Protein 3B48 (pdb70)

Organism: Enterococcus faecalis (strain ATCC 700802 / V583) (NCBI:txid226185)

Sequence (754 aa):
KADILLVSHSKITDGIKEIEQNEEITIHSLGGTSDGSLGSDPKIIDTINEADSDREFLIFADLGSAVLSSELAFDLEEDQQKHYHLVDAPLVEGAFASAITAGSDDLTQILAEAQNAGKKGWNKADILLVSHSKITDGIKEIEQNASEEITIHSLGGTSDGSLGSDPKIIDTINEADSDREFLIFADLGSAVLSSSELAFDLEEDQQKHYHLVDAPLVEGAFASAITAGVSDDLTQILAEAQNAGKKGWNNAKADILLVSHSKITDGIKEIEQNASEEITIHSLGGTSDGSLGSDPKIIDTINEADSDREFLIFADLGSAVLSSELAFDLEEDQQKHYHLVDAPLVEGAFASAITAGVSDDLTQILAEAQNAGKKGWNNAKADILLVSHSKITDGIKEIEQNEEITIHSLGGTSDGSLGSDPKIIDTINEADDREFLIFADLGSAVLSSELAFDLEEDQQKHYHLVDAPLVEGAFASAITAGVSDDLTQILAEAQNAGKKGWAKADILLVSHSKITDGIKEIEQNSEITIHSLGGTSDGSLGSDPKIIDTINEADSDREFLIFADLGSAVLSSELAFDLEEDQQKHYHLVDAPLVEGAFASAITAGVSDDLTQILAEAQNAGKKGWSNAKADILLVSHSKITDGIKEIEQNASEEITIHSLGGTSDGSLGSDPKIIDTINEADSDREFLIFADLGSAVLSSELAFDLEEDQQKHYHLVDAPLVEGAFASSAITAGVSDDLTQILAEAQNAGKKGWN

Secondary structure (DSSP, 8-state):
-EEEEEE-S---HHHHH--------EEEE--S-SSSSSS----HHHHHHHS-SS-EEEEEE-SHHHHHHHHHHH---HHHHTTEEE--S-HHHHHHHHHHHH----HHHHHHHHHT----S--/-EEEEEE-S---HHHHH-------TTSEEEE--B-TTS-SSB---HHHHHHHS-TT-EEEEEE-STHHHHHHHHHH---HHHHTTEEE--S-HHHHHHHHHHHHTT-S-HHHHHHHHHT-S--S--/---EEEEEE-S---HHHHH-------TTEEEEE--B-TTS-SSB---HHHHHHHS-TT-EEEEEE-STHHHHHHHHHH---HHHHTSEEE--S-HHHHHHHHHHHHTT---HHHHHHHHHTTT-----/---EEEEEE-S---HHHHH-------SEEEE--S-TTS-SS----HHHHHHH----EEEEEE-STHHHHHHHHHH---HHHHTTEEE--S-HHHHHHHHHHHHTT---HHHHHHHHHHTT----/--EEEEEE-S---HHHHH--------EEEE--S-TTS-S-----HHHHHHHS-TT-EEEEEE-STHHHHHHHHTT---HHHHTTEEE--S-HHHHHHHHHHHHTT---HHHHHHHHHHTT----/----EEEEEE-S---HHHHH-------TTEEEEE--S-TTSSSS----HHHHHHHS-TT-EEEEEE-SHHHHHHHHHHH---HHHHTTEEE--S-HHHHHHHHHHHHTT---HHHHHHHHHTTT--S--

Nearest PDB structures (foldseek):
  3b48-assembly1_A  TM=1.005E+00  e=1.902E-23  Enterococcus faecalis V583
  3b48-assembly1_B  TM=9.901E-01  e=9.697E-21  Enterococcus faecalis V583
  3b48-assembly3_E  TM=9.865E-01  e=2.120E-19  Enterococcus faecalis V583
  3b48-assembly2_D  TM=9.735E-01  e=1.988E-19  Enterococcus faecalis V583
  3cr3-assembly1_C  TM=7.936E-01  e=6.769E-07  unclassified

CATH classification: 3.40.50.510

InterPro domains:
  IPR004701 Phosphotransferase system, mannose-type IIA component [PF03610] (5-119)
  IPR004701 Phosphotransferase system, mannose-type IIA component [PS51096] (2-131)
  IPR012844 Dihydroxyacetone kinase phosphotransferase subunit, N-terminal domain [TIGR02364] (4-126)
  IPR036662 Phosphotransferase system, mannose-type IIA component superfamily [G3DSA:3.40.50.510] (1-132)
  IPR036662 Phosphotransferase system, mannose-type IIA component superfamily [SSF53062] (1-129)
  IPR039643 Dihydroxyacetone kinase phosphotransferase subunit DhaM [PTHR38594] (4-127)

Structure (mmCIF, N/CA/C/O backbone):
data_3B48
#
_entry.id   3B48
#
_cell.length_a   60.080
_cell.length_b   102.112
_cell.length_c   60.454
_cell.angle_alpha   90.00
_cell.angle_beta   96.57
_cell.angle_gamma   90.00
#
_symmetry.space_group_name_H-M   'P 1 21 1'
#
loop_
_entity.id
_entity.type
_entity.pdbx_description
1 polymer 'Uncharacterized protein'
2 water water
#
loop_
_atom_site.group_PDB
_atom_site.id
_atom_site.type_symbol
_atom_site.label_atom_id
_atom_site.label_alt_id
_atom_site.label_comp_id
_atom_site.label_asym_id
_atom_site.label_entity_id
_atom_site.label_seq_id
_atom_site.pdbx_PDB_ins_code
_atom_site.Cartn_x
_atom_site.Cartn_y
_atom_site.Cartn_z
_atom_site.occupancy
_atom_site.B_iso_or_equiv
_atom_site.auth_seq_id
_atom_site.auth_comp_id
_atom_site.auth_asym_id
_atom_site.auth_atom_id
_atom_site.pdbx_PDB_model_num
ATOM 9 N N . LYS A 1 5 ? 39.522 21.669 16.915 1.00 42.62 2 LYS A N 1
ATOM 10 C CA . LYS A 1 5 ? 39.118 21.261 15.559 1.00 40.28 2 LYS A CA 1
ATOM 11 C C . LYS A 1 5 ? 38.072 20.160 15.516 1.00 38.56 2 LYS A C 1
ATOM 12 O O . LYS A 1 5 ? 38.392 18.974 15.560 1.00 38.19 2 LYS A O 1
ATOM 18 N N . ALA A 1 6 ? 36.816 20.568 15.413 1.00 36.63 3 ALA A N 1
ATOM 19 C CA . ALA A 1 6 ? 35.702 19.629 15.399 1.00 35.16 3 ALA A CA 1
ATOM 20 C C . ALA A 1 6 ? 35.084 19.458 14.003 1.00 34.00 3 ALA A C 1
ATOM 21 O O . ALA A 1 6 ? 34.856 20.433 13.290 1.00 33.70 3 ALA A O 1
ATOM 23 N N . ASP A 1 7 ? 34.848 18.207 13.615 1.00 32.59 4 ASP A N 1
ATOM 24 C CA . ASP A 1 7 ? 34.023 17.885 12.438 1.00 31.87 4 ASP A CA 1
ATOM 25 C C . ASP A 1 7 ? 32.618 17.474 12.883 1.00 30.79 4 ASP A C 1
ATOM 26 O O . ASP A 1 7 ? 32.444 16.857 13.938 1.00 30.19 4 ASP A O 1
ATOM 31 N N . ILE A 1 8 ? 31.616 17.873 12.115 1.00 29.62 5 ILE A N 1
ATOM 32 C CA . ILE A 1 8 ? 30.258 17.479 12.418 1.00 28.75 5 ILE A CA 1
ATOM 33 C C . ILE A 1 8 ? 29.903 16.429 11.368 1.00 27.67 5 ILE A C 1
ATOM 34 O O . ILE A 1 8 ? 29.963 16.721 10.194 1.00 27.31 5 ILE A O 1
ATOM 39 N N . LEU A 1 9 ? 29.541 15.222 11.786 1.00 27.04 6 LEU A N 1
ATOM 40 C CA . LEU A 1 9 ? 29.177 14.149 10.828 1.00 26.72 6 LEU A CA 1
ATOM 41 C C . LEU A 1 9 ? 27.691 13.840 10.990 1.00 26.40 6 LEU A C 1
ATOM 42 O O . LEU A 1 9 ? 27.224 13.670 12.105 1.00 26.64 6 LEU A O 1
ATOM 47 N N . LEU A 1 10 ? 26.965 13.791 9.875 1.00 25.84 7 LEU A N 1
ATOM 48 C CA . LEU A 1 10 ? 25.489 13.757 9.883 1.00 25.16 7 LEU A CA 1
ATOM 49 C C . LEU A 1 10 ? 24.992 12.477 9.241 1.00 25.35 7 LEU A C 1
ATOM 50 O O . LEU A 1 10 ? 25.215 12.233 8.051 1.00 25.05 7 LEU A O 1
ATOM 55 N N . VAL A 1 11 ? 24.293 11.679 10.043 1.00 25.83 8 VAL A N 1
ATOM 56 C CA . VAL A 1 11 ? 23.913 10.329 9.652 1.00 26.05 8 VAL A CA 1
ATOM 57 C C . VAL A 1 11 ? 22.391 10.197 9.694 1.00 26.12 8 VAL A C 1
ATOM 58 O O . VAL A 1 11 ? 21.761 10.498 10.725 1.00 25.67 8 VAL A O 1
ATOM 62 N N . SER A 1 12 ? 21.815 9.799 8.556 1.00 25.66 9 SER A N 1
ATOM 63 C CA . SER A 1 12 ? 20.394 9.459 8.436 1.00 26.05 9 SER A CA 1
ATOM 64 C C . SER A 1 12 ? 20.157 8.473 7.265 1.00 26.69 9 SER A C 1
ATOM 65 O O . SER A 1 12 ? 21.053 8.260 6.440 1.00 26.76 9 SER A O 1
ATOM 68 N N . HIS A 1 13 ? 18.972 7.858 7.201 1.00 27.06 10 HIS A N 1
ATOM 69 C CA . HIS A 1 13 ? 18.526 7.186 5.977 1.00 27.56 10 HIS A CA 1
ATOM 70 C C . HIS A 1 13 ? 18.488 8.206 4.860 1.00 27.35 10 HIS A C 1
ATOM 71 O O . HIS A 1 13 ? 18.611 7.872 3.687 1.00 28.10 10 HIS A O 1
ATOM 78 N N . SER A 1 14 ? 18.332 9.464 5.241 1.00 27.04 11 SER A N 1
ATOM 79 C CA . SER A 1 14 ? 17.918 10.495 4.309 1.00 26.50 11 SER A CA 1
ATOM 80 C C . SER A 1 14 ? 19.025 11.456 3.961 1.00 26.85 11 SER A C 1
ATOM 81 O O . SER A 1 14 ? 19.406 12.251 4.797 1.00 26.02 11 SER A O 1
ATOM 84 N N . LYS A 1 15 ? 19.507 11.412 2.712 1.00 27.58 12 LYS A N 1
ATOM 85 C CA . LYS A 1 15 ? 20.530 12.383 2.252 1.00 28.36 12 LYS A CA 1
ATOM 86 C C . LYS A 1 15 ? 19.985 13.814 2.202 1.00 28.13 12 LYS A C 1
ATOM 87 O O . LYS A 1 15 ? 20.741 14.758 2.384 1.00 27.54 12 LYS A O 1
ATOM 101 N N . ILE A 1 17 ? 17.786 15.279 4.311 1.00 26.80 14 ILE A N 1
ATOM 102 C CA . ILE A 1 17 ? 17.922 15.767 5.687 1.00 24.72 14 ILE A CA 1
ATOM 103 C C . ILE A 1 17 ? 19.355 16.211 6.007 1.00 24.76 14 ILE A C 1
ATOM 104 O O . ILE A 1 17 ? 19.555 17.363 6.416 1.00 24.46 14 ILE A O 1
ATOM 109 N N . THR A 1 18 ? 20.348 15.341 5.774 1.00 23.98 15 THR A N 1
ATOM 110 C CA . THR A 1 18 ? 21.738 15.701 6.089 1.00 22.96 15 THR A CA 1
ATOM 111 C C . THR A 1 18 ? 22.318 16.818 5.161 1.00 23.15 15 THR A C 1
ATOM 112 O O . THR A 1 18 ? 23.082 17.660 5.631 1.00 23.07 15 THR A O 1
ATOM 116 N N . ASP A 1 19 ? 21.973 16.795 3.870 1.00 22.00 16 ASP A N 1
ATOM 117 C CA . ASP A 1 19 ? 22.257 17.914 2.946 1.00 23.25 16 ASP A CA 1
ATOM 118 C C . ASP A 1 19 ? 21.588 19.206 3.416 1.00 22.88 16 ASP A C 1
ATOM 119 O O . ASP A 1 19 ? 22.256 20.232 3.494 1.00 22.56 16 ASP A O 1
ATOM 124 N N . GLY A 1 20 ? 20.284 19.119 3.733 1.00 23.33 17 GLY A N 1
ATOM 125 C CA . GLY A 1 20 ? 19.504 20.206 4.289 1.00 23.94 17 GLY A CA 1
ATOM 126 C C . GLY A 1 20 ? 20.056 20.837 5.564 1.00 24.97 17 GLY A C 1
ATOM 127 O O . GLY A 1 20 ? 20.101 22.073 5.681 1.00 24.38 17 GLY A O 1
ATOM 128 N N . ILE A 1 21 ? 20.465 19.996 6.519 1.00 25.65 18 ILE A N 1
ATOM 129 C CA . ILE A 1 21 ? 21.090 20.454 7.776 1.00 26.50 18 ILE A CA 1
ATOM 130 C C . ILE A 1 21 ? 22.452 21.133 7.525 1.00 27.64 18 ILE A C 1
ATOM 131 O O . ILE A 1 21 ? 22.719 22.205 8.062 1.00 27.13 18 ILE A O 1
ATOM 136 N N . LYS A 1 22 ? 23.291 20.497 6.701 1.00 28.58 19 LYS A N 1
ATOM 137 C CA . LYS A 1 22 ? 24.573 21.054 6.295 1.00 29.40 19 LYS A CA 1
ATOM 138 C C . LYS A 1 22 ? 24.431 22.431 5.645 1.00 30.74 19 LYS A C 1
ATOM 139 O O . LYS A 1 22 ? 25.119 23.389 6.016 1.00 31.01 19 LYS A O 1
ATOM 145 N N . GLU A 1 23 ? 23.524 22.534 4.690 1.00 32.19 20 GLU A N 1
ATOM 146 C CA . GLU A 1 23 ? 23.305 23.778 3.988 1.00 34.13 20 GLU A CA 1
ATOM 147 C C . GLU A 1 23 ? 22.748 24.855 4.939 1.00 35.18 20 GLU A C 1
ATOM 148 O O . GLU A 1 23 ? 23.088 26.033 4.833 1.00 35.61 20 GLU A O 1
ATOM 162 N N . ILE A 1 25 ? 23.225 25.071 8.337 1.00 38.75 22 ILE A N 1
ATOM 163 C CA . ILE A 1 25 ? 24.316 25.501 9.222 1.00 40.04 22 ILE A CA 1
ATOM 164 C C . ILE A 1 25 ? 25.255 26.508 8.542 1.00 42.03 22 ILE A C 1
ATOM 165 O O . ILE A 1 25 ? 25.581 27.560 9.098 1.00 42.32 22 ILE A O 1
ATOM 170 N N . GLU A 1 26 ? 25.673 26.174 7.329 1.00 44.17 23 GLU A N 1
ATOM 171 C CA . GLU A 1 26 ? 26.649 26.967 6.593 1.00 46.33 23 GLU A CA 1
ATOM 172 C C . GLU A 1 26 ? 26.143 28.362 6.226 1.00 47.50 23 GLU A C 1
ATOM 173 O O . GLU A 1 26 ? 26.897 29.338 6.276 1.00 47.09 23 GLU A O 1
ATOM 179 N N . GLN A 1 27 ? 24.865 28.438 5.876 1.00 49.80 24 GLN A N 1
ATOM 180 C CA . GLN A 1 27 ? 24.258 29.679 5.380 1.00 52.29 24 GLN A CA 1
ATOM 181 C C . GLN A 1 27 ? 24.019 30.714 6.477 1.00 53.67 24 GLN A C 1
ATOM 182 O O . GLN A 1 27 ? 23.624 31.841 6.195 1.00 53.85 24 GLN A O 1
ATOM 196 N N . ASN A 1 29 ? 26.253 30.688 9.581 1.00 57.88 26 ASN A N 1
ATOM 197 C CA . ASN A 1 29 ? 27.355 30.692 10.534 1.00 57.70 26 ASN A CA 1
ATOM 198 C C . ASN A 1 29 ? 28.701 30.982 9.888 1.00 57.38 26 ASN A C 1
ATOM 199 O O . ASN A 1 29 ? 29.290 30.116 9.246 1.00 57.32 26 ASN A O 1
ATOM 204 N N . GLU A 1 32 ? 32.053 28.616 9.406 1.00 41.94 29 GLU A N 1
ATOM 205 C CA . GLU A 1 32 ? 33.375 29.134 9.073 1.00 41.70 29 GLU A CA 1
ATOM 206 C C . GLU A 1 32 ? 34.389 27.990 9.035 1.00 41.70 29 GLU A C 1
ATOM 207 O O . GLU A 1 32 ? 34.617 27.369 7.987 1.00 41.94 29 GLU A O 1
ATOM 209 N N . GLU A 1 33 ? 34.952 27.685 10.201 1.00 41.19 30 GLU A N 1
ATOM 210 C CA . GLU A 1 33 ? 36.110 26.801 10.309 1.00 40.37 30 GLU A CA 1
ATOM 211 C C . GLU A 1 33 ? 35.727 25.385 10.813 1.00 39.41 30 GLU A C 1
ATOM 212 O O . GLU A 1 33 ? 36.564 24.656 11.369 1.00 39.60 30 GLU A O 1
ATOM 218 N N . ILE A 1 34 ? 34.460 25.003 10.601 1.00 37.88 31 ILE A N 1
ATOM 219 C CA . ILE A 1 34 ? 33.962 23.646 10.920 1.00 36.51 31 ILE A CA 1
ATOM 220 C C . ILE A 1 34 ? 33.675 22.884 9.639 1.00 34.79 31 ILE A C 1
ATOM 221 O O . ILE A 1 34 ? 32.995 23.395 8.750 1.00 35.10 31 ILE A O 1
ATOM 226 N N . THR A 1 35 ? 34.172 21.658 9.554 1.00 32.58 32 THR A N 1
ATOM 227 C CA . THR A 1 35 ? 33.886 20.794 8.418 1.00 30.02 32 THR A CA 1
ATOM 228 C C . THR A 1 35 ? 32.688 19.966 8.789 1.00 29.28 32 THR A C 1
ATOM 229 O O . THR A 1 35 ? 32.740 19.261 9.818 1.00 28.16 32 THR A O 1
ATOM 233 N N . ILE A 1 36 ? 31.641 20.033 7.940 1.00 27.70 33 ILE A N 1
ATOM 234 C CA . ILE A 1 36 ? 30.391 19.278 8.111 1.00 27.19 33 ILE A CA 1
ATOM 235 C C . ILE A 1 36 ? 30.252 18.189 7.063 1.00 27.15 33 ILE A C 1
ATOM 236 O O . ILE A 1 36 ? 30.357 18.477 5.865 1.00 27.37 33 ILE A O 1
ATOM 241 N N . HIS A 1 37 ? 29.970 16.957 7.504 1.00 26.00 34 HIS A N 1
ATOM 242 C CA . HIS A 1 37 ? 29.780 15.834 6.575 1.00 26.10 34 HIS A CA 1
ATOM 243 C C . HIS A 1 37 ? 28.333 15.343 6.545 1.00 26.10 34 HIS A C 1
ATOM 244 O O . HIS A 1 37 ? 27.806 14.834 7.541 1.00 26.60 34 HIS A O 1
ATOM 251 N N . SER A 1 38 ? 27.719 15.505 5.378 1.00 25.67 35 SER A N 1
ATOM 252 C CA . SER A 1 38 ? 26.429 14.971 5.064 1.00 25.42 35 SER A CA 1
ATOM 253 C C . SER A 1 38 ? 26.600 13.536 4.626 1.00 25.61 35 SER A C 1
ATOM 254 O O . SER A 1 38 ? 26.896 13.298 3.470 1.00 26.24 35 SER A O 1
ATOM 257 N N . LEU A 1 39 ? 26.370 12.590 5.540 1.00 26.08 36 LEU A N 1
ATOM 258 C CA . LEU A 1 39 ? 26.521 11.154 5.268 1.00 26.26 36 LEU A CA 1
ATOM 259 C C . LEU A 1 39 ? 25.193 10.389 5.316 1.00 26.07 36 LEU A C 1
ATOM 260 O O . LEU A 1 39 ? 25.168 9.213 5.656 1.00 25.99 36 LEU A O 1
ATOM 265 N N . GLY A 1 40 ? 24.093 11.064 4.995 1.00 25.49 37 GLY A N 1
ATOM 266 C CA . GLY A 1 40 ? 22.772 10.427 4.998 1.00 25.70 37 GLY A CA 1
ATOM 267 C C . GLY A 1 40 ? 22.675 9.585 3.755 1.00 25.89 37 GLY A C 1
ATOM 268 O O . GLY A 1 40 ? 23.364 9.860 2.790 1.00 25.94 37 GLY A O 1
ATOM 269 N N . GLY A 1 41 ? 21.879 8.520 3.790 1.00 26.53 38 GLY A N 1
ATOM 270 C CA . GLY A 1 41 ? 21.600 7.747 2.559 1.00 27.06 38 GLY A CA 1
ATOM 271 C C . GLY A 1 41 ? 22.545 6.600 2.276 1.00 27.80 38 GLY A C 1
ATOM 272 O O . GLY A 1 41 ? 23.589 6.436 2.931 1.00 27.48 38 GLY A O 1
ATOM 273 N N . THR A 1 42 ? 22.174 5.793 1.292 1.00 28.20 39 THR A N 1
ATOM 274 C CA . THR A 1 42 ? 23.052 4.730 0.840 1.00 29.14 39 THR A CA 1
ATOM 275 C C . THR A 1 42 ? 24.139 5.349 -0.028 1.00 29.48 39 THR A C 1
ATOM 276 O O . THR A 1 42 ? 24.156 6.564 -0.198 1.00 28.68 39 THR A O 1
ATOM 280 N N . SER A 1 43 ? 25.035 4.511 -0.554 1.00 29.97 40 SER A N 1
ATOM 281 C CA . SER A 1 43 ? 26.083 4.954 -1.471 1.00 31.39 40 SER A CA 1
ATOM 282 C C . SER A 1 43 ? 25.578 5.592 -2.794 1.00 32.04 40 SER A C 1
ATOM 283 O O . SER A 1 43 ? 26.188 6.550 -3.296 1.00 32.26 40 SER A O 1
ATOM 286 N N . ASP A 1 44 ? 24.491 5.061 -3.363 1.00 32.04 41 ASP A N 1
ATOM 287 C CA . ASP A 1 44 ? 23.913 5.664 -4.565 1.00 32.69 41 ASP A CA 1
ATOM 288 C C . ASP A 1 44 ? 22.901 6.765 -4.249 1.00 32.91 41 ASP A C 1
ATOM 289 O O . ASP A 1 44 ? 22.393 7.417 -5.161 1.00 33.26 41 ASP A O 1
ATOM 294 N N . GLY A 1 45 ? 22.617 6.955 -2.958 1.00 33.61 42 GLY A N 1
ATOM 295 C CA . GLY A 1 45 ? 21.781 8.054 -2.469 1.00 33.61 42 GLY A CA 1
ATOM 296 C C . GLY A 1 45 ? 20.372 7.697 -2.004 1.00 34.12 42 GLY A C 1
ATOM 297 O O . GLY A 1 45 ? 19.663 8.548 -1.436 1.00 34.34 42 GLY A O 1
ATOM 298 N N . SER A 1 46 ? 19.950 6.453 -2.253 1.00 33.78 43 SER A N 1
ATOM 299 C CA . SER A 1 46 ? 18.669 5.946 -1.741 1.00 33.36 43 SER A CA 1
ATOM 300 C C . SER A 1 46 ? 18.529 5.981 -0.200 1.00 32.72 43 SER A C 1
ATOM 301 O O . SER A 1 46 ? 19.483 6.197 0.526 1.00 32.33 43 SER A O 1
ATOM 304 N N . LEU A 1 47 ? 17.306 5.763 0.267 1.00 32.86 44 LEU A N 1
ATOM 305 C CA . LEU A 1 47 ? 16.982 5.745 1.684 1.00 32.74 44 LEU A CA 1
ATOM 306 C C . LEU A 1 47 ? 17.521 4.530 2.408 1.00 32.41 44 LEU A C 1
ATOM 307 O O . LEU A 1 47 ? 16.988 3.421 2.280 1.00 32.65 44 LEU A O 1
ATOM 312 N N . GLY A 1 48 ? 18.581 4.751 3.170 1.00 31.97 45 GLY A N 1
ATOM 313 C CA . GLY A 1 48 ? 19.217 3.686 3.921 1.00 32.11 45 GLY A CA 1
ATOM 314 C C . GLY A 1 48 ? 20.483 4.121 4.615 1.00 32.08 45 GLY A C 1
ATOM 315 O O . GLY A 1 48 ? 20.852 5.292 4.589 1.00 32.05 45 GLY A O 1
ATOM 316 N N . SER A 1 49 ? 21.148 3.163 5.241 1.00 32.41 46 SER A N 1
ATOM 317 C CA . SER A 1 49 ? 22.348 3.444 6.008 1.00 33.11 46 SER A CA 1
ATOM 318 C C . SER A 1 49 ? 23.601 3.048 5.231 1.00 32.90 46 SER A C 1
ATOM 319 O O . SER A 1 49 ? 23.542 2.203 4.336 1.00 33.36 46 SER A O 1
ATOM 322 N N . ASP A 1 50 ? 24.727 3.689 5.549 1.00 32.67 47 ASP A N 1
ATOM 323 C CA . ASP A 1 50 ? 26.016 3.373 4.909 1.00 32.22 47 ASP A CA 1
ATOM 324 C C . ASP A 1 50 ? 27.204 3.593 5.864 1.00 31.41 47 ASP A C 1
ATOM 325 O O . ASP A 1 50 ? 27.889 4.600 5.766 1.00 30.87 47 ASP A O 1
ATOM 330 N N . PRO A 1 51 ? 27.472 2.612 6.747 1.00 31.12 48 PRO A N 1
ATOM 331 C CA . PRO A 1 51 ? 28.544 2.697 7.743 1.00 31.06 48 PRO A CA 1
ATOM 332 C C . PRO A 1 51 ? 29.942 2.904 7.130 1.00 30.88 48 PRO A C 1
ATOM 333 O O . PRO A 1 51 ? 30.734 3.634 7.695 1.00 30.95 48 PRO A O 1
ATOM 345 N N . LYS A 1 53 ? 30.770 4.813 4.640 1.00 30.08 50 LYS A N 1
ATOM 346 C CA . LYS A 1 53 ? 30.961 6.245 4.462 1.00 29.79 50 LYS A CA 1
ATOM 347 C C . LYS A 1 53 ? 31.515 6.929 5.720 1.00 29.26 50 LYS A C 1
ATOM 348 O O . LYS A 1 53 ? 32.356 7.834 5.618 1.00 28.62 50 LYS A O 1
ATOM 354 N N . ILE A 1 54 ? 31.050 6.491 6.893 1.00 28.52 51 ILE A N 1
ATOM 355 C CA . ILE A 1 54 ? 31.552 7.021 8.152 1.00 27.69 51 ILE A CA 1
ATOM 356 C C . ILE A 1 54 ? 33.033 6.696 8.341 1.00 27.54 51 ILE A C 1
ATOM 357 O O . ILE A 1 54 ? 33.848 7.610 8.581 1.00 27.44 51 ILE A O 1
ATOM 362 N N . ILE A 1 55 ? 33.369 5.404 8.220 1.00 26.38 52 ILE A N 1
ATOM 363 C CA . ILE A 1 55 ? 34.743 4.891 8.322 1.00 25.82 52 ILE A CA 1
ATOM 364 C C . ILE A 1 55 ? 35.702 5.597 7.331 1.00 26.10 52 ILE A C 1
ATOM 365 O O . ILE A 1 55 ? 36.765 6.111 7.729 1.00 25.45 52 ILE A O 1
ATOM 370 N N . ASP A 1 56 ? 35.304 5.654 6.058 1.00 25.57 53 ASP A N 1
ATOM 371 C CA . ASP A 1 56 ? 36.005 6.454 5.055 1.00 25.42 53 ASP A CA 1
ATOM 372 C C . ASP A 1 56 ? 36.278 7.872 5.541 1.00 25.40 53 ASP A C 1
ATOM 373 O O . ASP A 1 56 ? 37.417 8.364 5.463 1.00 25.57 53 ASP A O 1
ATOM 378 N N . THR A 1 57 ? 35.227 8.533 6.015 1.00 24.68 54 THR A N 1
ATOM 379 C CA . THR A 1 57 ? 35.306 9.923 6.444 1.00 25.16 54 THR A CA 1
ATOM 380 C C . THR A 1 57 ? 36.416 10.096 7.497 1.00 24.70 54 THR A C 1
ATOM 381 O O . THR A 1 57 ? 37.279 10.952 7.341 1.00 24.79 54 THR A O 1
ATOM 385 N N . ILE A 1 58 ? 36.405 9.264 8.545 1.00 25.16 55 ILE A N 1
ATOM 386 C CA . ILE A 1 58 ? 37.435 9.300 9.604 1.00 25.09 55 ILE A CA 1
ATOM 387 C C . ILE A 1 58 ? 38.821 9.022 9.055 1.00 25.65 55 ILE A C 1
ATOM 388 O O . ILE A 1 58 ? 39.799 9.711 9.418 1.00 25.54 55 ILE A O 1
ATOM 393 N N . ASN A 1 59 ? 38.917 8.005 8.203 1.00 26.18 56 ASN A N 1
ATOM 394 C CA . ASN A 1 59 ? 40.211 7.658 7.582 1.00 27.51 56 ASN A CA 1
ATOM 395 C C . ASN A 1 59 ? 40.793 8.750 6.675 1.00 27.13 56 ASN A C 1
ATOM 396 O O . ASN A 1 59 ? 41.987 8.971 6.703 1.00 26.94 56 ASN A O 1
ATOM 401 N N . GLU A 1 60 ? 39.938 9.441 5.921 1.00 27.11 57 GLU A N 1
ATOM 402 C CA . GLU A 1 60 ? 40.325 10.555 5.056 1.00 27.52 57 GLU A CA 1
ATOM 403 C C . GLU A 1 60 ? 40.678 11.831 5.832 1.00 27.88 57 GLU A C 1
ATOM 404 O O . GLU A 1 60 ? 41.277 12.741 5.284 1.00 27.15 57 GLU A O 1
ATOM 410 N N . ALA A 1 61 ? 40.244 11.921 7.089 1.00 28.68 58 ALA A N 1
ATOM 411 C CA . ALA A 1 61 ? 40.398 13.154 7.853 1.00 29.13 58 ALA A CA 1
ATOM 412 C C . ALA A 1 61 ? 41.784 13.265 8.500 1.00 29.31 58 ALA A C 1
ATOM 413 O O . ALA A 1 61 ? 42.487 12.271 8.599 1.00 30.51 58 ALA A O 1
ATOM 415 N N . ASP A 1 62 ? 42.180 14.466 8.916 1.00 28.57 59 ASP A N 1
ATOM 416 C CA . ASP A 1 62 ? 43.331 14.639 9.810 1.00 28.31 59 ASP A CA 1
ATOM 417 C C . ASP A 1 62 ? 43.163 13.908 11.149 1.00 28.70 59 ASP A C 1
ATOM 418 O O . ASP A 1 62 ? 42.041 13.572 11.575 1.00 27.71 59 ASP A O 1
ATOM 423 N N . SER A 1 63 ? 44.306 13.697 11.810 1.00 28.92 60 SER A N 1
ATOM 424 C CA . SER A 1 63 ? 44.387 13.044 13.115 1.00 29.17 60 SER A CA 1
ATOM 425 C C . SER A 1 63 ? 44.258 13.997 14.310 1.00 29.03 60 SER A C 1
ATOM 426 O O . SER A 1 63 ? 44.452 13.583 15.459 1.00 28.55 60 SER A O 1
ATOM 429 N N . ASP A 1 64 ? 43.970 15.267 14.045 1.00 28.80 61 ASP A N 1
ATOM 430 C CA . ASP A 1 64 ? 43.969 16.280 15.107 1.00 28.70 61 ASP A CA 1
ATOM 431 C C . ASP A 1 64 ? 42.567 16.873 15.331 1.00 28.55 61 ASP A C 1
ATOM 432 O O . ASP A 1 64 ? 42.405 17.967 15.883 1.00 28.81 61 ASP A O 1
ATOM 437 N N . ARG A 1 65 ? 41.571 16.113 14.904 1.00 27.89 62 ARG A N 1
ATOM 438 C CA . ARG A 1 65 ? 40.187 16.575 14.836 1.00 27.79 62 ARG A CA 1
ATOM 439 C C . ARG A 1 65 ? 39.315 15.718 15.749 1.00 26.66 62 ARG A C 1
ATOM 440 O O . ARG A 1 65 ? 39.546 14.534 15.885 1.00 26.60 62 ARG A O 1
ATOM 448 N N . GLU A 1 66 ? 38.357 16.348 16.416 1.00 26.34 63 GLU A N 1
ATOM 449 C CA . GLU A 1 66 ? 37.289 15.631 17.088 1.00 26.10 63 GLU A CA 1
ATOM 450 C C . GLU A 1 66 ? 36.092 15.424 16.134 1.00 25.71 63 GLU A C 1
ATOM 451 O O . GLU A 1 66 ? 35.649 16.354 15.459 1.00 26.01 63 GLU A O 1
ATOM 457 N N . PHE A 1 67 ? 35.600 14.191 16.076 1.00 25.36 64 PHE A N 1
ATOM 458 C CA . PHE A 1 67 ? 34.483 13.810 15.221 1.00 25.35 64 PHE A CA 1
ATOM 459 C C . PHE A 1 67 ? 33.259 13.683 16.065 1.00 25.72 64 PHE A C 1
ATOM 460 O O . PHE A 1 67 ? 33.191 12.871 16.989 1.00 25.16 64 PHE A O 1
ATOM 468 N N . LEU A 1 68 ? 32.278 14.523 15.761 1.00 26.19 65 LEU A N 1
ATOM 469 C CA . LEU A 1 68 ? 31.056 14.534 16.523 1.00 26.14 65 LEU A CA 1
ATOM 470 C C . LEU A 1 68 ? 30.053 13.877 15.623 1.00 25.12 65 LEU A C 1
ATOM 471 O O . LEU A 1 68 ? 29.745 14.409 14.583 1.00 25.43 65 LEU A O 1
ATOM 476 N N . ILE A 1 69 ? 29.570 12.709 16.016 1.00 25.44 66 ILE A N 1
ATOM 477 C CA . ILE A 1 69 ? 28.567 11.989 15.210 1.00 26.14 66 ILE A CA 1
ATOM 478 C C . ILE A 1 69 ? 27.140 12.299 15.655 1.00 25.87 66 ILE A C 1
ATOM 479 O O . ILE A 1 69 ? 26.808 12.124 16.836 1.00 26.02 66 ILE A O 1
ATOM 484 N N . PHE A 1 70 ? 26.318 12.764 14.711 1.00 24.69 67 PHE A N 1
ATOM 485 C CA . PHE A 1 70 ? 24.884 12.971 14.958 1.00 25.02 67 PHE A CA 1
ATOM 486 C C . PHE A 1 70 ? 24.077 12.062 14.056 1.00 24.79 67 PHE A C 1
ATOM 487 O O . PHE A 1 70 ? 24.366 11.979 12.879 1.00 25.66 67 PHE A O 1
ATOM 495 N N . ALA A 1 71 ? 23.112 11.354 14.633 1.00 24.89 68 ALA A N 1
ATOM 496 C CA . ALA A 1 71 ? 22.213 10.439 13.920 1.00 25.19 68 ALA A CA 1
ATOM 497 C C . ALA A 1 71 ? 20.774 10.724 14.307 1.00 25.62 68 ALA A C 1
ATOM 498 O O . ALA A 1 71 ? 20.528 11.392 15.308 1.00 27.42 68 ALA A O 1
ATOM 500 N N . ASP A 1 72 ? 19.815 10.214 13.554 1.00 25.60 69 ASP A N 1
ATOM 501 C CA . ASP A 1 72 ? 18.413 10.389 13.933 1.00 26.03 69 ASP A CA 1
ATOM 502 C C . ASP A 1 72 ? 17.756 9.137 14.499 1.00 26.12 69 ASP A C 1
ATOM 503 O O . ASP A 1 72 ? 17.523 9.066 15.696 1.00 26.87 69 ASP A O 1
ATOM 508 N N . LEU A 1 73 ? 17.473 8.166 13.644 1.00 26.43 70 LEU A N 1
ATOM 509 C CA . LEU A 1 73 ? 16.660 7.031 14.036 1.00 27.43 70 LEU A CA 1
ATOM 510 C C . LEU A 1 73 ? 17.502 5.775 14.250 1.00 27.69 70 LEU A C 1
ATOM 511 O O . LEU A 1 73 ? 18.738 5.847 14.185 1.00 28.44 70 LEU A O 1
ATOM 516 N N . GLY A 1 74 ? 16.848 4.646 14.539 1.00 27.56 71 GLY A N 1
ATOM 517 C CA . GLY A 1 74 ? 17.532 3.453 15.024 1.00 27.01 71 GLY A CA 1
ATOM 518 C C . GLY A 1 74 ? 18.578 2.868 14.097 1.00 27.26 71 GLY A C 1
ATOM 519 O O . GLY A 1 74 ? 19.628 2.413 14.540 1.00 27.58 71 GLY A O 1
ATOM 520 N N . SER A 1 75 ? 18.298 2.878 12.805 1.00 27.30 72 SER A N 1
ATOM 521 C CA . SER A 1 75 ? 19.210 2.310 11.818 1.00 27.33 72 SER A CA 1
ATOM 522 C C . SER A 1 75 ? 20.508 3.127 11.656 1.00 27.24 72 SER A C 1
ATOM 523 O O . SER A 1 75 ? 21.620 2.531 11.600 1.00 28.28 72 SER A O 1
ATOM 526 N N . ALA A 1 76 ? 20.377 4.456 11.569 1.00 25.41 73 ALA A N 1
ATOM 527 C CA . ALA A 1 76 ? 21.531 5.394 11.568 1.00 24.90 73 ALA A CA 1
ATOM 528 C C . ALA A 1 76 ? 22.370 5.301 12.860 1.00 24.87 73 ALA A C 1
ATOM 529 O O . ALA A 1 76 ? 23.598 5.277 12.805 1.00 25.44 73 ALA A O 1
ATOM 531 N N . VAL A 1 77 ? 21.695 5.217 14.009 1.00 25.07 74 VAL A N 1
ATOM 532 C CA . VAL A 1 77 ? 22.326 4.978 15.304 1.00 25.16 74 VAL A CA 1
ATOM 533 C C . VAL A 1 77 ? 23.143 3.662 15.346 1.00 25.97 74 VAL A C 1
ATOM 534 O O . VAL A 1 77 ? 24.302 3.640 15.781 1.00 27.12 74 VAL A O 1
ATOM 538 N N . LEU A 1 78 ? 22.527 2.560 14.931 1.00 26.09 75 LEU A N 1
ATOM 539 C CA . LEU A 1 78 ? 23.213 1.275 14.841 1.00 26.32 75 LEU A CA 1
ATOM 540 C C . LEU A 1 78 ? 24.454 1.379 13.923 1.00 26.78 75 LEU A C 1
ATOM 541 O O . LEU A 1 78 ? 25.509 0.806 14.186 1.00 27.07 75 LEU A O 1
ATOM 546 N N . SER A 1 79 ? 24.300 2.117 12.839 1.00 27.43 76 SER A N 1
ATOM 547 C CA . SER A 1 79 ? 25.320 2.240 11.802 1.00 28.76 76 SER A CA 1
ATOM 548 C C . SER A 1 79 ? 26.537 3.038 12.278 1.00 28.18 76 SER A C 1
ATOM 549 O O . SER A 1 79 ? 27.672 2.698 11.968 1.00 29.10 76 SER A O 1
ATOM 552 N N . SER A 1 80 ? 26.267 4.085 13.045 1.00 28.48 77 SER A N 1
ATOM 553 C CA . SER A 1 80 ? 27.264 4.951 13.681 1.00 28.58 77 SER A CA 1
ATOM 554 C C . SER A 1 80 ? 28.031 4.227 14.761 1.00 27.90 77 SER A C 1
ATOM 555 O O . SER A 1 80 ? 29.181 4.570 15.042 1.00 28.06 77 SER A O 1
ATOM 558 N N . GLU A 1 81 ? 27.344 3.295 15.418 1.00 27.44 78 GLU A N 1
ATOM 559 C CA . GLU A 1 81 ? 27.930 2.492 16.482 1.00 27.21 78 GLU A CA 1
ATOM 560 C C . GLU A 1 81 ? 28.862 1.429 15.856 1.00 26.06 78 GLU A C 1
ATOM 561 O O . GLU A 1 81 ? 30.005 1.280 16.274 1.00 25.89 78 GLU A O 1
ATOM 567 N N . LEU A 1 82 ? 28.388 0.741 14.824 1.00 25.25 79 LEU A N 1
ATOM 568 C CA . LEU A 1 82 ? 29.226 -0.183 14.052 1.00 24.62 79 LEU A CA 1
ATOM 569 C C . LEU A 1 82 ? 30.466 0.507 13.495 1.00 24.87 79 LEU A C 1
ATOM 570 O O . LEU A 1 82 ? 31.576 -0.011 13.608 1.00 25.18 79 LEU A O 1
ATOM 575 N N . ALA A 1 83 ? 30.278 1.672 12.901 1.00 25.99 80 ALA A N 1
ATOM 576 C CA . ALA A 1 83 ? 31.414 2.491 12.451 1.00 26.85 80 ALA A CA 1
ATOM 577 C C . ALA A 1 83 ? 32.526 2.627 13.512 1.00 26.84 80 ALA A C 1
ATOM 578 O O . ALA A 1 83 ? 33.688 2.297 13.232 1.00 27.09 80 ALA A O 1
ATOM 580 N N . PHE A 1 84 ? 32.156 3.120 14.700 1.00 26.69 81 PHE A N 1
ATOM 581 C CA . PHE A 1 84 ? 33.058 3.228 15.869 1.00 27.27 81 PHE A CA 1
ATOM 582 C C . PHE A 1 84 ? 33.782 1.893 16.193 1.00 27.08 81 PHE A C 1
ATOM 583 O O . PHE A 1 84 ? 35.008 1.843 16.366 1.00 26.42 81 PHE A O 1
ATOM 591 N N . ASP A 1 85 ? 32.997 0.827 16.272 1.00 27.59 82 ASP A N 1
ATOM 592 C CA . ASP A 1 85 ? 33.499 -0.514 16.480 1.00 28.44 82 ASP A CA 1
ATOM 593 C C . ASP A 1 85 ? 34.496 -1.007 15.440 1.00 28.61 82 ASP A C 1
ATOM 594 O O . ASP A 1 85 ? 35.302 -1.868 15.719 1.00 27.95 82 ASP A O 1
ATOM 607 N N . LEU A 1 87 ? 36.706 1.065 13.939 1.00 29.32 84 LEU A N 1
ATOM 608 C CA . LEU A 1 87 ? 37.864 1.985 13.865 1.00 28.84 84 LEU A CA 1
ATOM 609 C C . LEU A 1 87 ? 39.064 1.471 14.636 1.00 28.37 84 LEU A C 1
ATOM 610 O O . LEU A 1 87 ? 38.932 0.547 15.415 1.00 27.81 84 LEU A O 1
ATOM 615 N N . GLU A 1 88 ? 40.228 2.094 14.438 1.00 28.86 85 GLU A N 1
ATOM 616 C CA . GLU A 1 88 ? 41.403 1.807 15.285 1.00 29.65 85 GLU A CA 1
ATOM 617 C C . GLU A 1 88 ? 41.233 2.470 16.636 1.00 29.49 85 GLU A C 1
ATOM 618 O O . GLU A 1 88 ? 40.452 3.394 16.763 1.00 29.50 85 GLU A O 1
ATOM 624 N N . GLU A 1 89 ? 41.948 1.990 17.641 1.00 29.54 86 GLU A N 1
ATOM 625 C CA . GLU A 1 89 ? 41.827 2.536 18.990 1.00 30.77 86 GLU A CA 1
ATOM 626 C C . GLU A 1 89 ? 42.247 4.023 19.060 1.00 31.31 86 GLU A C 1
ATOM 627 O O . GLU A 1 89 ? 41.669 4.825 19.816 1.00 31.13 86 GLU A O 1
ATOM 633 N N . ASP A 1 90 ? 43.245 4.388 18.254 1.00 31.94 87 ASP A N 1
ATOM 634 C CA . ASP A 1 90 ? 43.690 5.778 18.139 1.00 31.50 87 ASP A CA 1
ATOM 635 C C . ASP A 1 90 ? 42.578 6.666 17.569 1.00 31.00 87 ASP A C 1
ATOM 636 O O . ASP A 1 90 ? 42.361 7.766 18.061 1.00 31.32 87 ASP A O 1
ATOM 641 N N . GLN A 1 91 ? 41.850 6.157 16.568 1.00 30.27 88 GLN A N 1
ATOM 642 C CA . GLN A 1 91 ? 40.723 6.852 15.925 1.00 28.95 88 GLN A CA 1
ATOM 643 C C . GLN A 1 91 ? 39.457 6.920 16.774 1.00 29.15 88 GLN A C 1
ATOM 644 O O . GLN A 1 91 ? 38.697 7.923 16.758 1.00 28.62 88 GLN A O 1
ATOM 650 N N . GLN A 1 92 ? 39.216 5.826 17.482 1.00 28.47 89 GLN A N 1
ATOM 651 C CA . GLN A 1 92 ? 38.136 5.732 18.425 1.00 28.32 89 GLN A CA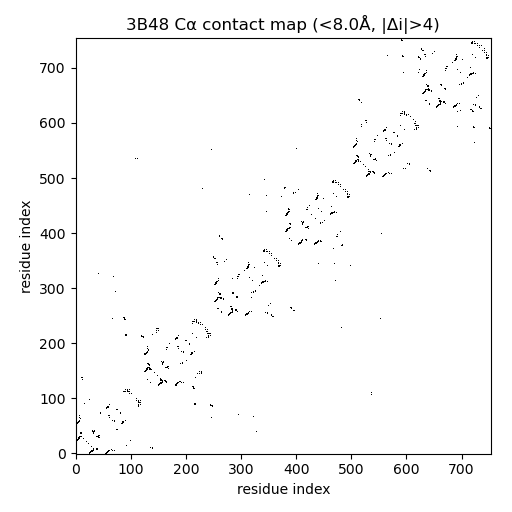 1
ATOM 652 C C . GLN A 1 92 ? 38.158 6.799 19.502 1.00 28.51 89 GLN A C 1
ATOM 653 O O . GLN A 1 92 ? 37.111 7.237 19.943 1.00 29.32 89 GLN A O 1
ATOM 659 N N . LYS A 1 93 ? 39.341 7.205 19.933 1.00 28.62 90 LYS A N 1
ATOM 660 C CA . LYS A 1 93 ? 39.474 8.235 20.961 1.00 29.64 90 LYS A CA 1
ATOM 661 C C . LYS A 1 93 ? 39.027 9.647 20.505 1.00 29.43 90 LYS A C 1
ATOM 662 O O . LYS A 1 93 ? 38.769 10.499 21.366 1.00 30.10 90 LYS A O 1
ATOM 668 N N . HIS A 1 94 ? 38.911 9.880 19.188 1.00 28.56 91 HIS A N 1
ATOM 669 C CA . HIS A 1 94 ? 38.478 11.179 18.609 1.00 28.69 91 HIS A CA 1
ATOM 670 C C . HIS A 1 94 ? 37.034 11.183 18.071 1.00 29.12 91 HIS A C 1
ATOM 671 O O . HIS A 1 94 ? 36.567 12.166 17.447 1.00 28.50 91 HIS A O 1
ATOM 678 N N . TYR A 1 95 ? 36.342 10.068 18.304 1.00 29.30 92 TYR A N 1
ATOM 679 C CA . TYR A 1 95 ? 35.069 9.779 17.712 1.00 29.16 92 TYR A CA 1
ATOM 680 C C . TYR A 1 95 ? 34.060 9.892 18.846 1.00 29.36 92 TYR A C 1
ATOM 681 O O . TYR A 1 95 ? 34.129 9.160 19.829 1.00 29.29 92 TYR A O 1
ATOM 690 N N . HIS A 1 96 ? 33.138 10.838 18.707 1.00 29.50 93 HIS A N 1
ATOM 691 C CA . HIS A 1 96 ? 32.150 11.091 19.727 1.00 29.51 93 HIS A CA 1
ATOM 692 C C . HIS A 1 96 ? 30.742 10.921 19.188 1.00 29.50 93 HIS A C 1
ATOM 693 O O . HIS A 1 96 ? 30.269 11.697 18.345 1.00 30.52 93 HIS A O 1
ATOM 700 N N . LEU A 1 97 ? 30.086 9.876 19.669 1.00 28.53 94 LEU A N 1
ATOM 701 C CA . LEU A 1 97 ? 28.656 9.671 19.454 1.00 27.26 94 LEU A CA 1
ATOM 702 C C . LEU A 1 97 ? 27.917 10.665 20.342 1.00 26.83 94 LEU A C 1
ATOM 703 O O . LEU A 1 97 ? 27.975 10.582 21.557 1.00 25.83 94 LEU A O 1
ATOM 708 N N . VAL A 1 98 ? 27.224 11.620 19.727 1.00 26.59 95 VAL A N 1
ATOM 709 C CA . VAL A 1 98 ? 26.649 12.680 20.513 1.00 25.57 95 VAL A CA 1
ATOM 710 C C . VAL A 1 98 ? 25.208 12.359 20.789 1.00 25.66 95 VAL A C 1
ATOM 711 O O . VAL A 1 98 ? 24.414 12.093 19.857 1.00 24.26 95 VAL A O 1
ATOM 715 N N . ASP A 1 99 ? 24.876 12.375 22.083 1.00 24.41 96 ASP A N 1
ATOM 716 C CA . ASP A 1 99 ? 23.523 12.014 22.515 1.00 24.75 96 ASP A CA 1
ATOM 717 C C . ASP A 1 99 ? 22.652 13.244 22.367 1.00 24.15 96 ASP A C 1
ATOM 718 O O . ASP A 1 99 ? 22.381 13.912 23.334 1.00 24.35 96 ASP A O 1
ATOM 723 N N . ALA A 1 100 ? 22.274 13.557 21.131 1.00 23.84 97 ALA A N 1
ATOM 724 C CA . ALA A 1 100 ? 21.558 14.797 20.826 1.00 24.02 97 ALA A CA 1
ATOM 725 C C . ALA A 1 100 ? 20.566 14.566 19.698 1.00 24.59 97 ALA A C 1
ATOM 726 O O . ALA A 1 100 ? 20.679 13.559 19.012 1.00 25.18 97 ALA A O 1
ATOM 728 N N . PRO A 1 101 ? 19.575 15.488 19.519 1.00 25.30 98 PRO A N 1
ATOM 729 C CA . PRO A 1 101 ? 18.745 15.489 18.308 1.00 25.68 98 PRO A CA 1
ATOM 730 C C . PRO A 1 101 ? 19.560 15.825 17.061 1.00 26.40 98 PRO A C 1
ATOM 731 O O . PRO A 1 101 ? 20.401 16.743 17.088 1.00 27.57 98 PRO A O 1
ATOM 735 N N . LEU A 1 102 ? 19.281 15.128 15.973 1.00 25.85 99 LEU A N 1
ATOM 736 C CA . LEU A 1 102 ? 20.075 15.296 14.765 1.00 26.89 99 LEU A CA 1
ATOM 737 C C . LEU A 1 102 ? 20.183 16.748 14.295 1.00 26.48 99 LEU A C 1
ATOM 738 O O . LEU A 1 102 ? 21.280 17.217 14.051 1.00 28.14 99 LEU A O 1
ATOM 743 N N . VAL A 1 103 ? 19.069 17.467 14.202 1.00 25.87 100 VAL A N 1
ATOM 744 C CA . VAL A 1 103 ? 19.087 18.786 13.578 1.00 24.07 100 VAL A CA 1
ATOM 745 C C . VAL A 1 103 ? 19.548 19.858 14.563 1.00 24.50 100 VAL A C 1
ATOM 746 O O . VAL A 1 103 ? 20.553 20.507 14.337 1.00 23.90 100 VAL A O 1
ATOM 750 N N . GLU A 1 104 ? 18.801 20.014 15.654 1.00 24.96 101 GLU A N 1
ATOM 751 C CA . GLU A 1 104 ? 19.099 20.967 16.724 1.00 24.76 101 GLU A CA 1
ATOM 752 C C . GLU A 1 104 ? 20.424 20.662 17.427 1.00 25.40 101 GLU A C 1
ATOM 753 O O . GLU A 1 104 ? 21.160 21.569 17.842 1.00 25.06 101 GLU A O 1
ATOM 759 N N . GLY A 1 105 ? 20.746 19.373 17.539 1.00 26.71 102 GLY A N 1
ATOM 760 C CA . GLY A 1 105 ? 21.997 18.948 18.175 1.00 26.56 102 GLY A CA 1
ATOM 761 C C . GLY A 1 105 ? 23.143 19.445 17.331 1.00 26.42 102 GLY A C 1
ATOM 762 O O . GLY A 1 105 ? 24.069 20.064 17.852 1.00 26.58 102 GLY A O 1
ATOM 763 N N . ALA A 1 106 ? 23.072 19.207 16.015 1.00 26.90 103 ALA A N 1
ATOM 764 C CA . ALA A 1 106 ? 24.173 19.585 15.132 1.00 27.15 103 ALA A CA 1
ATOM 765 C C . ALA A 1 106 ? 24.405 21.088 15.072 1.00 27.29 103 ALA A C 1
ATOM 766 O O . ALA A 1 106 ? 25.551 21.543 14.966 1.00 27.56 103 ALA A O 1
ATOM 768 N N . PHE A 1 107 ? 23.309 21.844 15.076 1.00 28.16 104 PHE A N 1
ATOM 769 C CA . PHE A 1 107 ? 23.351 23.296 15.014 1.00 28.77 104 PHE A CA 1
ATOM 770 C C . PHE A 1 107 ? 23.975 23.840 16.288 1.00 29.04 104 PHE A C 1
ATOM 771 O O . PHE A 1 107 ? 24.854 24.689 16.228 1.00 28.87 104 PHE A O 1
ATOM 779 N N . ALA A 1 108 ? 23.520 23.333 17.434 1.00 29.87 105 ALA A N 1
ATOM 780 C CA . ALA A 1 108 ? 24.008 23.797 18.738 1.00 30.56 105 ALA A CA 1
ATOM 781 C C . ALA A 1 108 ? 25.524 23.612 18.806 1.00 30.85 105 ALA A C 1
ATOM 782 O O . ALA A 1 108 ? 26.223 24.500 19.258 1.00 30.31 105 ALA A O 1
ATOM 784 N N . SER A 1 109 ? 26.010 22.477 18.298 1.00 31.33 106 SER A N 1
ATOM 785 C CA . SER A 1 109 ? 27.419 22.137 18.389 1.00 32.34 106 SER A CA 1
ATOM 786 C C . SER A 1 109 ? 28.294 22.994 17.451 1.00 32.55 106 SER A C 1
ATOM 787 O O . SER A 1 109 ? 29.357 23.463 17.853 1.00 31.92 106 SER A O 1
ATOM 790 N N . ALA A 1 110 ? 27.837 23.194 16.214 1.00 32.64 107 ALA A N 1
ATOM 791 C CA . ALA A 1 110 ? 28.550 24.016 15.263 1.00 32.76 107 ALA A CA 1
ATOM 792 C C . ALA A 1 110 ? 28.630 25.444 15.784 1.00 33.39 107 ALA A C 1
ATOM 793 O O . ALA A 1 110 ? 29.678 26.101 15.666 1.00 33.05 107 ALA A O 1
ATOM 795 N N . ILE A 1 111 ? 27.530 25.908 16.382 1.00 33.54 108 ILE A N 1
ATOM 796 C CA . ILE A 1 111 ? 27.488 27.243 16.999 1.00 34.10 108 ILE A CA 1
ATOM 797 C C . ILE A 1 111 ? 28.483 27.305 18.171 1.00 33.69 108 ILE A C 1
ATOM 798 O O . ILE A 1 111 ? 29.384 28.143 18.174 1.00 33.52 108 ILE A O 1
ATOM 803 N N . THR A 1 112 ? 28.322 26.401 19.143 1.00 33.61 109 THR A N 1
ATOM 804 C CA . THR A 1 112 ? 29.190 26.385 20.326 1.00 33.72 109 THR A CA 1
ATOM 805 C C . THR A 1 112 ? 30.688 26.212 20.012 1.00 33.16 109 THR A C 1
ATOM 806 O O . THR A 1 112 ? 31.511 26.837 20.670 1.00 32.55 109 THR A O 1
ATOM 810 N N . ALA A 1 113 ? 31.026 25.426 18.984 1.00 32.87 110 ALA A N 1
ATOM 811 C CA . ALA A 1 113 ? 32.431 25.180 18.618 1.00 33.09 110 ALA A CA 1
ATOM 812 C C . ALA A 1 113 ? 33.165 26.434 18.163 1.00 33.50 110 ALA A C 1
ATOM 813 O O . ALA A 1 113 ? 34.402 26.502 18.260 1.00 34.34 110 ALA A O 1
ATOM 815 N N . GLY A 1 114 ? 32.411 27.416 17.670 1.00 33.87 111 GLY A N 1
ATOM 816 C CA . GLY A 1 114 ? 32.969 28.700 17.239 1.00 34.38 111 GLY A CA 1
ATOM 817 C C . GLY A 1 114 ? 33.509 29.554 18.373 1.00 34.46 111 GLY A C 1
ATOM 818 O O . GLY A 1 114 ? 33.253 30.769 18.432 1.00 35.05 111 GLY A O 1
ATOM 819 N N . SER A 1 116 ? 33.882 28.170 21.586 1.00 31.16 113 SER A N 1
ATOM 820 C CA . SER A 1 116 ? 34.455 27.377 22.662 1.00 30.82 113 SER A CA 1
ATOM 821 C C . SER A 1 116 ? 35.499 26.430 22.130 1.00 30.68 113 SER A C 1
ATOM 822 O O . SER A 1 116 ? 35.373 25.904 21.027 1.00 30.97 113 SER A O 1
ATOM 825 N N . ASP A 1 117 ? 36.527 26.219 22.945 1.00 30.59 114 ASP A N 1
ATOM 826 C CA . ASP A 1 117 ? 37.537 25.193 22.735 1.00 30.28 114 ASP A CA 1
ATOM 827 C C . ASP A 1 117 ? 37.316 24.063 23.751 1.00 30.39 114 ASP A C 1
ATOM 828 O O . ASP A 1 117 ? 38.110 23.111 23.825 1.00 30.68 114 ASP A O 1
ATOM 830 N N . ASP A 1 118 ? 36.245 24.174 24.539 1.00 29.79 115 ASP A N 1
ATOM 831 C CA . ASP A 1 118 ? 35.947 23.179 25.558 1.00 29.74 115 ASP A CA 1
ATOM 832 C C . ASP A 1 118 ? 35.061 22.128 24.937 1.00 29.08 115 ASP A C 1
ATOM 833 O O . ASP A 1 118 ? 33.918 22.406 24.579 1.00 29.68 115 ASP A O 1
ATOM 838 N N . LEU A 1 119 ? 35.601 20.923 24.807 1.00 28.49 116 LEU A N 1
ATOM 839 C CA . LEU A 1 119 ? 34.869 19.840 24.152 1.00 27.93 116 LEU A CA 1
ATOM 840 C C . LEU A 1 119 ? 33.696 19.405 24.996 1.00 27.77 116 LEU A C 1
ATOM 841 O O . LEU A 1 119 ? 32.627 19.108 24.454 1.00 28.26 116 LEU A O 1
ATOM 846 N N . THR A 1 120 ? 33.902 19.373 26.312 1.00 27.03 117 THR A N 1
ATOM 847 C CA . THR A 1 120 ? 32.858 19.013 27.267 1.00 27.24 117 THR A CA 1
ATOM 848 C C . THR A 1 120 ? 31.610 19.890 27.072 1.00 27.80 117 THR A C 1
ATOM 849 O O . THR A 1 120 ? 30.479 19.397 27.176 1.00 28.19 117 THR A O 1
ATOM 853 N N . GLN A 1 121 ? 31.823 21.170 26.765 1.00 28.01 118 GLN A N 1
ATOM 854 C CA . GLN A 1 121 ? 30.727 22.113 26.588 1.00 28.83 118 GLN A CA 1
ATOM 855 C C . GLN A 1 121 ? 30.056 22.084 25.204 1.00 28.69 118 GLN A C 1
ATOM 856 O O . GLN A 1 121 ? 28.861 22.327 25.077 1.00 28.36 118 GLN A O 1
ATOM 862 N N . ILE A 1 122 ? 30.828 21.744 24.180 1.00 28.89 119 ILE A N 1
ATOM 863 C CA . ILE A 1 122 ? 30.303 21.595 22.833 1.00 28.83 119 ILE A CA 1
ATOM 864 C C . ILE A 1 122 ? 29.263 20.453 22.758 1.00 29.51 119 ILE A C 1
ATOM 865 O O . ILE A 1 122 ? 28.240 20.573 22.074 1.00 28.75 119 ILE A O 1
ATOM 870 N N . LEU A 1 123 ? 29.543 19.369 23.484 1.00 29.84 120 LEU A N 1
ATOM 871 C CA . LEU A 1 123 ? 28.680 18.194 23.535 1.00 30.62 120 LEU A CA 1
ATOM 872 C C . LEU A 1 123 ? 27.529 18.429 24.487 1.00 31.03 120 LEU A C 1
ATOM 873 O O . LEU A 1 123 ? 26.416 17.965 24.246 1.00 30.61 120 LEU A O 1
ATOM 878 N N . ALA A 1 124 ? 27.816 19.150 25.576 1.00 31.77 121 ALA A N 1
ATOM 879 C CA . ALA A 1 124 ? 26.810 19.514 26.570 1.00 32.46 121 ALA A CA 1
ATOM 880 C C . ALA A 1 124 ? 25.708 20.370 25.973 1.00 32.65 121 ALA A C 1
ATOM 881 O O . ALA A 1 124 ? 24.535 20.160 26.267 1.00 32.95 121 ALA A O 1
ATOM 883 N N . GLU A 1 125 ? 26.083 21.341 25.148 1.00 33.13 122 GLU A N 1
ATOM 884 C CA . GLU A 1 125 ? 25.088 22.197 24.506 1.00 33.58 122 GLU A CA 1
ATOM 885 C C . GLU A 1 125 ? 24.306 21.401 23.503 1.00 32.94 122 GLU A C 1
ATOM 886 O O . GLU A 1 125 ? 23.100 21.574 23.394 1.00 32.67 122 GLU A O 1
ATOM 892 N N . ALA A 1 126 ? 25.002 20.517 22.792 1.00 32.98 123 ALA A N 1
ATOM 893 C CA . ALA A 1 126 ? 24.350 19.608 21.862 1.00 33.24 123 ALA A CA 1
ATOM 894 C C . ALA A 1 126 ? 23.366 18.691 22.603 1.00 33.32 123 ALA A C 1
ATOM 895 O O . ALA A 1 126 ? 22.211 18.587 22.211 1.00 33.92 123 ALA A O 1
ATOM 897 N N . GLN A 1 127 ? 23.812 18.057 23.682 1.00 33.37 124 GLN A N 1
ATOM 898 C CA . GLN A 1 127 ? 22.948 17.179 24.488 1.00 34.74 124 GLN A CA 1
ATOM 899 C C . GLN A 1 127 ? 21.675 17.834 25.051 1.00 34.21 124 GLN A C 1
ATOM 900 O O . GLN A 1 127 ? 20.643 17.158 25.195 1.00 34.47 124 GLN A O 1
ATOM 906 N N . ASN A 1 128 ? 21.738 19.125 25.368 1.00 33.57 125 ASN A N 1
ATOM 907 C CA . ASN A 1 128 ? 20.557 19.801 25.910 1.00 33.77 125 ASN A CA 1
ATOM 908 C C . ASN A 1 128 ? 19.772 20.623 24.865 1.00 33.51 125 ASN A C 1
ATOM 909 O O . ASN A 1 128 ? 18.874 21.414 25.210 1.00 33.12 125 ASN A O 1
ATOM 914 N N . ALA A 1 129 ? 20.127 20.420 23.592 1.00 32.94 126 ALA A N 1
ATOM 915 C CA . ALA A 1 129 ? 19.450 21.061 22.454 1.00 32.95 126 ALA A CA 1
ATOM 916 C C . ALA A 1 129 ? 18.078 20.417 22.197 1.00 32.68 126 ALA A C 1
ATOM 917 O O . ALA A 1 129 ? 17.812 19.321 22.703 1.00 32.53 126 ALA A O 1
ATOM 919 N N . GLY A 1 130 ? 17.218 21.089 21.422 1.00 33.07 127 GLY A N 1
ATOM 920 C CA . GLY A 1 130 ? 15.922 20.510 21.007 1.00 33.67 127 GLY A CA 1
ATOM 921 C C . GLY A 1 130 ? 14.700 20.762 21.890 1.00 34.27 127 GLY A C 1
ATOM 922 O O . GLY A 1 130 ? 13.624 20.192 21.660 1.00 34.20 127 GLY A O 1
ATOM 923 N N . LYS A 1 131 ? 14.872 21.607 22.905 1.00 34.66 128 LYS A N 1
ATOM 924 C CA . LYS A 1 131 ? 13.780 22.042 23.771 1.00 35.09 128 LYS A CA 1
ATOM 925 C C . LYS A 1 131 ? 13.356 23.433 23.338 1.00 35.13 128 LYS A C 1
ATOM 926 O O . LYS A 1 131 ? 14.202 24.313 23.149 1.00 35.28 128 LYS A O 1
ATOM 928 N N . LYS A 1 132 ? 12.053 23.640 23.190 1.00 34.84 129 LYS A N 1
ATOM 929 C CA . LYS A 1 132 ? 11.545 24.894 22.632 1.00 34.96 129 LYS A CA 1
ATOM 930 C C . LYS A 1 132 ? 11.036 25.901 23.680 1.00 34.62 129 LYS A C 1
ATOM 931 O O . LYS A 1 132 ? 10.770 27.065 23.358 1.00 34.19 129 LYS A O 1
ATOM 937 N N . GLY A 1 133 ? 10.929 25.453 24.932 1.00 34.44 130 GLY A N 1
ATOM 938 C CA . GLY A 1 133 ? 10.332 26.249 25.999 1.00 33.76 130 GLY A CA 1
ATOM 939 C C . GLY A 1 133 ? 8.831 26.285 25.828 1.00 33.34 130 GLY A C 1
ATOM 940 O O . GLY A 1 133 ? 8.168 27.231 26.232 1.00 33.00 130 GLY A O 1
ATOM 941 N N . TRP A 1 134 ? 8.301 25.233 25.219 1.00 33.33 131 TRP A N 1
ATOM 942 C CA . TRP A 1 134 ? 6.889 25.142 24.910 1.00 33.30 131 TRP A CA 1
ATOM 943 C C . TRP A 1 134 ? 6.150 24.361 25.982 1.00 33.37 131 TRP A C 1
ATOM 944 O O . TRP A 1 134 ? 5.010 24.667 26.317 1.00 33.69 131 TRP A O 1
ATOM 955 N N . ASN A 1 135 ? 6.841 23.354 26.508 1.00 33.86 132 ASN A N 1
ATOM 956 C CA . ASN A 1 135 ? 6.291 22.294 27.347 1.00 33.91 132 ASN A CA 1
ATOM 957 C C . ASN A 1 135 ? 5.064 21.611 26.728 1.00 34.04 132 ASN A C 1
ATOM 958 O O . ASN A 1 135 ? 4.986 21.333 25.511 1.00 33.58 132 ASN A O 1
ATOM 972 N N . LYS B 1 5 ? -7.981 11.653 14.104 1.00 40.99 2 LYS B N 1
ATOM 973 C CA . LYS B 1 5 ? -7.419 12.382 12.984 1.00 38.66 2 LYS B CA 1
ATOM 974 C C . LYS B 1 5 ? -6.279 13.294 13.398 1.00 36.88 2 LYS B C 1
ATOM 975 O O . LYS B 1 5 ? -6.458 14.220 14.182 1.00 36.16 2 LYS B O 1
ATOM 981 N N . ALA B 1 6 ? -5.096 12.989 12.869 1.00 35.33 3 ALA B N 1
ATOM 982 C CA . ALA B 1 6 ? -3.872 13.697 13.212 1.00 33.87 3 ALA B CA 1
ATOM 983 C C . ALA B 1 6 ? -3.063 14.130 11.984 1.00 32.81 3 ALA B C 1
ATOM 984 O O . ALA B 1 6 ? -3.025 13.443 10.952 1.00 32.24 3 ALA B O 1
ATOM 986 N N . ASP B 1 7 ? -2.470 15.312 12.109 1.00 31.33 4 ASP B N 1
ATOM 987 C CA . ASP B 1 7 ? -1.496 15.801 11.153 1.00 30.62 4 ASP B CA 1
ATOM 988 C C . ASP B 1 7 ? -0.247 16.233 11.895 1.00 29.84 4 ASP B C 1
ATOM 989 O O . ASP B 1 7 ? -0.326 16.788 13.013 1.00 28.99 4 ASP B O 1
ATOM 994 N N . ILE B 1 8 ? 0.895 15.961 11.263 1.00 29.26 5 ILE B N 1
ATOM 995 C CA . ILE B 1 8 ? 2.191 16.444 11.703 1.00 28.84 5 ILE B CA 1
ATOM 996 C C . ILE B 1 8 ? 2.654 17.560 10.792 1.00 29.20 5 ILE B C 1
ATOM 997 O O . ILE B 1 8 ? 2.807 17.389 9.567 1.00 29.54 5 ILE B O 1
ATOM 1002 N N . LEU B 1 9 ? 2.886 18.711 11.399 1.00 29.56 6 LEU B N 1
ATOM 1003 C CA . LEU B 1 9 ? 3.351 19.880 10.652 1.00 29.24 6 LEU B CA 1
ATOM 1004 C C . LEU B 1 9 ? 4.789 20.164 11.072 1.00 28.72 6 LEU B C 1
ATOM 1005 O O . LEU B 1 9 ? 5.092 20.350 12.281 1.00 27.73 6 LEU B O 1
ATOM 1010 N N . LEU B 1 10 ? 5.638 20.158 10.041 1.00 27.41 7 LEU B N 1
ATOM 1011 C CA . LEU B 1 10 ? 7.081 20.223 10.139 1.00 27.23 7 LEU B CA 1
ATOM 1012 C C . LEU B 1 10 ? 7.542 21.598 9.669 1.00 27.12 7 LEU B C 1
ATOM 1013 O O . LEU B 1 10 ? 7.490 21.897 8.466 1.00 26.81 7 LEU B O 1
ATOM 1018 N N . VAL B 1 11 ? 7.998 22.411 10.621 1.00 26.38 8 VAL B N 1
ATOM 1019 C CA . VAL B 1 11 ? 8.494 23.776 10.344 1.00 25.84 8 VAL B CA 1
ATOM 1020 C C . VAL B 1 11 ? 10.029 23.888 10.453 1.00 24.96 8 VAL B C 1
ATOM 1021 O O . VAL B 1 11 ? 10.629 23.371 11.364 1.00 22.88 8 VAL B O 1
ATOM 1025 N N . SER B 1 12 ? 10.650 24.525 9.464 1.00 24.89 9 SER B N 1
ATOM 1026 C CA . SER B 1 12 ? 12.093 24.668 9.474 1.00 25.06 9 SER B CA 1
ATOM 1027 C C . SER B 1 12 ? 12.423 25.848 8.610 1.00 24.83 9 SER B C 1
ATOM 1028 O O . SER B 1 12 ? 11.580 26.260 7.848 1.00 24.97 9 SER B O 1
ATOM 1031 N N . HIS B 1 13 ? 13.642 26.384 8.708 1.00 25.19 10 HIS B N 1
ATOM 1032 C CA . HIS B 1 13 ? 14.186 27.201 7.605 1.00 26.11 10 HIS B CA 1
ATOM 1033 C C . HIS B 1 13 ? 14.333 26.430 6.291 1.00 25.88 10 HIS B C 1
ATOM 1034 O O . HIS B 1 13 ? 14.172 26.982 5.244 1.00 25.76 10 HIS B O 1
ATOM 1041 N N . SER B 1 14 ? 14.645 25.144 6.376 1.00 26.93 11 SER B N 1
ATOM 1042 C CA . SER B 1 14 ? 15.031 24.340 5.213 1.00 27.20 11 SER B CA 1
ATOM 1043 C C . SER B 1 14 ? 13.849 23.515 4.758 1.00 28.04 11 SER B C 1
ATOM 1044 O O . SER B 1 14 ? 13.309 22.721 5.532 1.00 27.87 11 SER B O 1
ATOM 1047 N N . LYS B 1 15 ? 13.447 23.737 3.503 1.00 29.04 12 LYS B N 1
ATOM 1048 C CA . LYS B 1 15 ? 12.460 22.908 2.823 1.00 29.75 12 LYS B CA 1
ATOM 1049 C C . LYS B 1 15 ? 13.081 21.540 2.541 1.00 30.16 12 LYS B C 1
ATOM 1050 O O . LYS B 1 15 ? 12.387 20.522 2.555 1.00 29.81 12 LYS B O 1
ATOM 1064 N N . ILE B 1 17 ? 15.032 19.867 4.579 1.00 28.50 14 ILE B N 1
ATOM 1065 C CA . ILE B 1 17 ? 14.857 19.102 5.832 1.00 26.55 14 ILE B CA 1
ATOM 1066 C C . ILE B 1 17 ? 13.420 18.550 5.943 1.00 26.04 14 ILE B C 1
ATOM 1067 O O . ILE B 1 17 ? 13.235 17.333 6.062 1.00 26.64 14 ILE B O 1
ATOM 1072 N N . THR B 1 18 ? 12.411 19.415 5.866 1.00 25.11 15 THR B N 1
ATOM 1073 C CA . THR B 1 18 ? 11.036 18.969 6.047 1.00 24.87 15 THR B CA 1
ATOM 1074 C C . THR B 1 18 ? 10.529 18.012 4.962 1.00 25.28 15 THR B C 1
ATOM 1075 O O . THR B 1 18 ? 9.694 17.143 5.252 1.00 25.63 15 THR B O 1
ATOM 1079 N N . ASP B 1 19 ? 10.967 18.204 3.706 1.00 25.41 16 ASP B N 1
ATOM 1080 C CA . ASP B 1 19 ? 10.633 17.267 2.634 1.00 25.33 16 ASP B CA 1
ATOM 1081 C C . ASP B 1 19 ? 11.318 15.920 2.944 1.00 24.69 16 ASP B C 1
ATOM 1082 O O . ASP B 1 19 ? 10.735 14.866 2.794 1.00 23.33 16 ASP B O 1
ATOM 1087 N N . GLY B 1 20 ? 12.583 15.987 3.339 1.00 24.48 17 GLY B N 1
ATOM 1088 C CA . GLY B 1 20 ? 13.360 14.796 3.667 1.00 24.80 17 GLY B CA 1
ATOM 1089 C C . GLY B 1 20 ? 12.757 13.988 4.790 1.00 24.69 17 GLY B C 1
ATOM 1090 O O . GLY B 1 20 ? 12.700 12.751 4.716 1.00 25.00 17 GLY B O 1
ATOM 1091 N N . ILE B 1 21 ? 12.293 14.680 5.831 1.00 25.21 18 ILE B N 1
ATOM 1092 C CA . ILE B 1 21 ? 11.619 14.015 6.970 1.00 25.43 18 ILE B CA 1
ATOM 1093 C C . ILE B 1 21 ? 10.351 13.299 6.495 1.00 26.00 18 ILE B C 1
ATOM 1094 O O . ILE B 1 21 ? 10.128 12.133 6.822 1.00 26.11 18 ILE B O 1
ATOM 1099 N N . LYS B 1 22 ? 9.531 14.013 5.724 1.00 26.16 19 LYS B N 1
ATOM 1100 C CA . LYS B 1 22 ? 8.250 13.503 5.244 1.00 26.68 19 LYS B CA 1
ATOM 1101 C C . LYS B 1 22 ? 8.438 12.261 4.371 1.00 27.48 19 LYS B C 1
ATOM 1102 O O . LYS B 1 22 ? 7.818 11.202 4.591 1.00 27.60 19 LYS B O 1
ATOM 1108 N N . GLU B 1 23 ? 9.318 12.400 3.400 1.00 28.26 20 GLU B N 1
ATOM 1109 C CA . GLU B 1 23 ? 9.718 11.302 2.532 1.00 30.21 20 GLU B CA 1
ATOM 1110 C C . GLU B 1 23 ? 10.263 10.092 3.306 1.00 29.54 20 GLU B C 1
ATOM 1111 O O . GLU B 1 23 ? 9.880 8.963 3.017 1.00 28.51 20 GLU B O 1
ATOM 1125 N N . ILE B 1 25 ? 9.916 9.264 6.684 1.00 29.75 22 ILE B N 1
ATOM 1126 C CA . ILE B 1 25 ? 8.860 8.645 7.455 1.00 29.20 22 ILE B CA 1
ATOM 1127 C C . ILE B 1 25 ? 7.875 7.832 6.571 1.00 29.81 22 ILE B C 1
ATOM 1128 O O . ILE B 1 25 ? 7.584 6.674 6.863 1.00 29.80 22 ILE B O 1
ATOM 1133 N N . GLU B 1 26 ? 7.376 8.441 5.499 1.00 30.42 23 GLU B N 1
ATOM 1134 C CA . GLU B 1 26 ? 6.424 7.773 4.586 1.00 31.15 23 GLU B CA 1
ATOM 1135 C C . GLU B 1 26 ? 6.983 6.510 3.956 1.00 31.03 23 GLU B C 1
ATOM 1136 O O . GLU B 1 26 ? 6.278 5.517 3.807 1.00 31.34 23 GLU B O 1
ATOM 1142 N N . GLN B 1 27 ? 8.264 6.543 3.619 1.00 31.73 24 GLN B N 1
ATOM 1143 C CA . GLN B 1 27 ? 8.888 5.422 2.964 1.00 32.32 24 GLN B CA 1
ATOM 1144 C C . GLN B 1 27 ? 9.171 4.318 3.976 1.00 32.81 24 GLN B C 1
ATOM 1145 O O . GLN B 1 27 ? 9.205 3.139 3.629 1.00 32.71 24 GLN B O 1
ATOM 1159 N N . ASN B 1 29 ? 7.055 3.619 6.058 1.00 32.34 26 ASN B N 1
ATOM 1160 C CA . ASN B 1 29 ? 5.687 3.145 6.323 1.00 31.89 26 ASN B CA 1
ATOM 1161 C C . ASN B 1 29 ? 5.193 3.503 7.739 1.00 31.54 26 ASN B C 1
ATOM 1162 O O . ASN B 1 29 ? 4.291 2.868 8.298 1.00 31.54 26 ASN B O 1
ATOM 1167 N N . ALA B 1 30 ? 5.797 4.538 8.299 1.00 31.32 27 ALA B N 1
ATOM 1168 C CA . ALA B 1 30 ? 5.491 5.033 9.634 1.00 31.53 27 ALA B CA 1
ATOM 1169 C C . ALA B 1 30 ? 4.355 6.072 9.691 1.00 31.92 27 ALA B C 1
ATOM 1170 O O . ALA B 1 30 ? 4.026 6.575 10.773 1.00 32.37 27 ALA B O 1
ATOM 1172 N N . SER B 1 31 ? 3.749 6.416 8.557 1.00 31.73 28 SER B N 1
ATOM 1173 C CA . SER B 1 31 ? 2.726 7.464 8.603 1.00 31.46 28 SER B CA 1
ATOM 1174 C C . SER B 1 31 ? 1.430 7.038 7.915 1.00 30.97 28 SER B C 1
ATOM 1175 O O . SER B 1 31 ? 0.764 7.845 7.239 1.00 30.86 28 SER B O 1
ATOM 1178 N N . GLU B 1 32 ? 1.072 5.770 8.125 1.00 30.43 29 GLU B N 1
ATOM 1179 C CA . GLU B 1 32 ? -0.121 5.166 7.533 1.00 30.40 29 GLU B CA 1
ATOM 1180 C C . GLU B 1 32 ? -1.366 5.663 8.244 1.00 29.56 29 GLU B C 1
ATOM 1181 O O . GLU B 1 32 ? -2.450 5.617 7.686 1.00 29.57 29 GLU B O 1
ATOM 1187 N N . GLU B 1 33 ? -1.200 6.149 9.471 1.00 28.55 30 GLU B N 1
ATOM 1188 C CA . GLU B 1 33 ? -2.321 6.692 10.234 1.00 28.23 30 GLU B CA 1
ATOM 1189 C C . GLU B 1 33 ? -2.139 8.176 10.593 1.00 27.87 30 GLU B C 1
ATOM 1190 O O . GLU B 1 33 ? -2.706 8.657 11.557 1.00 28.48 30 GLU B O 1
ATOM 1192 N N . ILE B 1 34 ? -1.360 8.914 9.803 1.00 27.29 31 ILE B N 1
ATOM 1193 C CA . ILE B 1 34 ? -1.154 10.338 10.078 1.00 26.25 31 ILE B CA 1
ATOM 1194 C C . ILE B 1 34 ? -0.763 11.091 8.806 1.00 25.49 31 ILE B C 1
ATOM 1195 O O . ILE B 1 34 ? -0.058 10.541 7.930 1.00 26.10 31 ILE B O 1
ATOM 1200 N N . THR B 1 35 ? -1.268 12.309 8.675 1.00 23.91 32 THR B N 1
ATOM 1201 C CA . THR B 1 35 ? -0.886 13.176 7.550 1.00 23.34 32 THR B CA 1
ATOM 1202 C C . THR B 1 35 ? 0.305 14.056 7.959 1.00 23.89 32 THR B C 1
ATOM 1203 O O . THR B 1 35 ? 0.312 14.622 9.042 1.00 24.32 32 THR B O 1
ATOM 1207 N N . ILE B 1 36 ? 1.334 14.103 7.110 1.00 24.59 33 ILE B N 1
ATOM 1208 C CA . ILE B 1 36 ? 2.549 14.913 7.328 1.00 24.55 33 ILE B CA 1
ATOM 1209 C C . ILE B 1 36 ? 2.553 16.055 6.322 1.00 24.57 33 ILE B C 1
ATOM 1210 O O . ILE B 1 36 ? 2.353 15.826 5.148 1.00 23.93 33 ILE B O 1
ATOM 1215 N N . HIS B 1 37 ? 2.809 17.273 6.792 1.00 25.26 34 HIS B N 1
ATOM 1216 C CA . HIS B 1 37 ? 2.916 18.440 5.916 1.00 25.64 34 HIS B CA 1
ATOM 1217 C C . HIS B 1 37 ? 4.376 18.936 5.955 1.00 26.14 34 HIS B C 1
ATOM 1218 O O . HIS B 1 37 ? 4.905 19.197 7.043 1.00 26.07 34 HIS B O 1
ATOM 1225 N N . SER B 1 38 ? 5.030 19.019 4.788 1.00 25.79 35 SER B N 1
ATOM 1226 C CA . SER B 1 38 ? 6.340 19.629 4.710 1.00 25.94 35 SER B CA 1
ATOM 1227 C C . SER B 1 38 ? 6.185 21.147 4.622 1.00 26.23 35 SER B C 1
ATOM 1228 O O . SER B 1 38 ? 5.783 21.689 3.569 1.00 26.76 35 SER B O 1
ATOM 1231 N N . LEU B 1 39 ? 6.485 21.837 5.716 1.00 25.86 36 LEU B N 1
ATOM 1232 C CA . LEU B 1 39 ? 6.288 23.290 5.758 1.00 26.37 36 LEU B CA 1
ATOM 1233 C C . LEU B 1 39 ? 7.547 24.124 5.945 1.00 26.33 36 LEU B C 1
ATOM 1234 O O . LEU B 1 39 ? 7.481 25.276 6.381 1.00 27.21 36 LEU B O 1
ATOM 1239 N N . GLY B 1 40 ? 8.690 23.559 5.582 1.00 26.82 37 GLY B N 1
ATOM 1240 C CA . GLY B 1 40 ? 9.946 24.307 5.594 1.00 26.72 37 GLY B CA 1
ATOM 1241 C C . GLY B 1 40 ? 10.096 25.348 4.485 1.00 27.35 37 GLY B C 1
ATOM 1242 O O . GLY B 1 40 ? 9.565 25.196 3.386 1.00 26.40 37 GLY B O 1
ATOM 1243 N N . GLY B 1 41 ? 10.873 26.392 4.765 1.00 27.32 38 GLY B N 1
ATOM 1244 C CA . GLY B 1 41 ? 11.181 27.375 3.762 1.00 28.14 38 GLY B CA 1
ATOM 1245 C C . GLY B 1 41 ? 10.213 28.535 3.752 1.00 28.73 38 GLY B C 1
ATOM 1246 O O . GLY B 1 41 ? 9.164 28.506 4.402 1.00 29.83 38 GLY B O 1
ATOM 1247 N N . THR B 1 42 ? 10.578 29.581 3.036 1.00 29.04 39 THR B N 1
ATOM 1248 C CA . THR B 1 42 ? 9.654 30.658 2.800 1.00 29.83 39 THR B CA 1
ATOM 1249 C C . THR B 1 42 ? 8.726 30.278 1.644 1.00 30.51 39 THR B C 1
ATOM 1250 O O . THR B 1 42 ? 8.881 29.218 1.036 1.00 30.63 39 THR B O 1
ATOM 1254 N N . SER B 1 43 ? 7.772 31.159 1.355 1.00 31.55 40 SER B N 1
ATOM 1255 C CA . SER B 1 43 ? 6.784 30.981 0.281 1.00 32.84 40 SER B CA 1
ATOM 1256 C C . SER B 1 43 ? 7.370 30.559 -1.084 1.00 33.04 40 SER B C 1
ATOM 1257 O O . SER B 1 43 ? 6.623 30.150 -1.971 1.00 33.92 40 SER B O 1
ATOM 1260 N N . ASP B 1 44 ? 8.690 30.667 -1.251 1.00 33.04 41 ASP B N 1
ATOM 1261 C CA . ASP B 1 44 ? 9.336 30.372 -2.538 1.00 32.57 41 ASP B CA 1
ATOM 1262 C C . ASP B 1 44 ? 10.499 29.379 -2.447 1.00 31.81 41 ASP B C 1
ATOM 1263 O O . ASP B 1 44 ? 11.312 29.273 -3.381 1.00 31.69 41 ASP B O 1
ATOM 1268 N N . GLY B 1 45 ? 10.584 28.676 -1.319 1.00 30.65 42 GLY B N 1
ATOM 1269 C CA . GLY B 1 45 ? 11.649 27.695 -1.093 1.00 29.62 42 GLY B CA 1
ATOM 1270 C C . GLY B 1 45 ? 12.901 28.189 -0.392 1.00 28.83 42 GLY B C 1
ATOM 1271 O O . GLY B 1 45 ? 13.727 27.384 0.018 1.00 28.68 42 GLY B O 1
ATOM 1272 N N . SER B 1 46 ? 13.053 29.508 -0.270 1.00 28.51 43 SER B N 1
ATOM 1273 C CA . SER B 1 46 ? 14.199 30.119 0.417 1.00 28.37 43 SER B CA 1
ATOM 1274 C C . SER B 1 46 ? 14.363 29.650 1.855 1.00 28.24 43 SER B C 1
ATOM 1275 O O . SER B 1 46 ? 13.387 29.223 2.470 1.00 27.75 43 SER B O 1
ATOM 1278 N N . LEU B 1 47 ? 15.592 29.739 2.381 1.00 28.33 44 LEU B N 1
ATOM 1279 C CA . LEU B 1 47 ? 15.847 29.423 3.793 1.00 29.89 44 LEU B CA 1
ATOM 1280 C C . LEU B 1 47 ? 15.156 30.476 4.668 1.00 29.88 44 LEU B C 1
ATOM 1281 O O . LEU B 1 47 ? 15.462 31.665 4.561 1.00 30.35 44 LEU B O 1
ATOM 1286 N N . GLY B 1 48 ? 14.215 30.035 5.501 1.00 29.70 45 GLY B N 1
ATOM 1287 C CA . GLY B 1 48 ? 13.447 30.933 6.353 1.00 30.01 45 GLY B CA 1
ATOM 1288 C C . GLY B 1 48 ? 12.101 30.325 6.690 1.00 30.37 45 GLY B C 1
ATOM 1289 O O . GLY B 1 48 ? 11.757 29.253 6.200 1.00 30.70 45 GLY B O 1
ATOM 1290 N N . SER B 1 49 ? 11.325 30.979 7.541 1.00 30.52 46 SER B N 1
ATOM 1291 C CA . SER B 1 49 ? 10.019 30.413 7.868 1.00 31.09 46 SER B CA 1
ATOM 1292 C C . SER B 1 49 ? 8.864 31.392 7.708 1.00 30.49 46 SER B C 1
ATOM 1293 O O . SER B 1 49 ? 9.025 32.572 7.948 1.00 31.10 46 SER B O 1
ATOM 1296 N N . ASP B 1 50 ? 7.701 30.876 7.306 1.00 29.89 47 ASP B N 1
ATOM 1297 C CA . ASP B 1 50 ? 6.493 31.669 7.123 1.00 28.38 47 ASP B CA 1
ATOM 1298 C C . ASP B 1 50 ? 5.380 31.049 7.960 1.00 28.20 47 ASP B C 1
ATOM 1299 O O . ASP B 1 50 ? 4.994 29.901 7.722 1.00 28.12 47 ASP B O 1
ATOM 1304 N N . PRO B 1 51 ? 4.848 31.811 8.951 1.00 27.87 48 PRO B N 1
ATOM 1305 C CA . PRO B 1 51 ? 3.726 31.299 9.768 1.00 26.82 48 PRO B CA 1
ATOM 1306 C C . PRO B 1 51 ? 2.442 31.075 8.957 1.00 26.54 48 PRO B C 1
ATOM 1307 O O . PRO B 1 51 ? 1.607 30.284 9.348 1.00 25.83 48 PRO B O 1
ATOM 1319 N N . LYS B 1 53 ? 2.121 29.550 6.240 1.00 26.35 50 LYS B N 1
ATOM 1320 C CA . LYS B 1 53 ? 2.089 28.144 5.727 1.00 26.11 50 LYS B CA 1
ATOM 1321 C C . LYS B 1 53 ? 1.319 27.202 6.656 1.00 24.52 50 LYS B C 1
ATOM 1322 O O . LYS B 1 53 ? 0.519 26.399 6.195 1.00 23.00 50 LYS B O 1
ATOM 1328 N N . ILE B 1 54 ? 1.560 27.377 7.960 1.00 23.61 51 ILE B N 1
ATOM 1329 C CA . ILE B 1 54 ? 0.844 26.716 9.036 1.00 23.22 51 ILE B CA 1
ATOM 1330 C C . ILE B 1 54 ? -0.634 27.121 9.043 1.00 24.43 51 ILE B C 1
ATOM 1331 O O . ILE B 1 54 ? -1.505 26.250 8.988 1.00 24.11 51 ILE B O 1
ATOM 1336 N N . ILE B 1 55 ? -0.911 28.441 9.075 1.00 25.66 52 ILE B N 1
ATOM 1337 C CA . ILE B 1 55 ? -2.275 28.956 9.067 1.00 25.92 52 ILE B CA 1
ATOM 1338 C C . ILE B 1 55 ? -3.072 28.407 7.877 1.00 26.26 52 ILE B C 1
ATOM 1339 O O . ILE B 1 55 ? -4.123 27.801 8.068 1.00 26.72 52 ILE B O 1
ATOM 1344 N N . ASP B 1 56 ? -2.600 28.649 6.653 1.00 26.76 53 ASP B N 1
ATOM 1345 C CA . ASP B 1 56 ? -3.249 28.100 5.464 1.00 26.74 53 ASP B CA 1
ATOM 1346 C C . ASP B 1 56 ? -3.448 26.569 5.546 1.00 26.75 53 ASP B C 1
ATOM 1347 O O . ASP B 1 56 ? -4.515 26.074 5.236 1.00 27.18 53 ASP B O 1
ATOM 1352 N N . THR B 1 57 ? -2.422 25.833 5.969 1.00 26.71 54 THR B N 1
ATOM 1353 C CA . THR B 1 57 ? -2.532 24.387 6.139 1.00 27.07 54 THR B CA 1
ATOM 1354 C C . THR B 1 57 ? -3.671 24.003 7.083 1.00 26.92 54 THR B C 1
ATOM 1355 O O . THR B 1 57 ? -4.526 23.199 6.713 1.00 27.26 54 THR B O 1
ATOM 1359 N N . ILE B 1 58 ? -3.709 24.600 8.274 1.00 27.03 55 ILE B N 1
ATOM 1360 C CA . ILE B 1 58 ? -4.840 24.399 9.193 1.00 27.71 55 ILE B CA 1
ATOM 1361 C C . ILE B 1 58 ? -6.194 24.842 8.599 1.00 28.11 55 ILE B C 1
ATOM 1362 O O . ILE B 1 58 ? -7.200 24.155 8.740 1.00 28.41 55 ILE B O 1
ATOM 1367 N N . ASN B 1 59 ? -6.214 25.985 7.933 1.00 28.64 56 ASN B N 1
ATOM 1368 C CA . ASN B 1 59 ? -7.439 26.461 7.314 1.00 29.27 56 ASN B CA 1
ATOM 1369 C C . ASN B 1 59 ? -7.911 25.586 6.128 1.00 29.62 56 ASN B C 1
ATOM 1370 O O . ASN B 1 59 ? -9.103 25.509 5.856 1.00 29.82 56 ASN B O 1
ATOM 1375 N N . GLU B 1 60 ? -6.980 24.921 5.450 1.00 29.46 57 GLU B N 1
ATOM 1376 C CA . GLU B 1 60 ? -7.303 24.120 4.273 1.00 30.22 57 GLU B CA 1
ATOM 1377 C C . GLU B 1 60 ? -7.667 22.673 4.635 1.00 30.05 57 GLU B C 1
ATOM 1378 O O . GLU B 1 60 ? -8.249 21.953 3.826 1.00 29.67 57 GLU B O 1
ATOM 1384 N N . ALA B 1 61 ? -7.337 22.278 5.863 1.00 30.18 58 ALA B N 1
ATOM 1385 C CA . ALA B 1 61 ? -7.629 20.941 6.385 1.00 29.93 58 ALA B CA 1
ATOM 1386 C C . ALA B 1 61 ? -9.063 20.842 6.930 1.00 30.25 58 ALA B C 1
ATOM 1387 O O . ALA B 1 61 ? -9.732 21.857 7.115 1.00 29.51 58 ALA B O 1
ATOM 1389 N N . ASP B 1 62 ? -9.532 19.608 7.152 1.00 30.29 59 ASP B N 1
ATOM 1390 C CA . ASP B 1 62 ? -10.795 19.372 7.835 1.00 30.58 59 ASP B CA 1
ATOM 1391 C C . ASP B 1 62 ? -10.727 19.839 9.304 1.00 30.62 59 ASP B C 1
ATOM 1392 O O . ASP B 1 62 ? -9.647 19.921 9.884 1.00 29.95 59 ASP B O 1
ATOM 1397 N N . SER B 1 63 ? -11.892 20.138 9.888 1.00 30.61 60 SER B N 1
ATOM 1398 C CA . SER B 1 63 ? -11.991 20.643 11.272 1.00 30.59 60 SER B CA 1
ATOM 1399 C C . SER B 1 63 ? -11.816 19.530 12.331 1.00 29.61 60 SER B C 1
ATOM 1400 O O . SER B 1 63 ? -11.766 19.793 13.539 1.00 28.84 60 SER B O 1
ATOM 1403 N N . ASP B 1 64 ? -11.737 18.289 11.869 1.00 28.47 61 ASP B N 1
ATOM 1404 C CA . ASP B 1 64 ? -11.725 17.170 12.780 1.00 27.71 61 ASP B CA 1
ATOM 1405 C C . ASP B 1 64 ? -10.355 16.552 12.963 1.00 27.93 61 ASP B C 1
ATOM 1406 O O . ASP B 1 64 ? -10.256 15.382 13.326 1.00 28.19 61 ASP B O 1
ATOM 1411 N N . ARG B 1 65 ? -9.315 17.349 12.701 1.00 28.18 62 ARG B N 1
ATOM 1412 C CA . ARG B 1 65 ? -7.932 16.977 12.963 1.00 28.45 62 ARG B CA 1
ATOM 1413 C C . ARG B 1 65 ? -7.350 17.583 14.261 1.00 28.62 62 ARG B C 1
ATOM 1414 O O . ARG B 1 65 ? -7.681 18.705 14.679 1.00 28.12 62 ARG B O 1
ATOM 1422 N N . GLU B 1 66 ? -6.456 16.815 14.871 1.00 28.51 63 GLU B N 1
ATOM 1423 C CA . GLU B 1 66 ? -5.482 17.335 15.830 1.00 28.96 63 GLU B CA 1
ATOM 1424 C C . GLU B 1 66 ? -4.218 17.683 15.092 1.00 27.73 63 GLU B C 1
ATOM 1425 O O . GLU B 1 66 ? -3.696 16.858 14.342 1.00 27.84 63 GLU B O 1
ATOM 1431 N N . PHE B 1 67 ? -3.731 18.902 15.288 1.00 27.55 64 PHE B N 1
ATOM 1432 C CA . PHE B 1 67 ? -2.545 19.373 14.551 1.00 26.96 64 PHE B CA 1
ATOM 1433 C C . PHE B 1 67 ? -1.348 19.496 15.468 1.00 27.31 64 PHE B C 1
ATOM 1434 O O . PHE B 1 67 ? -1.349 20.328 16.395 1.00 26.86 64 PHE B O 1
ATOM 1442 N N . LEU B 1 68 ? -0.339 18.670 15.180 1.00 27.30 65 LEU B N 1
ATOM 1443 C CA . LEU B 1 68 ? 0.937 18.608 15.930 1.00 28.40 65 LEU B CA 1
ATOM 1444 C C . LEU B 1 68 ? 2.058 19.348 15.222 1.00 28.01 65 LEU B C 1
ATOM 1445 O O . LEU B 1 68 ? 2.438 18.997 14.090 1.00 27.78 65 LEU B O 1
ATOM 1450 N N . ILE B 1 69 ? 2.561 20.392 15.874 1.00 28.78 66 ILE B N 1
ATOM 1451 C CA . ILE B 1 69 ? 3.564 21.292 15.266 1.00 28.06 66 ILE B CA 1
ATOM 1452 C C . ILE B 1 69 ? 4.983 21.059 15.803 1.00 27.40 66 ILE B C 1
ATOM 1453 O O . ILE B 1 69 ? 5.218 21.223 16.994 1.00 27.55 66 ILE B O 1
ATOM 1458 N N . PHE B 1 70 ? 5.889 20.632 14.918 1.00 26.14 67 PHE B N 1
ATOM 1459 C CA . PHE B 1 70 ? 7.306 20.493 15.216 1.00 26.47 67 PHE B CA 1
ATOM 1460 C C . PHE B 1 70 ? 8.150 21.556 14.464 1.00 26.68 67 PHE B C 1
ATOM 1461 O O . PHE B 1 70 ? 7.905 21.840 13.292 1.00 26.63 67 PHE B O 1
ATOM 1469 N N . ALA B 1 71 ? 9.117 22.144 15.162 1.00 26.54 68 ALA B N 1
ATOM 1470 C CA . ALA B 1 71 ? 10.077 23.077 14.555 1.00 27.64 68 ALA B CA 1
ATOM 1471 C C . ALA B 1 71 ? 11.482 22.692 14.996 1.00 27.62 68 ALA B C 1
ATOM 1472 O O . ALA B 1 71 ? 11.669 21.997 16.006 1.00 27.69 68 ALA B O 1
ATOM 1474 N N . ASP B 1 72 ? 12.482 23.096 14.231 1.00 27.75 69 ASP B N 1
ATOM 1475 C CA . ASP B 1 72 ? 13.841 22.894 14.712 1.00 27.97 69 ASP B CA 1
ATOM 1476 C C . ASP B 1 72 ? 14.334 24.108 15.499 1.00 28.58 69 ASP B C 1
ATOM 1477 O O . ASP B 1 72 ? 14.559 24.025 16.701 1.00 28.39 69 ASP B O 1
ATOM 1482 N N . LEU B 1 73 ? 14.480 25.238 14.824 1.00 29.07 70 LEU B N 1
ATOM 1483 C CA . LEU B 1 73 ? 15.283 26.312 15.346 1.00 30.04 70 LEU B CA 1
ATOM 1484 C C . LEU B 1 73 ? 14.820 27.667 14.859 1.00 30.70 70 LEU B C 1
ATOM 1485 O O . LEU B 1 73 ? 14.228 27.802 13.769 1.00 32.02 70 LEU B O 1
ATOM 1490 N N . GLY B 1 74 ? 15.169 28.683 15.637 1.00 30.56 71 GLY B N 1
ATOM 1491 C CA . GLY B 1 74 ? 15.104 30.049 15.188 1.00 30.19 71 GLY B CA 1
ATOM 1492 C C . GLY B 1 74 ? 13.729 30.574 14.915 1.00 29.81 71 GLY B C 1
ATOM 1493 O O . GLY B 1 74 ? 12.886 30.611 15.793 1.00 30.15 71 GLY B O 1
ATOM 1494 N N . SER B 1 75 ? 13.527 30.997 13.678 1.00 30.11 72 SER B N 1
ATOM 1495 C CA . SER B 1 75 ? 12.318 31.675 13.277 1.00 30.11 72 SER B CA 1
ATOM 1496 C C . SER B 1 75 ? 11.238 30.654 12.961 1.00 29.38 72 SER B C 1
ATOM 1497 O O . SER B 1 75 ? 10.060 30.988 12.923 1.00 29.49 72 SER B O 1
ATOM 1500 N N . ALA B 1 76 ? 11.649 29.409 12.752 1.00 28.77 73 ALA B N 1
ATOM 1501 C CA . ALA B 1 76 ? 10.729 28.296 12.688 1.00 27.90 73 ALA B CA 1
ATOM 1502 C C . ALA B 1 76 ? 9.927 28.211 13.987 1.00 27.56 73 ALA B C 1
ATOM 1503 O O . ALA B 1 76 ? 8.699 28.074 13.965 1.00 28.28 73 ALA B O 1
ATOM 1505 N N . VAL B 1 77 ? 10.623 28.326 15.109 1.00 27.30 74 VAL B N 1
ATOM 1506 C CA . VAL B 1 77 ? 10.018 28.264 16.434 1.00 27.08 74 VAL B CA 1
ATOM 1507 C C . VAL B 1 77 ? 9.071 29.438 16.615 1.00 27.14 74 VAL B C 1
ATOM 1508 O O . VAL B 1 77 ? 7.911 29.250 17.012 1.00 26.79 74 VAL B O 1
ATOM 1512 N N . LEU B 1 78 ? 9.575 30.640 16.326 1.00 27.45 75 LEU B N 1
ATOM 1513 C CA . LEU B 1 78 ? 8.772 31.855 16.376 1.00 27.88 75 LEU B CA 1
ATOM 1514 C C . LEU B 1 78 ? 7.531 31.760 15.471 1.00 27.90 75 LEU B C 1
ATOM 1515 O O . LEU B 1 78 ? 6.409 32.088 15.914 1.00 28.06 75 LEU B O 1
ATOM 1520 N N A SER B 1 79 ? 7.722 31.305 14.231 0.50 27.95 76 SER B N 1
ATOM 1521 N N B SER B 1 79 ? 7.726 31.321 14.223 0.50 27.71 76 SER B N 1
ATOM 1522 C CA A SER B 1 79 ? 6.618 31.157 13.259 0.50 27.72 76 SER B CA 1
ATOM 1523 C CA B SER B 1 79 ? 6.613 31.147 13.267 0.50 27.19 76 SER B CA 1
ATOM 1524 C C A SER B 1 79 ? 5.518 30.186 13.727 0.50 27.98 76 SER B C 1
ATOM 1525 C C B SER B 1 79 ? 5.514 30.254 13.840 0.50 27.72 76 SER B C 1
ATOM 1526 O O A SER B 1 79 ? 4.327 30.396 13.460 0.50 28.24 76 SER B O 1
ATOM 1527 O O B SER B 1 79 ? 4.321 30.585 13.762 0.50 27.98 76 SER B O 1
ATOM 1532 N N . SER B 1 80 ? 5.926 29.126 14.421 1.00 27.61 77 SER B N 1
ATOM 1533 C CA . SER B 1 80 ? 4.996 28.194 15.063 1.00 27.54 77 SER B CA 1
ATOM 1534 C C . SER B 1 80 ? 4.203 28.801 16.232 1.00 27.42 77 SER B C 1
ATOM 1535 O O . SER B 1 80 ? 3.056 28.417 16.460 1.00 27.05 77 SER B O 1
ATOM 1538 N N . GLU B 1 81 ? 4.830 29.728 16.962 1.00 26.81 78 GLU B N 1
ATOM 1539 C CA . GLU B 1 81 ? 4.185 30.411 18.087 1.00 27.27 78 GLU B CA 1
ATOM 1540 C C . GLU B 1 81 ? 3.252 31.518 17.619 1.00 27.18 78 GLU B C 1
ATOM 1541 O O . GLU B 1 81 ? 2.158 31.676 18.167 1.00 26.53 78 GLU B O 1
ATOM 1547 N N . LEU B 1 82 ? 3.703 32.292 16.627 1.00 27.62 79 LEU B N 1
ATOM 1548 C CA . LEU B 1 82 ? 2.892 33.388 16.060 1.00 27.65 79 LEU B CA 1
ATOM 1549 C C . LEU B 1 82 ? 1.646 32.908 15.304 1.00 27.80 79 LEU B C 1
ATOM 1550 O O . LEU B 1 82 ? 0.645 33.618 15.252 1.00 28.57 79 LEU B O 1
ATOM 1555 N N . ALA B 1 83 ? 1.715 31.710 14.736 1.00 28.09 80 ALA B N 1
ATOM 1556 C CA . ALA B 1 83 ? 0.602 31.115 14.011 1.00 28.16 80 ALA B CA 1
ATOM 1557 C C . ALA B 1 83 ? -0.541 30.806 14.941 1.00 28.00 80 ALA B C 1
ATOM 1558 O O . ALA B 1 83 ? -1.697 31.029 14.593 1.00 28.21 80 ALA B O 1
ATOM 1560 N N . PHE B 1 84 ? -0.205 30.295 16.119 1.00 27.51 81 PHE B N 1
ATOM 1561 C CA . PHE B 1 84 ? -1.182 29.962 17.145 1.00 27.54 81 PHE B CA 1
ATOM 1562 C C . PHE B 1 84 ? -2.085 31.154 17.473 1.00 27.38 81 PHE B C 1
ATOM 1563 O O . PHE B 1 84 ? -3.311 31.070 17.333 1.00 27.13 81 PHE B O 1
ATOM 1571 N N . ASP B 1 85 ? -1.471 32.254 17.897 1.00 27.93 82 ASP B N 1
ATOM 1572 C CA . ASP B 1 85 ? -2.187 33.493 18.180 1.00 28.70 82 ASP B CA 1
ATOM 1573 C C . ASP B 1 85 ? -3.044 34.058 17.028 1.00 28.34 82 ASP B C 1
ATOM 1574 O O . ASP B 1 85 ? -3.887 34.933 17.251 1.00 28.09 82 ASP B O 1
ATOM 1587 N N . LEU B 1 87 ? -4.978 32.043 14.975 1.00 29.18 84 LEU B N 1
ATOM 1588 C CA . LEU B 1 87 ? -6.074 31.133 14.737 1.00 30.01 84 LEU B CA 1
ATOM 1589 C C . LEU B 1 87 ? -7.337 31.507 15.536 1.00 30.39 84 LEU B C 1
ATOM 1590 O O . LEU B 1 87 ? -7.255 32.163 16.577 1.00 30.43 84 LEU B O 1
ATOM 1595 N N . GLU B 1 88 ? -8.498 31.081 15.034 1.00 30.93 85 GLU B N 1
ATOM 1596 C CA . GLU B 1 88 ? -9.755 31.109 15.798 1.00 31.17 85 GLU B CA 1
ATOM 1597 C C . GLU B 1 88 ? -9.620 30.271 17.065 1.00 31.33 85 GLU B C 1
ATOM 1598 O O . GLU B 1 88 ? -8.762 29.390 17.145 1.00 31.86 85 GLU B O 1
ATOM 1604 N N . GLU B 1 89 ? -10.491 30.534 18.033 1.00 31.73 86 GLU B N 1
ATOM 1605 C CA . GLU B 1 89 ? -10.522 29.830 19.319 1.00 31.95 86 GLU B CA 1
ATOM 1606 C C . GLU B 1 89 ? -10.765 28.313 19.192 1.00 31.92 86 GLU B C 1
ATOM 1607 O O . GLU B 1 89 ? -10.113 27.512 19.862 1.00 31.72 86 GLU B O 1
ATOM 1613 N N . ASP B 1 90 ? -11.730 27.924 18.354 1.00 31.86 87 ASP B N 1
ATOM 1614 C CA . ASP B 1 90 ? -11.985 26.509 18.075 1.00 31.57 87 ASP B CA 1
ATOM 1615 C C . ASP B 1 90 ? -10.711 25.803 17.576 1.00 30.84 87 ASP B C 1
ATOM 1616 O O . ASP B 1 90 ? -10.476 24.641 17.904 1.00 31.44 87 ASP B O 1
ATOM 1621 N N . GLN B 1 91 ? -9.892 26.526 16.814 1.00 29.38 88 GLN B N 1
ATOM 1622 C CA . GLN B 1 91 ? -8.690 25.968 16.157 1.00 28.42 88 GLN B CA 1
ATOM 1623 C C . GLN B 1 91 ? -7.508 25.810 17.115 1.00 28.13 88 GLN B C 1
ATOM 1624 O O . GLN B 1 91 ? -6.708 24.879 16.971 1.00 27.87 88 GLN B O 1
ATOM 1630 N N . GLN B 1 92 ? -7.403 26.728 18.075 1.00 27.69 89 GLN B N 1
ATOM 1631 C CA . GLN B 1 92 ? -6.370 26.687 19.087 1.00 27.42 89 GLN B CA 1
ATOM 1632 C C . GLN B 1 92 ? -6.466 25.434 19.931 1.00 27.68 89 GLN B C 1
ATOM 1633 O O . GLN B 1 92 ? -5.452 24.874 20.317 1.00 28.74 89 GLN B O 1
ATOM 1639 N N . LYS B 1 93 ? -7.683 24.977 20.190 1.00 28.15 90 LYS B N 1
ATOM 1640 C CA . LYS B 1 93 ? -7.940 23.787 21.013 1.00 28.72 90 LYS B CA 1
ATOM 1641 C C . LYS B 1 93 ? -7.431 22.504 20.320 1.00 28.88 90 LYS B C 1
ATOM 1642 O O . LYS B 1 93 ? -7.184 21.469 20.961 1.00 28.40 90 LYS B O 1
ATOM 1648 N N . HIS B 1 94 ? -7.254 22.606 19.004 1.00 28.71 91 HIS B N 1
ATOM 1649 C CA . HIS B 1 94 ? -6.717 21.519 18.213 1.00 28.63 91 HIS B CA 1
ATOM 1650 C C . HIS B 1 94 ? -5.270 21.729 17.744 1.00 27.90 91 HIS B C 1
ATOM 1651 O O . HIS B 1 94 ? -4.782 20.964 16.930 1.00 27.55 91 HIS B O 1
ATOM 1658 N N . TYR B 1 95 ? -4.593 22.757 18.266 1.00 27.37 92 TYR B N 1
ATOM 1659 C CA . TYR B 1 95 ? -3.222 23.095 17.844 1.00 26.96 92 TYR B CA 1
ATOM 1660 C C . TYR B 1 95 ? -2.223 22.814 18.962 1.00 27.11 92 TYR B C 1
ATOM 1661 O O . TYR B 1 95 ? -2.315 23.388 20.071 1.00 26.52 92 TYR B O 1
ATOM 1670 N N . HIS B 1 96 ? -1.270 21.929 18.673 1.00 27.53 93 HIS B N 1
ATOM 1671 C CA . HIS B 1 96 ? -0.337 21.442 19.704 1.00 27.96 93 HIS B CA 1
ATOM 1672 C C . HIS B 1 96 ? 1.116 21.663 19.307 1.00 28.13 93 HIS B C 1
ATOM 1673 O O . HIS B 1 96 ? 1.642 20.981 18.403 1.00 29.33 93 HIS B O 1
ATOM 1680 N N . LEU B 1 97 ? 1.762 22.596 20.000 1.00 27.34 94 LEU B N 1
ATOM 1681 C CA . LEU B 1 97 ? 3.185 22.847 19.873 1.00 26.60 94 LEU B CA 1
ATOM 1682 C C . LEU B 1 97 ? 3.920 21.751 20.619 1.00 27.02 94 LEU B C 1
ATOM 1683 O O . LEU B 1 97 ? 3.830 21.650 21.854 1.00 26.08 94 LEU B O 1
ATOM 1688 N N . VAL B 1 98 ? 4.662 20.928 19.889 1.00 27.07 95 VAL B N 1
ATOM 1689 C CA . VAL B 1 98 ? 5.231 19.760 20.530 1.00 27.13 95 VAL B CA 1
ATOM 1690 C C . VAL B 1 98 ? 6.648 20.077 20.917 1.00 27.47 95 VAL B C 1
ATOM 1691 O O . VAL B 1 98 ? 7.506 20.293 20.061 1.00 27.50 95 VAL B O 1
ATOM 1695 N N . ASP B 1 99 ? 6.889 20.135 22.224 1.00 27.86 96 ASP B N 1
ATOM 1696 C CA . ASP B 1 99 ? 8.228 20.415 22.722 1.00 26.65 96 ASP B CA 1
ATOM 1697 C C . ASP B 1 99 ? 9.097 19.179 22.551 1.00 26.01 96 ASP B C 1
ATOM 1698 O O . ASP B 1 99 ? 9.303 18.401 23.481 1.00 24.97 96 ASP B O 1
ATOM 1703 N N . ALA B 1 100 ? 9.619 19.022 21.336 1.00 26.25 97 ALA B N 1
ATOM 1704 C CA . ALA B 1 100 ? 10.328 17.808 20.926 1.00 26.41 97 ALA B CA 1
ATOM 1705 C C . ALA B 1 100 ? 11.236 18.124 19.746 1.00 26.43 97 ALA B C 1
ATOM 1706 O O . ALA B 1 100 ? 10.934 19.039 18.977 1.00 27.58 97 ALA B O 1
ATOM 1708 N N . PRO B 1 101 ? 12.335 17.354 19.577 1.00 26.33 98 PRO B N 1
ATOM 1709 C CA . PRO B 1 101 ? 13.168 17.650 18.425 1.00 26.06 98 PRO B CA 1
ATOM 1710 C C . PRO B 1 101 ? 12.430 17.317 17.148 1.00 26.15 98 PRO B C 1
ATOM 1711 O O . PRO B 1 101 ? 11.551 16.448 17.150 1.00 25.45 98 PRO B O 1
ATOM 1715 N N . LEU B 1 102 ? 12.789 18.038 16.082 1.00 25.89 99 LEU B N 1
ATOM 1716 C CA . LEU B 1 102 ? 12.100 18.000 14.826 1.00 26.28 99 LEU B CA 1
ATOM 1717 C C . LEU B 1 102 ? 11.996 16.589 14.174 1.00 26.42 99 LEU B C 1
ATOM 1718 O O . LEU B 1 102 ? 10.870 16.096 13.948 1.00 27.29 99 LEU B O 1
ATOM 1723 N N . VAL B 1 103 ? 13.138 15.976 13.832 1.00 24.90 100 VAL B N 1
ATOM 1724 C CA . VAL B 1 103 ? 13.130 14.665 13.162 1.00 23.39 100 VAL B CA 1
ATOM 1725 C C . VAL B 1 103 ? 12.572 13.566 14.090 1.00 22.95 100 VAL B C 1
ATOM 1726 O O . VAL B 1 103 ? 11.567 12.896 13.772 1.00 22.27 100 VAL B O 1
ATOM 1730 N N . GLU B 1 104 ? 13.229 13.415 15.236 1.00 22.64 101 GLU B N 1
ATOM 1731 C CA . GLU B 1 104 ? 12.914 12.369 16.177 1.00 23.38 101 GLU B CA 1
ATOM 1732 C C . GLU B 1 104 ? 11.550 12.506 16.833 1.00 23.55 101 GLU B C 1
ATOM 1733 O O . GLU B 1 104 ? 10.858 11.520 16.981 1.00 24.27 101 GLU B O 1
ATOM 1739 N N . GLY B 1 105 ? 11.153 13.712 17.225 1.00 24.12 102 GLY B N 1
ATOM 1740 C CA . GLY B 1 105 ? 9.781 13.940 17.717 1.00 24.69 102 GLY B CA 1
ATOM 1741 C C . GLY B 1 105 ? 8.713 13.528 16.712 1.00 25.07 102 GLY B C 1
ATOM 1742 O O . GLY B 1 105 ? 7.825 12.720 17.020 1.00 24.53 102 GLY B O 1
ATOM 1743 N N . ALA B 1 106 ? 8.826 14.044 15.488 1.00 25.25 103 ALA B N 1
ATOM 1744 C CA . ALA B 1 106 ? 7.840 13.741 14.428 1.00 24.69 103 ALA B CA 1
ATOM 1745 C C . ALA B 1 106 ? 7.717 12.225 14.153 1.00 25.26 103 ALA B C 1
ATOM 1746 O O . ALA B 1 106 ? 6.604 11.680 14.017 1.00 25.32 103 ALA B O 1
ATOM 1748 N N . PHE B 1 107 ? 8.864 11.547 14.078 1.00 24.95 104 PHE B N 1
ATOM 1749 C CA . PHE B 1 107 ? 8.881 10.131 13.763 1.00 25.42 104 PHE B CA 1
ATOM 1750 C C . PHE B 1 107 ? 8.200 9.387 14.895 1.00 25.99 104 PHE B C 1
ATOM 1751 O O . PHE B 1 107 ? 7.389 8.495 14.642 1.00 25.53 104 PHE B O 1
ATOM 1759 N N . ALA B 1 108 ? 8.553 9.744 16.137 1.00 26.75 105 ALA B N 1
ATOM 1760 C CA . ALA B 1 108 ? 7.908 9.184 17.333 1.00 26.90 105 ALA B CA 1
ATOM 1761 C C . ALA B 1 108 ? 6.391 9.468 17.340 1.00 28.17 105 ALA B C 1
ATOM 1762 O O . ALA B 1 108 ? 5.588 8.537 17.482 1.00 27.94 105 ALA B O 1
ATOM 1764 N N . SER B 1 109 ? 5.977 10.728 17.149 1.00 28.52 106 SER B N 1
ATOM 1765 C CA . SER B 1 109 ? 4.532 10.982 16.999 1.00 29.26 106 SER B CA 1
ATOM 1766 C C . SER B 1 109 ? 3.918 10.092 15.918 1.00 28.40 106 SER B C 1
ATOM 1767 O O . SER B 1 109 ? 2.917 9.474 16.152 1.00 28.59 106 SER B O 1
ATOM 1770 N N . ALA B 1 110 ? 4.544 10.006 14.751 1.00 29.06 107 ALA B N 1
ATOM 1771 C CA . ALA B 1 110 ? 3.971 9.248 13.618 1.00 29.32 107 ALA B CA 1
ATOM 1772 C C . ALA B 1 110 ? 3.858 7.748 13.856 1.00 29.77 107 ALA B C 1
ATOM 1773 O O . ALA B 1 110 ? 2.887 7.112 13.446 1.00 29.43 107 ALA B O 1
ATOM 1775 N N . ILE B 1 111 ? 4.866 7.163 14.492 1.00 30.69 108 ILE B N 1
ATOM 1776 C CA . ILE B 1 111 ? 4.875 5.732 14.633 1.00 31.32 108 ILE B CA 1
ATOM 1777 C C . ILE B 1 111 ? 3.879 5.292 15.713 1.00 31.76 108 ILE B C 1
ATOM 1778 O O . ILE B 1 111 ? 3.345 4.172 15.653 1.00 32.51 108 ILE B O 1
ATOM 1783 N N . THR B 1 112 ? 3.599 6.169 16.673 1.00 31.91 109 THR B N 1
ATOM 1784 C CA . THR B 1 112 ? 2.697 5.805 17.779 1.00 32.49 109 THR B CA 1
ATOM 1785 C C . THR B 1 112 ? 1.206 6.063 17.448 1.00 32.31 109 THR B C 1
ATOM 1786 O O . THR B 1 112 ? 0.305 5.489 18.074 1.00 32.05 109 THR B O 1
ATOM 1790 N N . ALA B 1 113 ? 0.956 6.916 16.459 1.00 32.23 110 ALA B N 1
ATOM 1791 C CA . ALA B 1 113 ? -0.379 7.084 15.904 1.00 32.30 110 ALA B CA 1
ATOM 1792 C C . ALA B 1 113 ? -0.828 5.846 15.102 1.00 32.84 110 ALA B C 1
ATOM 1793 O O . ALA B 1 113 ? -2.023 5.609 14.912 1.00 33.64 110 ALA B O 1
ATOM 1795 N N . GLY B 1 114 ? 0.125 5.038 14.652 1.00 33.35 111 GLY B N 1
ATOM 1796 C CA . GLY B 1 114 ? -0.191 3.754 14.021 1.00 33.75 111 GLY B CA 1
ATOM 1797 C C . GLY B 1 114 ? -0.403 2.660 15.060 1.00 34.31 111 GLY B C 1
ATOM 1798 O O . GLY B 1 114 ? -0.511 1.479 14.727 1.00 34.18 111 GLY B O 1
ATOM 1799 N N . VAL B 1 115 ? -0.468 3.082 16.322 1.00 34.70 112 VAL B N 1
ATOM 1800 C CA . VAL B 1 115 ? -0.539 2.201 17.472 1.00 35.02 112 VAL B CA 1
ATOM 1801 C C . VAL B 1 115 ? -1.579 2.741 18.451 1.00 35.48 112 VAL B C 1
ATOM 1802 O O . VAL B 1 115 ? -2.240 1.963 19.141 1.00 35.98 112 VAL B O 1
ATOM 1806 N N . SER B 1 116 ? -1.749 4.063 18.498 1.00 35.62 113 SER B N 1
ATOM 1807 C CA . SER B 1 116 ? -2.613 4.657 19.520 1.00 35.71 113 SER B CA 1
ATOM 1808 C C . SER B 1 116 ? -3.656 5.725 19.082 1.00 35.94 113 SER B C 1
ATOM 1809 O O . SER B 1 116 ? -3.405 6.619 18.227 1.00 35.77 113 SER B O 1
ATOM 1812 N N . ASP B 1 117 ? -4.818 5.609 19.725 1.00 35.46 114 ASP B N 1
ATOM 1813 C CA . ASP B 1 117 ? -5.976 6.483 19.536 1.00 35.64 114 ASP B CA 1
ATOM 1814 C C . ASP B 1 117 ? -5.896 7.688 20.485 1.00 35.32 114 ASP B C 1
ATOM 1815 O O . ASP B 1 117 ? -6.819 8.511 20.546 1.00 34.71 114 ASP B O 1
ATOM 1820 N N . ASP B 1 118 ? -4.781 7.767 21.215 1.00 35.38 115 ASP B N 1
ATOM 1821 C CA . ASP B 1 118 ? -4.637 8.611 22.402 1.00 35.66 115 ASP B CA 1
ATOM 1822 C C . ASP B 1 118 ? -3.572 9.692 22.188 1.00 35.86 115 ASP B C 1
ATOM 1823 O O . ASP B 1 118 ? -2.351 9.415 22.218 1.00 35.64 115 ASP B O 1
ATOM 1828 N N . LEU B 1 119 ? -4.061 10.922 22.003 1.00 35.66 116 LEU B N 1
ATOM 1829 C CA . LEU B 1 119 ? -3.230 12.097 21.774 1.00 35.76 116 LEU B CA 1
ATOM 1830 C C . LEU B 1 119 ? -2.253 12.426 22.906 1.00 35.92 116 LEU B C 1
ATOM 1831 O O . LEU B 1 119 ? -1.201 12.955 22.644 1.00 36.18 116 LEU B O 1
ATOM 1836 N N . THR B 1 120 ? -2.617 12.142 24.158 1.00 36.40 117 THR B N 1
ATOM 1837 C CA . THR B 1 120 ? -1.700 12.329 25.294 1.00 36.55 117 THR B CA 1
ATOM 1838 C C . THR B 1 120 ? -0.439 11.467 25.096 1.00 36.23 117 THR B C 1
ATOM 1839 O O . THR B 1 120 ? 0.690 11.937 25.293 1.00 36.96 117 THR B O 1
ATOM 1843 N N . GLN B 1 121 ? -0.635 10.220 24.674 1.00 35.20 118 GLN B N 1
ATOM 1844 C CA . GLN B 1 121 ? 0.476 9.305 24.464 1.00 34.65 118 GLN B CA 1
ATOM 1845 C C . GLN B 1 121 ? 1.279 9.619 23.195 1.00 33.91 118 GLN B C 1
ATOM 1846 O O . GLN B 1 121 ? 2.503 9.503 23.177 1.00 33.58 118 GLN B O 1
ATOM 1852 N N . ILE B 1 122 ? 0.582 10.003 22.136 1.00 33.90 119 ILE B N 1
ATOM 1853 C CA . ILE B 1 122 ? 1.230 10.477 20.911 1.00 33.45 119 ILE B CA 1
ATOM 1854 C C . ILE B 1 122 ? 2.111 11.685 21.224 1.00 33.26 119 ILE B C 1
ATOM 1855 O O . ILE B 1 122 ? 3.225 11.790 20.730 1.00 33.42 119 ILE B O 1
ATOM 1860 N N . LEU B 1 123 ? 1.637 12.565 22.093 1.00 33.45 120 LEU B N 1
ATOM 1861 C CA . LEU B 1 123 ? 2.412 13.741 22.467 1.00 33.58 120 LEU B CA 1
ATOM 1862 C C . LEU B 1 123 ? 3.561 13.407 23.405 1.00 34.07 120 LEU B C 1
ATOM 1863 O O . LEU B 1 123 ? 4.634 14.012 23.313 1.00 34.92 120 LEU B O 1
ATOM 1868 N N . ALA B 1 124 ? 3.352 12.438 24.298 1.00 33.70 121 ALA B N 1
ATOM 1869 C CA . ALA B 1 124 ? 4.380 12.084 25.261 1.00 32.96 121 ALA B CA 1
ATOM 1870 C C . ALA B 1 124 ? 5.570 11.413 24.583 1.00 32.48 121 ALA B C 1
ATOM 1871 O O . ALA B 1 124 ? 6.720 11.717 24.904 1.00 31.22 121 ALA B O 1
ATOM 1873 N N . GLU B 1 125 ? 5.294 10.527 23.628 1.00 32.85 122 GLU B N 1
ATOM 1874 C CA . GLU B 1 125 ? 6.374 9.815 22.923 1.00 33.38 122 GLU B CA 1
ATOM 1875 C C . GLU B 1 125 ? 7.346 10.772 22.227 1.00 33.83 122 GLU B C 1
ATOM 1876 O O . GLU B 1 125 ? 8.559 10.677 22.443 1.00 34.29 122 GLU B O 1
ATOM 1882 N N . ALA B 1 126 ? 6.809 11.698 21.424 1.00 33.72 123 ALA B N 1
ATOM 1883 C CA . ALA B 1 126 ? 7.612 12.740 20.761 1.00 33.56 123 ALA B CA 1
ATOM 1884 C C . ALA B 1 126 ? 8.480 13.538 21.747 1.00 33.80 123 ALA B C 1
ATOM 1885 O O . ALA B 1 126 ? 9.698 13.600 21.602 1.00 34.07 123 ALA B O 1
ATOM 1887 N N . GLN B 1 127 ? 7.840 14.117 22.761 1.00 34.16 124 GLN B N 1
ATOM 1888 C CA . GLN B 1 127 ? 8.504 14.848 23.846 1.00 34.82 124 GLN B CA 1
ATOM 1889 C C . GLN B 1 127 ? 9.653 14.071 24.516 1.00 34.37 124 GLN B C 1
ATOM 1890 O O . GLN B 1 127 ? 10.498 14.654 25.194 1.00 34.31 124 GLN B O 1
ATOM 1896 N N . ASN B 1 128 ? 9.679 12.760 24.295 1.00 34.12 125 ASN B N 1
ATOM 1897 C CA . ASN B 1 128 ? 10.699 11.873 24.860 1.00 33.69 125 ASN B CA 1
ATOM 1898 C C . ASN B 1 128 ? 11.830 11.453 23.906 1.00 32.96 125 ASN B C 1
ATOM 1899 O O . ASN B 1 128 ? 12.705 10.690 24.324 1.00 32.91 125 ASN B O 1
ATOM 1904 N N . ALA B 1 129 ? 11.822 11.985 22.673 1.00 31.99 126 ALA B N 1
ATOM 1905 C CA . ALA B 1 129 ? 12.516 11.407 21.464 1.00 31.21 126 ALA B CA 1
ATOM 1906 C C . ALA B 1 129 ? 14.043 11.582 21.159 1.00 30.66 126 ALA B C 1
ATOM 1907 O O . ALA B 1 129 ? 14.690 10.663 20.607 1.00 31.00 126 ALA B O 1
ATOM 1909 N N . GLY B 1 130 ? 14.610 12.742 21.451 1.00 30.08 127 GLY B N 1
ATOM 1910 C CA . GLY B 1 130 ? 15.973 13.054 20.961 1.00 29.82 127 GLY B CA 1
ATOM 1911 C C . GLY B 1 130 ? 17.205 12.176 21.263 1.00 29.60 127 GLY B C 1
ATOM 1912 O O . GLY B 1 130 ? 18.230 12.303 20.592 1.00 28.57 127 GLY B O 1
ATOM 1913 N N . LYS B 1 131 ? 17.138 11.297 22.263 1.00 29.61 128 LYS B N 1
ATOM 1914 C CA . LYS B 1 131 ? 18.360 10.601 22.695 1.00 29.91 128 LYS B CA 1
ATOM 1915 C C . LYS B 1 131 ? 18.516 9.206 22.094 1.00 29.64 128 LYS B C 1
ATOM 1916 O O . LYS B 1 131 ? 17.575 8.613 21.547 1.00 29.43 128 LYS B O 1
ATOM 1922 N N . LYS B 1 132 ? 19.728 8.690 22.218 1.00 29.47 129 LYS B N 1
ATOM 1923 C CA . LYS B 1 132 ? 20.187 7.569 21.404 1.00 28.72 129 LYS B CA 1
ATOM 1924 C C . LYS B 1 132 ? 20.829 6.486 22.270 1.00 28.69 129 LYS B C 1
ATOM 1925 O O . LYS B 1 132 ? 21.159 5.415 21.758 1.00 29.81 129 LYS B O 1
ATOM 1931 N N . GLY B 1 133 ? 20.994 6.760 23.569 1.00 27.72 130 GLY B N 1
ATOM 1932 C CA . GLY B 1 133 ? 21.779 5.905 24.465 1.00 26.53 130 GLY B CA 1
ATOM 1933 C C . GLY B 1 133 ? 23.269 6.149 24.281 1.00 25.85 130 GLY B C 1
ATOM 1934 O O . GLY B 1 133 ? 24.076 5.202 24.330 1.00 26.72 130 GLY B O 1
ATOM 1935 N N . TRP B 1 134 ? 23.637 7.415 24.057 1.00 24.96 131 TRP B N 1
ATOM 1936 C CA . TRP B 1 134 ? 25.016 7.803 23.694 1.00 23.64 131 TRP B CA 1
ATOM 1937 C C . TRP B 1 134 ? 25.756 8.653 24.743 1.00 24.24 131 TRP B C 1
ATOM 1938 O O . TRP B 1 134 ? 25.249 8.866 25.840 1.00 24.40 131 TRP B O 1
ATOM 1949 N N . ASN B 1 135 ? 26.956 9.112 24.375 1.00 25.45 132 ASN B N 1
ATOM 1950 C CA . ASN B 1 135 ? 27.888 9.868 25.222 1.00 27.04 132 ASN B CA 1
ATOM 1951 C C . ASN B 1 135 ? 28.988 10.493 24.353 1.00 27.62 132 ASN B C 1
ATOM 1952 O O . ASN B 1 135 ? 29.340 11.675 24.487 1.00 27.51 132 ASN B O 1
ATOM 1955 N N . ASN C 1 2 ? 26.764 -34.443 -0.741 1.00 33.02 -1 ASN C N 1
ATOM 1956 C CA . ASN C 1 2 ? 27.619 -33.890 0.346 1.00 34.13 -1 ASN C CA 1
ATOM 1957 C C . ASN C 1 2 ? 26.875 -32.870 1.213 1.00 33.97 -1 ASN C C 1
ATOM 1958 O O . ASN C 1 2 ? 26.060 -32.100 0.710 1.00 34.61 -1 ASN C O 1
ATOM 1960 N N . ALA C 1 3 ? 27.155 -32.868 2.513 1.00 33.56 0 ALA C N 1
ATOM 1961 C CA . ALA C 1 3 ? 26.727 -31.777 3.382 1.00 33.22 0 ALA C CA 1
ATOM 1962 C C . ALA C 1 3 ? 27.431 -30.490 2.958 1.00 33.36 0 ALA C C 1
ATOM 1963 O O . ALA C 1 3 ? 28.617 -30.511 2.674 1.00 33.62 0 ALA C O 1
ATOM 1973 N N . LYS C 1 5 ? 29.345 -27.041 3.802 1.00 32.92 2 LYS C N 1
ATOM 1974 C CA . LYS C 1 5 ? 30.101 -26.524 4.936 1.00 32.09 2 LYS C CA 1
ATOM 1975 C C . LYS C 1 5 ? 29.455 -25.192 5.297 1.00 31.38 2 LYS C C 1
ATOM 1976 O O . LYS C 1 5 ? 29.745 -24.170 4.659 1.00 32.03 2 LYS C O 1
ATOM 1982 N N . ALA C 1 6 ? 28.544 -25.233 6.275 1.00 29.60 3 ALA C N 1
ATOM 1983 C CA . ALA C 1 6 ? 27.682 -24.087 6.625 1.00 29.03 3 ALA C CA 1
ATOM 1984 C C . ALA C 1 6 ? 27.819 -23.657 8.079 1.00 27.90 3 ALA C C 1
ATOM 1985 O O . ALA C 1 6 ? 27.688 -24.472 8.991 1.00 27.44 3 ALA C O 1
ATOM 1987 N N . ASP C 1 7 ? 28.072 -22.377 8.275 1.00 26.84 4 ASP C N 1
ATOM 1988 C CA . ASP C 1 7 ? 27.774 -21.752 9.545 1.00 27.62 4 ASP C CA 1
ATOM 1989 C C . ASP C 1 7 ? 26.374 -21.124 9.490 1.00 27.30 4 ASP C C 1
ATOM 1990 O O . ASP C 1 7 ? 26.094 -20.240 8.679 1.00 26.48 4 ASP C O 1
ATOM 1995 N N . ILE C 1 8 ? 25.530 -21.552 10.414 1.00 27.23 5 ILE C N 1
ATOM 1996 C CA . ILE C 1 8 ? 24.194 -20.984 10.570 1.00 28.78 5 ILE C CA 1
ATOM 1997 C C . ILE C 1 8 ? 24.150 -19.898 11.675 1.00 29.25 5 ILE C C 1
ATOM 1998 O O . ILE C 1 8 ? 24.314 -20.185 12.854 1.00 30.85 5 ILE C O 1
ATOM 2003 N N . LEU C 1 9 ? 23.917 -18.654 11.277 1.00 29.64 6 LEU C N 1
ATOM 2004 C CA . LEU C 1 9 ? 23.941 -17.523 12.207 1.00 29.44 6 LEU C CA 1
ATOM 2005 C C . LEU C 1 9 ? 22.530 -17.083 12.523 1.00 28.65 6 LEU C C 1
ATOM 2006 O O . LEU C 1 9 ? 21.746 -16.779 11.626 1.00 29.56 6 LEU C O 1
ATOM 2011 N N . LEU C 1 10 ? 22.194 -17.098 13.804 1.00 28.39 7 LEU C N 1
ATOM 2012 C CA . LEU C 1 10 ? 20.830 -16.807 14.236 1.00 27.16 7 LEU C CA 1
ATOM 2013 C C . LEU C 1 10 ? 20.844 -15.471 14.925 1.00 26.48 7 LEU C C 1
ATOM 2014 O O . LEU C 1 10 ? 21.511 -15.332 15.944 1.00 26.59 7 LEU C O 1
ATOM 2019 N N . VAL C 1 11 ? 20.102 -14.512 14.364 1.00 25.42 8 VAL C N 1
ATOM 2020 C CA . VAL C 1 11 ? 20.103 -13.142 14.844 1.00 24.30 8 VAL C CA 1
ATOM 2021 C C . VAL C 1 11 ? 18.686 -12.791 15.319 1.00 25.01 8 VAL C C 1
ATOM 2022 O O . VAL C 1 11 ? 17.702 -13.131 14.648 1.00 25.25 8 VAL C O 1
ATOM 2026 N N . SER C 1 12 ? 18.613 -12.136 16.486 1.00 24.45 9 SER C N 1
ATOM 2027 C CA . SER C 1 12 ? 17.369 -11.721 17.136 1.00 24.38 9 SER C CA 1
ATOM 2028 C C . SER C 1 12 ? 17.721 -10.670 18.132 1.00 24.29 9 SER C C 1
ATOM 2029 O O . SER C 1 12 ? 18.879 -10.534 18.497 1.00 24.39 9 SER C O 1
ATOM 2032 N N . HIS C 1 13 ? 16.708 -9.921 18.560 1.00 24.51 10 HIS C N 1
ATOM 2033 C CA . HIS C 1 13 ? 16.779 -9.103 19.773 1.00 24.39 10 HIS C CA 1
ATOM 2034 C C . HIS C 1 13 ? 17.006 -10.005 20.987 1.00 24.16 10 HIS C C 1
ATOM 2035 O O . HIS C 1 13 ? 17.661 -9.618 21.961 1.00 24.15 10 HIS C O 1
ATOM 2042 N N . SER C 1 14 ? 16.468 -11.217 20.900 1.00 23.86 11 SER C N 1
ATOM 2043 C CA . SER C 1 14 ? 16.457 -12.152 22.025 1.00 23.78 11 SER C CA 1
ATOM 2044 C C . SER C 1 14 ? 17.509 -13.236 21.874 1.00 23.43 11 SER C C 1
ATOM 2045 O O . SER C 1 14 ? 17.483 -14.013 20.928 1.00 22.21 11 SER C O 1
ATOM 2048 N N . LYS C 1 15 ? 18.433 -13.280 22.829 1.00 24.42 12 LYS C N 1
ATOM 2049 C CA . LYS C 1 15 ? 19.403 -14.369 22.902 1.00 25.25 12 LYS C CA 1
ATOM 2050 C C . LYS C 1 15 ? 18.726 -15.691 23.318 1.00 25.50 12 LYS C C 1
ATOM 2051 O O . LYS C 1 15 ? 19.126 -16.747 22.817 1.00 25.46 12 LYS C O 1
ATOM 2065 N N . ILE C 1 17 ? 15.815 -16.662 22.283 1.00 23.77 14 ILE C N 1
ATOM 2066 C CA . ILE C 1 17 ? 15.259 -17.197 21.065 1.00 23.26 14 ILE C CA 1
ATOM 2067 C C . ILE C 1 17 ? 16.333 -17.929 20.282 1.00 23.41 14 ILE C C 1
ATOM 2068 O O . ILE C 1 17 ? 16.154 -19.100 19.895 1.00 23.08 14 ILE C O 1
ATOM 2073 N N . THR C 1 18 ? 17.459 -17.240 20.103 1.00 23.13 15 THR C N 1
ATOM 2074 C CA . THR C 1 18 ? 18.579 -17.794 19.362 1.00 23.09 15 THR C CA 1
ATOM 2075 C C . THR C 1 18 ? 19.281 -18.978 20.057 1.00 22.75 15 THR C C 1
ATOM 2076 O O . THR C 1 18 ? 19.799 -19.865 19.383 1.00 22.93 15 THR C O 1
ATOM 2080 N N . ASP C 1 19 ? 19.290 -18.976 21.385 1.00 22.32 16 ASP C N 1
ATOM 2081 C CA . ASP C 1 19 ? 19.838 -20.071 22.158 1.00 22.38 16 ASP C CA 1
ATOM 2082 C C . ASP C 1 19 ? 18.892 -21.261 22.045 1.00 22.02 16 ASP C C 1
ATOM 2083 O O . ASP C 1 19 ? 19.344 -22.403 21.928 1.00 20.74 16 ASP C O 1
ATOM 2088 N N . GLY C 1 20 ? 17.587 -20.974 22.096 1.00 21.04 17 GLY C N 1
ATOM 2089 C CA . GLY C 1 20 ? 16.576 -21.990 21.920 1.00 21.35 17 GLY C CA 1
ATOM 2090 C C . GLY C 1 20 ? 16.538 -22.698 20.571 1.00 20.82 17 GLY C C 1
ATOM 2091 O O . GLY C 1 20 ? 16.396 -23.903 20.529 1.00 21.14 17 GLY C O 1
ATOM 2092 N N . ILE C 1 21 ? 16.604 -21.944 19.479 1.00 20.61 18 ILE C N 1
ATOM 2093 C CA . ILE C 1 21 ? 16.742 -22.522 18.118 1.00 21.34 18 ILE C CA 1
ATOM 2094 C C . ILE C 1 21 ? 18.020 -23.398 17.966 1.00 21.61 18 ILE C C 1
ATOM 2095 O O . ILE C 1 21 ? 17.960 -24.479 17.389 1.00 21.03 18 ILE C O 1
ATOM 2100 N N . LYS C 1 22 ? 19.165 -22.894 18.453 1.00 22.48 19 LYS C N 1
ATOM 2101 C CA . LYS C 1 22 ? 20.424 -23.621 18.437 1.00 23.28 19 LYS C CA 1
ATOM 2102 C C . LYS C 1 22 ? 20.253 -24.991 19.050 1.00 24.06 19 LYS C C 1
ATOM 2103 O O . LYS C 1 22 ? 20.660 -25.993 18.454 1.00 24.27 19 LYS C O 1
ATOM 2109 N N . GLU C 1 23 ? 19.641 -25.018 20.226 1.00 24.18 20 GLU C N 1
ATOM 2110 C CA . GLU C 1 23 ? 19.356 -26.268 20.925 1.00 26.02 20 GLU C CA 1
ATOM 2111 C C . GLU C 1 23 ? 18.478 -27.261 20.137 1.00 25.78 20 GLU C C 1
ATOM 2112 O O . GLU C 1 23 ? 18.673 -28.467 20.227 1.00 25.88 20 GLU C O 1
ATOM 2126 N N . ILE C 1 25 ? 18.115 -27.477 16.854 1.00 25.92 22 ILE C N 1
ATOM 2127 C CA . ILE C 1 25 ? 18.935 -27.854 15.688 1.00 26.09 22 ILE C CA 1
ATOM 2128 C C . ILE C 1 25 ? 20.069 -28.808 16.023 1.00 25.83 22 ILE C C 1
ATOM 2129 O O . ILE C 1 25 ? 20.346 -29.720 15.268 1.00 25.76 22 ILE C O 1
ATOM 2134 N N . GLU C 1 26 ? 20.750 -28.562 17.134 1.00 26.01 23 GLU C N 1
ATOM 2135 C CA . GLU C 1 26 ? 21.806 -29.451 17.586 1.00 26.73 23 GLU C CA 1
ATOM 2136 C C . GLU C 1 26 ? 21.280 -30.815 18.056 1.00 26.72 23 GLU C C 1
ATOM 2137 O O . GLU C 1 26 ? 22.049 -31.752 18.122 1.00 27.86 23 GLU C O 1
ATOM 2143 N N . GLN C 1 27 ? 19.977 -30.942 18.333 1.00 26.76 24 GLN C N 1
ATOM 2144 C CA . GLN C 1 27 ? 19.357 -32.270 18.517 1.00 27.19 24 GLN C CA 1
ATOM 2145 C C . GLN C 1 27 ? 19.323 -33.100 17.241 1.00 27.24 24 GLN C C 1
ATOM 2146 O O . GLN C 1 27 ? 19.664 -34.283 17.245 1.00 26.34 24 GLN C O 1
ATOM 2160 N N . ASN C 1 29 ? 20.911 -32.345 14.119 1.00 28.44 26 ASN C N 1
ATOM 2161 C CA . ASN C 1 29 ? 22.114 -32.312 13.279 1.00 28.37 26 ASN C CA 1
ATOM 2162 C C . ASN C 1 29 ? 23.111 -33.480 13.430 1.00 28.14 26 ASN C C 1
ATOM 2163 O O . ASN C 1 29 ? 23.605 -33.750 14.524 1.00 28.10 26 ASN C O 1
ATOM 2168 N N . ALA C 1 30 ? 23.414 -34.153 12.322 1.00 27.48 27 ALA C N 1
ATOM 2169 C CA . ALA C 1 30 ? 24.351 -35.276 12.325 1.00 27.33 27 ALA C CA 1
ATOM 2170 C C . ALA C 1 30 ? 25.654 -34.954 11.590 1.00 27.31 27 ALA C C 1
ATOM 2171 O O . ALA C 1 30 ? 26.550 -35.791 11.486 1.00 27.57 27 ALA C O 1
ATOM 2173 N N . SER C 1 31 ? 25.765 -33.722 11.108 1.00 27.10 28 SER C N 1
ATOM 2174 C CA . SER C 1 31 ? 26.844 -33.328 10.240 1.00 26.53 28 SER C CA 1
ATOM 2175 C C . SER C 1 31 ? 27.818 -32.419 10.968 1.00 26.33 28 SER C C 1
ATOM 2176 O O . SER C 1 31 ? 27.446 -31.339 11.431 1.00 26.20 28 SER C O 1
ATOM 2179 N N . GLU C 1 32 ? 29.066 -32.884 11.084 1.00 26.13 29 GLU C N 1
ATOM 2180 C CA . GLU C 1 32 ? 30.162 -32.111 11.690 1.00 26.69 29 GLU C CA 1
ATOM 2181 C C . GLU C 1 32 ? 30.466 -30.862 10.853 1.00 26.03 29 GLU C C 1
ATOM 2182 O O . GLU C 1 32 ? 31.072 -29.905 11.332 1.00 26.24 29 GLU C O 1
ATOM 2188 N N . GLU C 1 33 ? 29.989 -30.865 9.616 1.00 25.27 30 GLU C N 1
ATOM 2189 C CA . GLU C 1 33 ? 30.248 -29.775 8.688 1.00 25.87 30 GLU C CA 1
ATOM 2190 C C . GLU C 1 33 ? 29.345 -28.547 8.944 1.00 25.04 30 GLU C C 1
ATOM 2191 O O . GLU C 1 33 ? 29.621 -27.451 8.456 1.00 24.66 30 GLU C O 1
ATOM 2197 N N . ILE C 1 34 ? 28.268 -28.745 9.701 1.00 24.93 31 ILE C N 1
ATOM 2198 C CA . ILE C 1 34 ? 27.362 -27.675 10.111 1.00 24.59 31 ILE C CA 1
ATOM 2199 C C . ILE C 1 34 ? 27.646 -27.159 11.540 1.00 24.89 31 ILE C C 1
ATOM 2200 O O . ILE C 1 34 ? 27.779 -27.937 12.482 1.00 24.10 31 ILE C O 1
ATOM 2205 N N . THR C 1 35 ? 27.711 -25.830 11.670 1.00 24.89 32 THR C N 1
ATOM 2206 C CA . THR C 1 35 ? 27.843 -25.148 12.955 1.00 24.94 32 THR C CA 1
ATOM 2207 C C . THR C 1 35 ? 26.724 -24.113 13.162 1.00 24.56 32 THR C C 1
ATOM 2208 O O . THR C 1 35 ? 26.384 -23.385 12.255 1.00 25.39 32 THR C O 1
ATOM 2212 N N . ILE C 1 36 ? 26.158 -24.063 14.364 1.00 24.36 33 ILE C N 1
ATOM 2213 C CA . ILE C 1 36 ? 25.063 -23.139 14.645 1.00 23.87 33 ILE C CA 1
ATOM 2214 C C . ILE C 1 36 ? 25.556 -22.132 15.646 1.00 24.59 33 ILE C C 1
ATOM 2215 O O . ILE C 1 36 ? 26.204 -22.484 16.643 1.00 23.78 33 ILE C O 1
ATOM 2220 N N . HIS C 1 37 ? 25.306 -20.864 15.327 1.00 25.01 34 HIS C N 1
ATOM 2221 C CA . HIS C 1 37 ? 25.762 -19.754 16.159 1.00 25.49 34 HIS C CA 1
ATOM 2222 C C . HIS C 1 37 ? 24.564 -18.964 16.589 1.00 25.31 34 HIS C C 1
ATOM 2223 O O . HIS C 1 37 ? 23.852 -18.449 15.741 1.00 27.01 34 HIS C O 1
ATOM 2230 N N . SER C 1 38 ? 24.373 -18.903 17.897 1.00 24.46 35 SER C N 1
ATOM 2231 C CA . SER C 1 38 ? 23.405 -18.073 18.579 1.00 24.57 35 SER C CA 1
ATOM 2232 C C . SER C 1 38 ? 23.871 -16.610 18.766 1.00 24.50 35 SER C C 1
ATOM 2233 O O . SER C 1 38 ? 24.565 -16.296 19.736 1.00 23.78 35 SER C O 1
ATOM 2236 N N . LEU C 1 39 ? 23.472 -15.712 17.853 1.00 24.14 36 LEU C N 1
ATOM 2237 C CA . LEU C 1 39 ? 23.967 -14.325 17.894 1.00 24.10 36 LEU C CA 1
ATOM 2238 C C . LEU C 1 39 ? 22.936 -13.234 18.288 1.00 23.79 36 LEU C C 1
ATOM 2239 O O . LEU C 1 39 ? 23.084 -12.060 17.930 1.00 23.44 36 LEU C O 1
ATOM 2244 N N . GLY C 1 40 ? 21.918 -13.642 19.029 1.00 23.86 37 GLY C N 1
ATOM 2245 C CA . GLY C 1 40 ? 20.924 -12.743 19.575 1.00 24.34 37 GLY C CA 1
ATOM 2246 C C . GLY C 1 40 ? 21.393 -12.036 20.826 1.00 24.99 37 GLY C C 1
ATOM 2247 O O . GLY C 1 40 ? 22.234 -12.558 21.594 1.00 24.93 37 GLY C O 1
ATOM 2248 N N . GLY C 1 41 ? 20.854 -10.834 21.019 1.00 24.88 38 GLY C N 1
ATOM 2249 C CA . GLY C 1 41 ? 21.225 -10.014 22.156 1.00 25.35 38 GLY C CA 1
ATOM 2250 C C . GLY C 1 41 ? 22.302 -9.030 21.758 1.00 25.60 38 GLY C C 1
ATOM 2251 O O . GLY C 1 41 ? 22.873 -9.139 20.676 1.00 25.86 38 GLY C O 1
ATOM 2252 N N . THR C 1 42 ? 22.540 -8.045 22.618 1.00 26.13 39 THR C N 1
ATOM 2253 C CA . THR C 1 42 ? 23.590 -7.055 22.436 1.00 26.42 39 THR C CA 1
ATOM 2254 C C . THR C 1 42 ? 24.849 -7.643 23.059 1.00 27.47 39 THR C C 1
ATOM 2255 O O . THR C 1 42 ? 24.831 -8.798 23.506 1.00 27.83 39 THR C O 1
ATOM 2259 N N . SER C 1 43 ? 25.924 -6.843 23.101 1.00 28.28 40 SER C N 1
ATOM 2260 C CA . SER C 1 43 ? 27.209 -7.233 23.681 1.00 29.15 40 SER C CA 1
ATOM 2261 C C . SER C 1 43 ? 27.068 -7.932 25.027 1.00 29.84 40 SER C C 1
ATOM 2262 O O . SER C 1 43 ? 27.717 -8.962 25.249 1.00 30.45 40 SER C O 1
ATOM 2265 N N . ASP C 1 44 ? 26.231 -7.372 25.914 1.00 29.74 41 ASP C N 1
ATOM 2266 C CA . ASP C 1 44 ? 25.957 -7.964 27.229 1.00 29.79 41 ASP C CA 1
ATOM 2267 C C . ASP C 1 44 ? 24.716 -8.881 27.276 1.00 29.66 41 ASP C C 1
ATOM 2268 O O . ASP C 1 44 ? 24.232 -9.243 28.362 1.00 29.69 41 ASP C O 1
ATOM 2273 N N . GLY C 1 45 ? 24.227 -9.270 26.103 1.00 29.20 42 GLY C N 1
ATOM 2274 C CA . GLY C 1 45 ? 23.067 -10.140 26.007 1.00 28.64 42 GLY C CA 1
ATOM 2275 C C . GLY C 1 45 ? 21.699 -9.469 26.109 1.00 28.44 42 GLY C C 1
ATOM 2276 O O . GLY C 1 45 ? 20.676 -10.162 25.984 1.00 28.77 42 GLY C O 1
ATOM 2277 N N . SER C 1 46 ? 21.675 -8.147 26.339 1.00 27.11 43 SER C N 1
ATOM 2278 C CA . SER C 1 46 ? 20.437 -7.353 26.370 1.00 26.31 43 SER C CA 1
ATOM 2279 C C . SER C 1 46 ? 19.637 -7.461 25.086 1.00 25.98 43 SER C C 1
ATOM 2280 O O . SER C 1 46 ? 20.139 -7.951 24.069 1.00 25.39 43 SER C O 1
ATOM 2283 N N . LEU C 1 47 ? 18.391 -6.992 25.147 1.00 25.33 44 LEU C N 1
ATOM 2284 C CA . LEU C 1 47 ? 17.513 -7.002 23.978 1.00 24.77 44 LEU C CA 1
ATOM 2285 C C . LEU C 1 47 ? 17.993 -6.033 22.919 1.00 24.66 44 LEU C C 1
ATOM 2286 O O . LEU C 1 47 ? 18.015 -4.811 23.135 1.00 25.07 44 LEU C O 1
ATOM 2291 N N . GLY C 1 48 ? 18.356 -6.579 21.773 1.00 24.30 45 GLY C N 1
ATOM 2292 C CA . GLY C 1 48 ? 18.904 -5.797 20.672 1.00 24.41 45 GLY C CA 1
ATOM 2293 C C . GLY C 1 48 ? 19.876 -6.667 19.901 1.00 24.75 45 GLY C C 1
ATOM 2294 O O . GLY C 1 48 ? 19.958 -7.856 20.133 1.00 23.22 45 GLY C O 1
ATOM 2295 N N . SER C 1 49 ? 20.610 -6.071 18.974 1.00 25.27 46 SER C N 1
ATOM 2296 C CA . SER C 1 49 ? 21.550 -6.832 18.162 1.00 25.40 46 SER C CA 1
ATOM 2297 C C . SER C 1 49 ? 22.786 -6.003 17.849 1.00 25.02 46 SER C C 1
ATOM 2298 O O . SER C 1 49 ? 22.714 -4.797 17.753 1.00 24.94 46 SER C O 1
ATOM 2301 N N . ASP C 1 50 ? 23.910 -6.685 17.678 1.00 25.44 47 ASP C N 1
ATOM 2302 C CA . ASP C 1 50 ? 25.219 -6.078 17.401 1.00 24.82 47 ASP C CA 1
ATOM 2303 C C . ASP C 1 50 ? 25.746 -6.770 16.151 1.00 24.06 47 ASP C C 1
ATOM 2304 O O . ASP C 1 50 ? 25.953 -7.975 16.190 1.00 23.67 47 ASP C O 1
ATOM 2309 N N . PRO C 1 51 ? 25.876 -6.041 15.016 1.00 23.66 48 PRO C N 1
ATOM 2310 C CA . PRO C 1 51 ? 26.470 -6.660 13.823 1.00 23.65 48 PRO C CA 1
ATOM 2311 C C . PRO C 1 51 ? 27.939 -7.066 14.007 1.00 24.02 48 PRO C C 1
ATOM 2312 O O . PRO C 1 51 ? 28.445 -7.824 13.220 1.00 24.13 48 PRO C O 1
ATOM 2324 N N . LYS C 1 53 ? 28.874 -8.983 16.379 1.00 25.55 50 LYS C N 1
ATOM 2325 C CA . LYS C 1 53 ? 28.742 -10.421 16.667 1.00 26.01 50 LYS C CA 1
ATOM 2326 C C . LYS C 1 53 ? 28.798 -11.296 15.418 1.00 25.36 50 LYS C C 1
ATOM 2327 O O . LYS C 1 53 ? 29.441 -12.317 15.444 1.00 25.15 50 LYS C O 1
ATOM 2333 N N . ILE C 1 54 ? 28.156 -10.858 14.337 1.00 25.62 51 ILE C N 1
ATOM 2334 C CA . ILE C 1 54 ? 28.151 -11.550 13.049 1.00 26.24 51 ILE C CA 1
ATOM 2335 C C . ILE C 1 54 ? 29.547 -11.460 12.440 1.00 26.93 51 ILE C C 1
ATOM 2336 O O . ILE C 1 54 ? 30.090 -12.482 11.962 1.00 26.55 51 ILE C O 1
ATOM 2341 N N . ILE C 1 55 ? 30.113 -10.233 12.451 1.00 27.16 52 ILE C N 1
ATOM 2342 C CA . ILE C 1 55 ? 31.459 -9.945 11.945 1.00 27.19 52 ILE C CA 1
ATOM 2343 C C . ILE C 1 55 ? 32.499 -10.821 12.638 1.00 27.23 52 ILE C C 1
ATOM 2344 O O . ILE C 1 55 ? 33.276 -11.490 11.965 1.00 27.67 52 ILE C O 1
ATOM 2349 N N . ASP C 1 56 ? 32.532 -10.784 13.974 1.00 27.20 53 ASP C N 1
ATOM 2350 C CA . ASP C 1 56 ? 33.425 -11.640 14.751 1.00 26.90 53 ASP C CA 1
ATOM 2351 C C . ASP C 1 56 ? 33.237 -13.101 14.348 1.00 26.78 53 ASP C C 1
ATOM 2352 O O . ASP C 1 56 ? 34.208 -13.834 14.177 1.00 27.65 53 ASP C O 1
ATOM 2357 N N . THR C 1 57 ? 31.998 -13.553 14.237 1.00 26.65 54 THR C N 1
ATOM 2358 C CA . THR C 1 57 ? 31.754 -14.948 13.821 1.00 27.21 54 THR C CA 1
ATOM 2359 C C . THR C 1 57 ? 32.425 -15.224 12.462 1.00 27.84 54 THR C C 1
ATOM 2360 O O . THR C 1 57 ? 33.185 -16.190 12.339 1.00 28.13 54 THR C O 1
ATOM 2364 N N . ILE C 1 58 ? 32.143 -14.379 11.468 1.00 28.86 55 ILE C N 1
ATOM 2365 C CA . ILE C 1 58 ? 32.722 -14.524 10.147 1.00 30.73 55 ILE C CA 1
ATOM 2366 C C . ILE C 1 58 ? 34.260 -14.590 10.254 1.00 31.43 55 ILE C C 1
ATOM 2367 O O . ILE C 1 58 ? 34.878 -15.499 9.685 1.00 31.41 55 ILE C O 1
ATOM 2372 N N . ASN C 1 59 ? 34.852 -13.658 11.012 1.00 31.64 56 ASN C N 1
ATOM 2373 C CA . ASN C 1 59 ? 36.316 -13.550 11.151 1.00 32.43 56 ASN C CA 1
ATOM 2374 C C . ASN C 1 59 ? 37.026 -14.712 11.837 1.00 32.75 56 ASN C C 1
ATOM 2375 O O . ASN C 1 59 ? 38.197 -14.980 11.539 1.00 32.35 56 ASN C O 1
ATOM 2380 N N . GLU C 1 60 ? 36.319 -15.391 12.736 1.00 33.12 57 GLU C N 1
ATOM 2381 C CA . GLU C 1 60 ? 36.835 -16.586 13.370 1.00 34.69 57 GLU C CA 1
ATOM 2382 C C . GLU C 1 60 ? 36.741 -17.812 12.453 1.00 34.50 57 GLU C C 1
ATOM 2383 O O . GLU C 1 60 ? 37.555 -18.741 12.571 1.00 34.98 57 GLU C O 1
ATOM 2389 N N . ALA C 1 61 ? 35.789 -17.787 11.520 1.00 34.52 58 ALA C N 1
ATOM 2390 C CA . ALA C 1 61 ? 35.483 -18.939 10.659 1.00 34.91 58 ALA C CA 1
ATOM 2391 C C . ALA C 1 61 ? 36.533 -19.230 9.573 1.00 35.49 58 ALA C C 1
ATOM 2392 O O . ALA C 1 61 ? 37.099 -18.315 8.984 1.00 35.63 58 ALA C O 1
ATOM 2394 N N . ASP C 1 62 ? 36.778 -20.516 9.305 1.00 36.05 59 ASP C N 1
ATOM 2395 C CA . ASP C 1 62 ? 37.596 -20.926 8.144 1.00 36.16 59 ASP C CA 1
ATOM 2396 C C . ASP C 1 62 ? 36.948 -20.456 6.838 1.00 35.97 59 ASP C C 1
ATOM 2397 O O . ASP C 1 62 ? 35.722 -20.337 6.738 1.00 35.44 59 ASP C O 1
ATOM 2402 N N . SER C 1 63 ? 37.780 -20.207 5.833 1.00 36.04 60 SER C N 1
ATOM 2403 C CA . SER C 1 63 ? 37.340 -19.499 4.634 1.00 36.14 60 SER C CA 1
ATOM 2404 C C . SER C 1 63 ? 36.723 -20.386 3.524 1.00 36.05 60 SER C C 1
ATOM 2405 O O . SER C 1 63 ? 36.562 -19.950 2.385 1.00 36.10 60 SER C O 1
ATOM 2408 N N . ASP C 1 64 ? 36.352 -21.613 3.866 1.00 35.34 61 ASP C N 1
ATOM 2409 C CA . ASP C 1 64 ? 35.704 -22.489 2.889 1.00 35.68 61 ASP C CA 1
ATOM 2410 C C . ASP C 1 64 ? 34.229 -22.716 3.225 1.00 34.59 61 ASP C C 1
ATOM 2411 O O . ASP C 1 64 ? 33.561 -23.561 2.635 1.00 34.88 61 ASP C O 1
ATOM 2416 N N . ARG C 1 65 ? 33.731 -21.937 4.171 1.00 34.03 62 ARG C N 1
ATOM 2417 C CA . ARG C 1 65 ? 32.393 -22.132 4.712 1.00 32.60 62 ARG C CA 1
ATOM 2418 C C . ARG C 1 65 ? 31.449 -21.072 4.198 1.00 31.46 62 ARG C C 1
ATOM 2419 O O . ARG C 1 65 ? 31.833 -19.912 4.022 1.00 31.64 62 ARG C O 1
ATOM 2427 N N . GLU C 1 66 ? 30.232 -21.498 3.905 1.00 30.51 63 GLU C N 1
ATOM 2428 C CA . GLU C 1 66 ? 29.120 -20.611 3.583 1.00 30.12 63 GLU C CA 1
ATOM 2429 C C . GLU C 1 66 ? 28.497 -20.067 4.856 1.00 29.81 63 GLU C C 1
ATOM 2430 O O . GLU C 1 66 ? 28.418 -20.771 5.864 1.00 30.05 63 GLU C O 1
ATOM 2436 N N . PHE C 1 67 ? 28.057 -18.814 4.821 1.00 29.47 64 PHE C N 1
ATOM 2437 C CA . PHE C 1 67 ? 27.336 -18.239 5.958 1.00 29.64 64 PHE C CA 1
ATOM 2438 C C . PHE C 1 67 ? 25.845 -17.996 5.677 1.00 29.05 64 PHE C C 1
ATOM 2439 O O . PHE C 1 67 ? 25.482 -17.157 4.856 1.00 29.72 64 PHE C O 1
ATOM 2447 N N . LEU C 1 68 ? 25.001 -18.751 6.367 1.00 28.19 65 LEU C N 1
ATOM 2448 C CA . LEU C 1 68 ? 23.539 -18.668 6.228 1.00 28.03 65 LEU C CA 1
ATOM 2449 C C . LEU C 1 68 ? 22.955 -17.850 7.393 1.00 27.26 65 LEU C C 1
ATOM 2450 O O . LEU C 1 68 ? 22.897 -18.322 8.521 1.00 26.71 65 LEU C O 1
ATOM 2455 N N . ILE C 1 69 ? 22.549 -16.617 7.088 1.00 27.25 66 ILE C N 1
ATOM 2456 C CA . ILE C 1 69 ? 22.124 -15.614 8.085 1.00 26.65 66 ILE C CA 1
ATOM 2457 C C . ILE C 1 69 ? 20.600 -15.548 8.209 1.00 25.94 66 ILE C C 1
ATOM 2458 O O . ILE C 1 69 ? 19.924 -15.258 7.238 1.00 24.21 66 ILE C O 1
ATOM 2463 N N . PHE C 1 70 ? 20.076 -15.815 9.411 1.00 25.45 67 PHE C N 1
ATOM 2464 C CA . PHE C 1 70 ? 18.641 -15.732 9.666 1.00 24.58 67 PHE C CA 1
ATOM 2465 C C . PHE C 1 70 ? 18.419 -14.698 10.761 1.00 24.64 67 PHE C C 1
ATOM 2466 O O . PHE C 1 70 ? 19.181 -14.638 11.751 1.00 23.64 67 PHE C O 1
ATOM 2474 N N . ALA C 1 71 ? 17.351 -13.924 10.585 1.00 24.13 68 ALA C N 1
ATOM 2475 C CA . ALA C 1 71 ? 16.950 -12.846 11.482 1.00 23.80 68 ALA C CA 1
ATOM 2476 C C . ALA C 1 71 ? 15.442 -12.951 11.540 1.00 24.04 68 ALA C C 1
ATOM 2477 O O . ALA C 1 71 ? 14.838 -13.496 10.605 1.00 23.46 68 ALA C O 1
ATOM 2479 N N . ASP C 1 72 ? 14.847 -12.433 12.615 1.00 23.59 69 ASP C N 1
ATOM 2480 C CA . ASP C 1 72 ? 13.407 -12.349 12.716 1.00 24.34 69 ASP C CA 1
ATOM 2481 C C . ASP C 1 72 ? 12.907 -10.946 12.356 1.00 24.52 69 ASP C C 1
ATOM 2482 O O . ASP C 1 72 ? 12.210 -10.746 11.355 1.00 23.53 69 ASP C O 1
ATOM 2487 N N . LEU C 1 73 ? 13.303 -9.965 13.157 1.00 25.01 70 LEU C N 1
ATOM 2488 C CA . LEU C 1 73 ? 12.797 -8.620 12.973 1.00 25.61 70 LEU C CA 1
ATOM 2489 C C . LEU C 1 73 ? 13.668 -7.460 13.471 1.00 25.48 70 LEU C C 1
ATOM 2490 O O . LEU C 1 73 ? 14.714 -7.651 14.103 1.00 25.33 70 LEU C O 1
ATOM 2495 N N . GLY C 1 74 ? 13.197 -6.261 13.155 1.00 25.20 71 GLY C N 1
ATOM 2496 C CA . GLY C 1 74 ? 13.728 -5.034 13.682 1.00 25.74 71 GLY C CA 1
ATOM 2497 C C . GLY C 1 74 ? 15.223 -4.938 13.502 1.00 25.93 71 GLY C C 1
ATOM 2498 O O . GLY C 1 74 ? 15.728 -4.957 12.374 1.00 26.46 71 GLY C O 1
ATOM 2499 N N . SER C 1 75 ? 15.919 -4.866 14.628 1.00 25.42 72 SER C N 1
ATOM 2500 C CA . SER C 1 75 ? 17.327 -4.514 14.648 1.00 25.34 72 SER C CA 1
ATOM 2501 C C . SER C 1 75 ? 18.192 -5.678 14.224 1.00 24.97 72 SER C C 1
ATOM 2502 O O . SER C 1 75 ? 19.334 -5.468 13.832 1.00 24.27 72 SER C O 1
ATOM 2505 N N . ALA C 1 76 ? 17.611 -6.889 14.251 1.00 25.20 73 ALA C N 1
ATOM 2506 C CA . ALA C 1 76 ? 18.292 -8.123 13.825 1.00 24.65 73 ALA C CA 1
ATOM 2507 C C . ALA C 1 76 ? 18.454 -8.184 12.307 1.00 24.46 73 ALA C C 1
ATOM 2508 O O . ALA C 1 76 ? 19.455 -8.687 11.784 1.00 24.44 73 ALA C O 1
ATOM 2510 N N . VAL C 1 77 ? 17.446 -7.685 11.607 1.00 23.79 74 VAL C N 1
ATOM 2511 C CA . VAL C 1 77 ? 17.476 -7.583 10.161 1.00 23.04 74 VAL C CA 1
ATOM 2512 C C . VAL C 1 77 ? 18.521 -6.555 9.726 1.00 23.54 74 VAL C C 1
ATOM 2513 O O . VAL C 1 77 ? 19.319 -6.833 8.849 1.00 22.80 74 VAL C O 1
ATOM 2517 N N . LEU C 1 78 ? 18.493 -5.384 10.369 1.00 24.95 75 LEU C N 1
ATOM 2518 C CA . LEU C 1 78 ? 19.407 -4.275 10.124 1.00 25.74 75 LEU C CA 1
ATOM 2519 C C . LEU C 1 78 ? 20.858 -4.686 10.351 1.00 25.66 75 LEU C C 1
ATOM 2520 O O . LEU C 1 78 ? 21.720 -4.372 9.536 1.00 25.54 75 LEU C O 1
ATOM 2525 N N . SER C 1 79 ? 21.106 -5.423 11.439 1.00 26.04 76 SER C N 1
ATOM 2526 C CA . SER C 1 79 ? 22.441 -5.883 11.820 1.00 25.68 76 SER C CA 1
ATOM 2527 C C . SER C 1 79 ? 23.001 -6.839 10.774 1.00 25.98 76 SER C C 1
ATOM 2528 O O . SER C 1 79 ? 24.167 -6.766 10.404 1.00 26.51 76 SER C O 1
ATOM 2531 N N . SER C 1 80 ? 22.148 -7.746 10.322 1.00 26.49 77 SER C N 1
ATOM 2532 C CA . SER C 1 80 ? 22.497 -8.757 9.330 1.00 26.19 77 SER C CA 1
ATOM 2533 C C . SER C 1 80 ? 22.844 -8.127 7.971 1.00 26.44 77 SER C C 1
ATOM 2534 O O . SER C 1 80 ? 23.729 -8.647 7.252 1.00 25.73 77 SER C O 1
ATOM 2537 N N . GLU C 1 81 ? 22.154 -7.022 7.629 1.00 25.46 78 GLU C N 1
ATOM 2538 C CA . GLU C 1 81 ? 22.424 -6.256 6.400 1.00 26.39 78 GLU C CA 1
ATOM 2539 C C . GLU C 1 81 ? 23.679 -5.354 6.538 1.00 25.58 78 GLU C C 1
ATOM 2540 O O . GLU C 1 81 ? 24.517 -5.318 5.640 1.00 25.39 78 GLU C O 1
ATOM 2546 N N . LEU C 1 82 ? 23.810 -4.650 7.664 1.00 24.86 79 LEU C N 1
ATOM 2547 C CA . LEU C 1 82 ? 25.016 -3.828 7.931 1.00 24.52 79 LEU C CA 1
ATOM 2548 C C . LEU C 1 82 ? 26.314 -4.647 8.008 1.00 24.15 79 LEU C C 1
ATOM 2549 O O . LEU C 1 82 ? 27.365 -4.185 7.575 1.00 23.27 79 LEU C O 1
ATOM 2554 N N . ALA C 1 83 ? 26.234 -5.867 8.528 1.00 24.55 80 ALA C N 1
ATOM 2555 C CA . ALA C 1 83 ? 27.427 -6.728 8.672 1.00 25.16 80 ALA C CA 1
ATOM 2556 C C . ALA C 1 83 ? 28.170 -6.958 7.362 1.00 25.20 80 ALA C C 1
ATOM 2557 O O . ALA C 1 83 ? 29.391 -6.874 7.322 1.00 24.94 80 ALA C O 1
ATOM 2559 N N . PHE C 1 84 ? 27.400 -7.240 6.313 1.00 26.32 81 PHE C N 1
ATOM 2560 C CA . PHE C 1 84 ? 27.870 -7.491 4.956 1.00 27.28 81 PHE C CA 1
ATOM 2561 C C . PHE C 1 84 ? 28.782 -6.384 4.461 1.00 27.65 81 PHE C C 1
ATOM 2562 O O . PHE C 1 84 ? 29.854 -6.665 3.886 1.00 27.66 81 PHE C O 1
ATOM 2570 N N . ASP C 1 85 ? 28.359 -5.137 4.692 1.00 28.32 82 ASP C N 1
ATOM 2571 C CA . ASP C 1 85 ? 29.070 -3.936 4.214 1.00 29.08 82 ASP C CA 1
ATOM 2572 C C . ASP C 1 85 ? 30.493 -3.943 4.711 1.00 28.85 82 ASP C C 1
ATOM 2573 O O . ASP C 1 85 ? 31.394 -3.413 4.070 1.00 29.32 82 ASP C O 1
ATOM 2586 N N . LEU C 1 87 ? 32.471 -6.587 5.417 1.00 28.51 84 LEU C N 1
ATOM 2587 C CA . LEU C 1 87 ? 33.293 -7.772 5.117 1.00 28.08 84 LEU C CA 1
ATOM 2588 C C . LEU C 1 87 ? 34.262 -7.597 3.962 1.00 28.62 84 LEU C C 1
ATOM 2589 O O . LEU C 1 87 ? 34.081 -6.726 3.106 1.00 29.03 84 LEU C O 1
ATOM 2594 N N . GLU C 1 88 ? 35.311 -8.415 3.928 1.00 29.31 85 GLU C N 1
ATOM 2595 C CA . GLU C 1 88 ? 36.203 -8.401 2.761 1.00 29.65 85 GLU C CA 1
ATOM 2596 C C . GLU C 1 88 ? 35.523 -9.130 1.584 1.00 29.06 85 GLU C C 1
ATOM 2597 O O . GLU C 1 88 ? 34.580 -9.895 1.792 1.00 27.76 85 GLU C O 1
ATOM 2603 N N . GLU C 1 89 ? 35.994 -8.881 0.363 1.00 29.17 86 GLU C N 1
ATOM 2604 C CA . GLU C 1 89 ? 35.380 -9.474 -0.847 1.00 29.93 86 GLU C CA 1
ATOM 2605 C C . GLU C 1 89 ? 35.113 -11.000 -0.805 1.00 30.03 86 GLU C C 1
ATOM 2606 O O . GLU C 1 89 ? 34.014 -11.419 -1.164 1.00 29.04 86 GLU C O 1
ATOM 2612 N N . ASP C 1 90 ? 36.099 -11.804 -0.376 1.00 31.59 87 ASP C N 1
ATOM 2613 C CA . ASP C 1 90 ? 35.938 -13.280 -0.364 1.00 32.35 87 ASP C CA 1
ATOM 2614 C C . ASP C 1 90 ? 34.905 -13.735 0.652 1.00 31.97 87 ASP C C 1
ATOM 2615 O O . ASP C 1 90 ? 34.171 -14.696 0.386 1.00 32.18 87 ASP C O 1
ATOM 2620 N N . GLN C 1 91 ? 34.865 -13.042 1.797 1.00 31.55 88 GLN C N 1
ATOM 2621 C CA . GLN C 1 91 ? 33.883 -13.295 2.862 1.00 31.05 88 GLN C CA 1
ATOM 2622 C C . GLN C 1 91 ? 32.471 -12.957 2.395 1.00 31.25 88 GLN C C 1
ATOM 2623 O O . GLN C 1 91 ? 31.538 -13.741 2.606 1.00 31.51 88 GLN C O 1
ATOM 2629 N N . GLN C 1 92 ? 32.337 -11.804 1.736 1.00 30.68 89 GLN C N 1
ATOM 2630 C CA . GLN C 1 92 ? 31.072 -11.312 1.199 1.00 30.59 89 GLN C CA 1
ATOM 2631 C C . GLN C 1 92 ? 30.404 -12.241 0.187 1.00 30.70 89 GLN C C 1
ATOM 2632 O O . GLN C 1 92 ? 29.194 -12.200 0.029 1.00 30.01 89 GLN C O 1
ATOM 2638 N N . LYS C 1 93 ? 31.184 -13.054 -0.518 1.00 31.67 90 LYS C N 1
ATOM 2639 C CA . LYS C 1 93 ? 30.595 -13.976 -1.475 1.00 32.59 90 LYS C CA 1
ATOM 2640 C C . LYS C 1 93 ? 30.257 -15.303 -0.817 1.00 32.47 90 LYS C C 1
ATOM 2641 O O . LYS C 1 93 ? 29.622 -16.161 -1.430 1.00 33.35 90 LYS C O 1
ATOM 2647 N N . HIS C 1 94 ? 30.640 -15.459 0.445 1.00 32.25 91 HIS C N 1
ATOM 2648 C CA . HIS C 1 94 ? 30.142 -16.587 1.254 1.00 31.60 91 HIS C CA 1
ATOM 2649 C C . HIS C 1 94 ? 28.996 -16.181 2.171 1.00 31.40 91 HIS C C 1
ATOM 2650 O O . HIS C 1 94 ? 28.496 -17.007 2.925 1.00 31.23 91 HIS C O 1
ATOM 2657 N N . TYR C 1 95 ? 28.577 -14.915 2.105 1.00 31.16 92 TYR C N 1
ATOM 2658 C CA . TYR C 1 95 ? 27.600 -14.377 3.059 1.00 30.79 92 TYR C CA 1
ATOM 2659 C C . TYR C 1 95 ? 26.241 -14.358 2.442 1.00 30.56 92 TYR C C 1
ATOM 2660 O O . TYR C 1 95 ? 26.016 -13.619 1.492 1.00 29.59 92 TYR C O 1
ATOM 2669 N N . HIS C 1 96 ? 25.328 -15.143 3.018 1.00 30.51 93 HIS C N 1
ATOM 2670 C CA . HIS C 1 96 ? 24.014 -15.334 2.432 1.00 29.98 93 HIS C CA 1
ATOM 2671 C C . HIS C 1 96 ? 22.904 -15.036 3.430 1.00 30.18 93 HIS C C 1
ATOM 2672 O O . HIS C 1 96 ? 22.682 -15.772 4.380 1.00 30.53 93 HIS C O 1
ATOM 2679 N N . LEU C 1 97 ? 22.212 -13.934 3.179 1.00 30.36 94 LEU C N 1
ATOM 2680 C CA . LEU C 1 97 ? 20.987 -13.556 3.883 1.00 30.35 94 LEU C CA 1
ATOM 2681 C C . LEU C 1 97 ? 19.890 -14.464 3.402 1.00 30.29 94 LEU C C 1
ATOM 2682 O O . LEU C 1 97 ? 19.611 -14.517 2.196 1.00 31.13 94 LEU C O 1
ATOM 2687 N N . VAL C 1 98 ? 19.278 -15.193 4.326 1.00 29.40 95 VAL C N 1
ATOM 2688 C CA . VAL C 1 98 ? 18.203 -16.102 3.942 1.00 28.34 95 VAL C CA 1
ATOM 2689 C C . VAL C 1 98 ? 16.844 -15.487 4.222 1.00 27.98 95 VAL C C 1
ATOM 2690 O O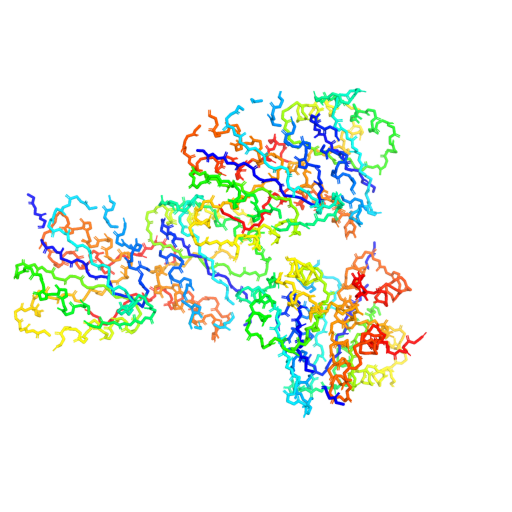 . VAL C 1 98 ? 16.518 -15.153 5.378 1.00 27.45 95 VAL C O 1
ATOM 2694 N N . ASP C 1 99 ? 16.057 -15.360 3.160 1.00 27.06 96 ASP C N 1
ATOM 2695 C CA . ASP C 1 99 ? 14.730 -14.800 3.290 1.00 26.67 96 ASP C CA 1
ATOM 2696 C C . ASP C 1 99 ? 13.802 -15.927 3.770 1.00 26.47 96 ASP C C 1
ATOM 2697 O O . ASP C 1 99 ? 13.281 -16.703 2.963 1.00 26.02 96 ASP C O 1
ATOM 2702 N N . ALA C 1 100 ? 13.662 -16.023 5.099 1.00 24.94 97 ALA C N 1
ATOM 2703 C CA . ALA C 1 100 ? 12.988 -17.107 5.733 1.00 25.59 97 ALA C CA 1
ATOM 2704 C C . ALA C 1 100 ? 12.614 -16.648 7.132 1.00 25.83 97 ALA C C 1
ATOM 2705 O O . ALA C 1 100 ? 13.313 -15.773 7.692 1.00 25.98 97 ALA C O 1
ATOM 2707 N N . PRO C 1 101 ? 11.501 -17.202 7.682 1.00 25.30 98 PRO C N 1
ATOM 2708 C CA . PRO C 1 101 ? 11.239 -17.087 9.129 1.00 25.35 98 PRO C CA 1
ATOM 2709 C C . PRO C 1 101 ? 12.429 -17.610 9.944 1.00 25.27 98 PRO C C 1
ATOM 2710 O O . PRO C 1 101 ? 13.017 -18.650 9.586 1.00 24.88 98 PRO C O 1
ATOM 2714 N N . LEU C 1 102 ? 12.772 -16.899 11.024 1.00 24.67 99 LEU C N 1
ATOM 2715 C CA . LEU C 1 102 ? 13.882 -17.306 11.871 1.00 24.92 99 LEU C CA 1
ATOM 2716 C C . LEU C 1 102 ? 13.875 -18.774 12.397 1.00 25.19 99 LEU C C 1
ATOM 2717 O O . LEU C 1 102 ? 14.870 -19.528 12.268 1.00 26.29 99 LEU C O 1
ATOM 2722 N N . VAL C 1 103 ? 12.816 -19.180 13.060 1.00 24.36 100 VAL C N 1
ATOM 2723 C CA . VAL C 1 103 ? 12.872 -20.495 13.705 1.00 23.21 100 VAL C CA 1
ATOM 2724 C C . VAL C 1 103 ? 12.726 -21.575 12.639 1.00 23.21 100 VAL C C 1
ATOM 2725 O O . VAL C 1 103 ? 13.587 -22.428 12.477 1.00 22.50 100 VAL C O 1
ATOM 2729 N N . GLU C 1 104 ? 11.629 -21.493 11.895 1.00 23.09 101 GLU C N 1
ATOM 2730 C CA . GLU C 1 104 ? 11.258 -22.548 10.966 1.00 23.47 101 GLU C CA 1
ATOM 2731 C C . GLU C 1 104 ? 12.243 -22.629 9.810 1.00 22.71 101 GLU C C 1
ATOM 2732 O O . GLU C 1 104 ? 12.600 -23.733 9.392 1.00 22.70 101 GLU C O 1
ATOM 2738 N N . GLY C 1 105 ? 12.729 -21.471 9.364 1.00 22.48 102 GLY C N 1
ATOM 2739 C CA . GLY C 1 105 ? 13.699 -21.390 8.257 1.00 22.58 102 GLY C CA 1
ATOM 2740 C C . GLY C 1 105 ? 15.081 -21.937 8.580 1.00 22.55 102 GLY C C 1
ATOM 2741 O O . GLY C 1 105 ? 15.630 -22.749 7.802 1.00 22.06 102 GLY C O 1
ATOM 2742 N N . ALA C 1 106 ? 15.650 -21.497 9.711 1.00 22.44 103 ALA C N 1
ATOM 2743 C CA . ALA C 1 106 ? 16.935 -22.017 10.187 1.00 23.22 103 ALA C CA 1
ATOM 2744 C C . ALA C 1 106 ? 16.902 -23.521 10.388 1.00 23.90 103 ALA C C 1
ATOM 2745 O O . ALA C 1 106 ? 17.835 -24.234 9.945 1.00 24.48 103 ALA C O 1
ATOM 2747 N N . PHE C 1 107 ? 15.856 -24.011 11.057 1.00 23.69 104 PHE C N 1
ATOM 2748 C CA . PHE C 1 107 ? 15.690 -25.467 11.286 1.00 23.93 104 PHE C CA 1
ATOM 2749 C C . PHE C 1 107 ? 15.590 -26.255 9.964 1.00 23.65 104 PHE C C 1
ATOM 2750 O O . PHE C 1 107 ? 16.282 -27.254 9.771 1.00 22.61 104 PHE C O 1
ATOM 2758 N N . ALA C 1 108 ? 14.718 -25.821 9.070 1.00 23.10 105 ALA C N 1
ATOM 2759 C CA . ALA C 1 108 ? 14.575 -26.491 7.788 1.00 24.26 105 ALA C CA 1
ATOM 2760 C C . ALA C 1 108 ? 15.891 -26.416 6.988 1.00 24.90 105 ALA C C 1
ATOM 2761 O O . ALA C 1 108 ? 16.234 -27.366 6.263 1.00 25.58 105 ALA C O 1
ATOM 2763 N N . SER C 1 109 ? 16.614 -25.299 7.120 1.00 24.91 106 SER C N 1
ATOM 2764 C CA . SER C 1 109 ? 17.854 -25.117 6.389 1.00 25.15 106 SER C CA 1
ATOM 2765 C C . SER C 1 109 ? 18.987 -26.015 6.893 1.00 24.75 106 SER C C 1
ATOM 2766 O O . SER C 1 109 ? 19.810 -26.478 6.085 1.00 23.55 106 SER C O 1
ATOM 2769 N N . ALA C 1 110 ? 19.043 -26.194 8.211 1.00 23.81 107 ALA C N 1
ATOM 2770 C CA . ALA C 1 110 ? 19.995 -27.109 8.846 1.00 25.09 107 ALA C CA 1
ATOM 2771 C C . ALA C 1 110 ? 19.809 -28.538 8.354 1.00 25.15 107 ALA C C 1
ATOM 2772 O O . ALA C 1 110 ? 20.787 -29.207 8.056 1.00 25.81 107 ALA C O 1
ATOM 2774 N N . ILE C 1 111 ? 18.556 -28.982 8.248 1.00 25.26 108 ILE C N 1
ATOM 2775 C CA . ILE C 1 111 ? 18.220 -30.327 7.789 1.00 25.64 108 ILE C CA 1
ATOM 2776 C C . ILE C 1 111 ? 18.815 -30.535 6.398 1.00 26.10 108 ILE C C 1
ATOM 2777 O O . ILE C 1 111 ? 19.615 -31.438 6.209 1.00 26.15 108 ILE C O 1
ATOM 2782 N N . THR C 1 112 ? 18.427 -29.678 5.443 1.00 25.84 109 THR C N 1
ATOM 2783 C CA . THR C 1 112 ? 18.830 -29.828 4.054 1.00 25.89 109 THR C CA 1
ATOM 2784 C C . THR C 1 112 ? 20.350 -29.700 3.861 1.00 25.71 109 THR C C 1
ATOM 2785 O O . THR C 1 112 ? 20.939 -30.518 3.169 1.00 25.84 109 THR C O 1
ATOM 2789 N N . ALA C 1 113 ? 20.984 -28.709 4.497 1.00 25.82 110 ALA C N 1
ATOM 2790 C CA . ALA C 1 113 ? 22.454 -28.537 4.417 1.00 26.02 110 ALA C CA 1
ATOM 2791 C C . ALA C 1 113 ? 23.299 -29.749 4.874 1.00 25.79 110 ALA C C 1
ATOM 2792 O O . ALA C 1 113 ? 24.438 -29.892 4.452 1.00 25.88 110 ALA C O 1
ATOM 2794 N N . GLY C 1 114 ? 22.747 -30.613 5.727 1.00 26.59 111 GLY C N 1
ATOM 2795 C CA . GLY C 1 114 ? 23.416 -31.863 6.158 1.00 26.44 111 GLY C CA 1
ATOM 2796 C C . GLY C 1 114 ? 23.440 -32.968 5.092 1.00 27.36 111 GLY C C 1
ATOM 2797 O O . GLY C 1 114 ? 24.217 -33.923 5.167 1.00 26.74 111 GLY C O 1
ATOM 2798 N N . VAL C 1 115 ? 22.594 -32.824 4.083 1.00 27.68 112 VAL C N 1
ATOM 2799 C CA . VAL C 1 115 ? 22.384 -33.854 3.084 1.00 28.86 112 VAL C CA 1
ATOM 2800 C C . VAL C 1 115 ? 22.755 -33.333 1.674 1.00 29.01 112 VAL C C 1
ATOM 2801 O O . VAL C 1 115 ? 22.950 -34.119 0.740 1.00 29.66 112 VAL C O 1
ATOM 2805 N N . SER C 1 116 ? 22.907 -32.010 1.538 1.00 28.53 113 SER C N 1
ATOM 2806 C CA . SER C 1 116 ? 23.026 -31.366 0.223 1.00 28.37 113 SER C CA 1
ATOM 2807 C C . SER C 1 116 ? 23.805 -30.056 0.360 1.00 27.72 113 SER C C 1
ATOM 2808 O O . SER C 1 116 ? 23.634 -29.356 1.363 1.00 27.03 113 SER C O 1
ATOM 2811 N N . ASP C 1 117 ? 24.674 -29.757 -0.618 1.00 27.03 114 ASP C N 1
ATOM 2812 C CA . ASP C 1 117 ? 25.244 -28.401 -0.797 1.00 26.74 114 ASP C CA 1
ATOM 2813 C C . ASP C 1 117 ? 24.619 -27.466 -1.893 1.00 26.63 114 ASP C C 1
ATOM 2814 O O . ASP C 1 117 ? 25.240 -26.478 -2.297 1.00 26.66 114 ASP C O 1
ATOM 2819 N N . ASP C 1 118 ? 23.397 -27.765 -2.330 1.00 26.34 115 ASP C N 1
ATOM 2820 C CA . ASP C 1 118 ? 22.661 -26.978 -3.329 1.00 27.25 115 ASP C CA 1
ATOM 2821 C C . ASP C 1 118 ? 22.038 -25.748 -2.635 1.00 27.59 115 ASP C C 1
ATOM 2822 O O . ASP C 1 118 ? 20.901 -25.774 -2.131 1.00 27.11 115 ASP C O 1
ATOM 2827 N N . LEU C 1 119 ? 22.813 -24.675 -2.598 1.00 27.61 116 LEU C N 1
ATOM 2828 C CA . LEU C 1 119 ? 22.398 -23.439 -1.984 1.00 28.33 116 LEU C CA 1
ATOM 2829 C C . LEU C 1 119 ? 20.990 -22.962 -2.419 1.00 29.10 116 LEU C C 1
ATOM 2830 O O . LEU C 1 119 ? 20.160 -22.656 -1.580 1.00 28.85 116 LEU C O 1
ATOM 2835 N N . THR C 1 120 ? 20.746 -22.934 -3.731 1.00 30.50 117 THR C N 1
ATOM 2836 C CA . THR C 1 120 ? 19.480 -22.498 -4.343 1.00 31.90 117 THR C CA 1
ATOM 2837 C C . THR C 1 120 ? 18.245 -23.213 -3.793 1.00 32.76 117 THR C C 1
ATOM 2838 O O . THR C 1 120 ? 17.211 -22.589 -3.596 1.00 32.80 117 THR C O 1
ATOM 2842 N N . GLN C 1 121 ? 18.373 -24.522 -3.562 1.00 33.97 118 GLN C N 1
ATOM 2843 C CA . GLN C 1 121 ? 17.324 -25.353 -2.984 1.00 35.22 118 GLN C CA 1
ATOM 2844 C C . GLN C 1 121 ? 17.146 -25.051 -1.494 1.00 35.57 118 GLN C C 1
ATOM 2845 O O . GLN C 1 121 ? 16.025 -24.934 -1.007 1.00 36.17 118 GLN C O 1
ATOM 2851 N N . ILE C 1 122 ? 18.263 -24.945 -0.774 1.00 35.40 119 ILE C N 1
ATOM 2852 C CA . ILE C 1 122 ? 18.269 -24.574 0.636 1.00 34.89 119 ILE C CA 1
ATOM 2853 C C . ILE C 1 122 ? 17.559 -23.235 0.826 1.00 34.93 119 ILE C C 1
ATOM 2854 O O . ILE C 1 122 ? 16.670 -23.132 1.648 1.00 35.17 119 ILE C O 1
ATOM 2859 N N . LEU C 1 123 ? 17.932 -22.239 0.023 1.00 35.29 120 LEU C N 1
ATOM 2860 C CA . LEU C 1 123 ? 17.343 -20.906 0.054 1.00 35.64 120 LEU C CA 1
ATOM 2861 C C . LEU C 1 123 ? 15.854 -20.913 -0.307 1.00 36.30 120 LEU C C 1
ATOM 2862 O O . LEU C 1 123 ? 15.061 -20.235 0.350 1.00 36.87 120 LEU C O 1
ATOM 2867 N N . ALA C 1 124 ? 15.474 -21.658 -1.351 1.00 36.46 121 ALA C N 1
ATOM 2868 C CA . ALA C 1 124 ? 14.079 -21.690 -1.782 1.00 36.45 121 ALA C CA 1
ATOM 2869 C C . ALA C 1 124 ? 13.202 -22.422 -0.762 1.00 36.59 121 ALA C C 1
ATOM 2870 O O . ALA C 1 124 ? 12.071 -22.011 -0.518 1.00 37.20 121 ALA C O 1
ATOM 2872 N N . GLU C 1 125 ? 13.733 -23.479 -0.155 1.00 36.10 122 GLU C N 1
ATOM 2873 C CA . GLU C 1 125 ? 13.000 -24.236 0.855 1.00 36.19 122 GLU C CA 1
ATOM 2874 C C . GLU C 1 125 ? 13.049 -23.594 2.240 1.00 36.39 122 GLU C C 1
ATOM 2875 O O . GLU C 1 125 ? 12.338 -24.040 3.153 1.00 36.20 122 GLU C O 1
ATOM 2881 N N . ALA C 1 126 ? 13.900 -22.575 2.418 1.00 35.81 123 ALA C N 1
ATOM 2882 C CA . ALA C 1 126 ? 13.865 -21.796 3.656 1.00 34.99 123 ALA C CA 1
ATOM 2883 C C . ALA C 1 126 ? 12.662 -20.851 3.644 1.00 34.27 123 ALA C C 1
ATOM 2884 O O . ALA C 1 126 ? 11.952 -20.762 4.632 1.00 33.26 123 ALA C O 1
ATOM 2886 N N . GLN C 1 127 ? 12.427 -20.184 2.514 1.00 34.15 124 GLN C N 1
ATOM 2887 C CA . GLN C 1 127 ? 11.331 -19.211 2.371 1.00 35.11 124 GLN C CA 1
ATOM 2888 C C . GLN C 1 127 ? 9.927 -19.750 2.599 1.00 35.33 124 GLN C C 1
ATOM 2889 O O . GLN C 1 127 ? 9.079 -19.032 3.116 1.00 35.58 124 GLN C O 1
ATOM 2895 N N . ASN C 1 128 ? 9.663 -20.992 2.188 1.00 35.80 125 ASN C N 1
ATOM 2896 C CA . ASN C 1 128 ? 8.335 -21.580 2.392 1.00 35.62 125 ASN C CA 1
ATOM 2897 C C . ASN C 1 128 ? 8.264 -22.512 3.598 1.00 34.89 125 ASN C C 1
ATOM 2898 O O . ASN C 1 128 ? 7.431 -23.418 3.625 1.00 34.88 125 ASN C O 1
ATOM 2903 N N . ALA C 1 129 ? 9.151 -22.301 4.575 1.00 34.30 126 ALA C N 1
ATOM 2904 C CA . ALA C 1 129 ? 9.113 -23.042 5.844 1.00 34.32 126 ALA C CA 1
ATOM 2905 C C . ALA C 1 129 ? 8.200 -22.366 6.872 1.00 34.18 126 ALA C C 1
ATOM 2906 O O . ALA C 1 129 ? 7.955 -21.147 6.811 1.00 34.66 126 ALA C O 1
ATOM 2908 N N . GLY C 1 130 ? 7.684 -23.153 7.806 1.00 33.40 127 GLY C N 1
ATOM 2909 C CA . GLY C 1 130 ? 6.714 -22.637 8.771 1.00 32.99 127 GLY C CA 1
ATOM 2910 C C . GLY C 1 130 ? 5.361 -22.272 8.196 1.00 32.59 127 GLY C C 1
ATOM 2911 O O . GLY C 1 130 ? 4.583 -21.546 8.822 1.00 32.66 127 GLY C O 1
ATOM 2912 N N . LYS C 1 131 ? 5.094 -22.757 6.984 1.00 32.30 128 LYS C N 1
ATOM 2913 C CA . LYS C 1 131 ? 3.749 -22.839 6.469 1.00 31.32 128 LYS C CA 1
ATOM 2914 C C . LYS C 1 131 ? 3.124 -24.028 7.181 1.00 30.70 128 LYS C C 1
ATOM 2915 O O . LYS C 1 131 ? 3.644 -25.134 7.134 1.00 31.21 128 LYS C O 1
ATOM 2921 N N . LYS C 1 132 ? 2.020 -23.804 7.868 1.00 29.86 129 LYS C N 1
ATOM 2922 C CA . LYS C 1 132 ? 1.437 -24.884 8.643 1.00 29.16 129 LYS C CA 1
ATOM 2923 C C . LYS C 1 132 ? 0.270 -25.588 7.979 1.00 28.62 129 LYS C C 1
ATOM 2924 O O . LYS C 1 132 ? -0.076 -26.666 8.376 1.00 28.79 129 LYS C O 1
ATOM 2930 N N . GLY C 1 133 ? -0.328 -24.985 6.970 1.00 28.68 130 GLY C N 1
ATOM 2931 C CA . GLY C 1 133 ? -1.529 -25.567 6.350 1.00 29.36 130 GLY C CA 1
ATOM 2932 C C . GLY C 1 133 ? -2.768 -25.446 7.221 1.00 28.99 130 GLY C C 1
ATOM 2933 O O . GLY C 1 133 ? -3.660 -26.282 7.169 1.00 28.66 130 GLY C O 1
ATOM 2934 N N . TRP C 1 134 ? -2.809 -24.404 8.046 1.00 29.59 131 TRP C N 1
ATOM 2935 C CA . TRP C 1 134 ? -3.983 -24.110 8.858 1.00 29.04 131 TRP C CA 1
ATOM 2936 C C . TRP C 1 134 ? -4.894 -23.170 8.081 1.00 29.30 131 TRP C C 1
ATOM 2937 O O . TRP C 1 134 ? -4.708 -21.955 8.084 1.00 29.49 131 TRP C O 1
ATOM 2948 N N . ASN C 1 135 ? -5.886 -23.752 7.417 1.00 29.87 132 ASN C N 1
ATOM 2949 C CA . ASN C 1 135 ? -6.643 -23.069 6.360 1.00 30.01 132 ASN C CA 1
ATOM 2950 C C . ASN C 1 135 ? -8.055 -22.628 6.766 1.00 30.10 132 ASN C C 1
ATOM 2951 O O . ASN C 1 135 ? -8.707 -21.864 6.042 1.00 30.24 132 ASN C O 1
ATOM 2954 N N . ASN D 1 2 ? -10.368 0.640 18.551 1.00 55.19 -1 ASN D N 1
ATOM 2955 C CA . ASN D 1 2 ? -10.938 -0.493 19.322 1.00 55.31 -1 ASN D CA 1
ATOM 2956 C C . ASN D 1 2 ? -10.009 -1.719 19.264 1.00 55.24 -1 ASN D C 1
ATOM 2957 O O . ASN D 1 2 ? -9.561 -2.123 18.179 1.00 55.02 -1 ASN D O 1
ATOM 2959 N N . ALA D 1 3 ? -9.726 -2.298 20.433 1.00 54.71 0 ALA D N 1
ATOM 2960 C CA . ALA D 1 3 ? -8.758 -3.393 20.544 1.00 54.51 0 ALA D CA 1
ATOM 2961 C C . ALA D 1 3 ? -9.368 -4.764 20.875 1.00 54.29 0 ALA D C 1
ATOM 2962 O O . ALA D 1 3 ? -10.324 -4.860 21.655 1.00 54.25 0 ALA D O 1
ATOM 2972 N N . LYS D 1 5 ? -9.931 -8.546 22.397 1.00 48.24 2 LYS D N 1
ATOM 2973 C CA . LYS D 1 5 ? -9.757 -9.256 23.669 1.00 45.87 2 LYS D CA 1
ATOM 2974 C C . LYS D 1 5 ? -9.134 -10.629 23.410 1.00 44.11 2 LYS D C 1
ATOM 2975 O O . LYS D 1 5 ? -9.815 -11.660 23.416 1.00 43.80 2 LYS D O 1
ATOM 2977 N N . ALA D 1 6 ? -7.825 -10.618 23.184 1.00 41.55 3 ALA D N 1
ATOM 2978 C CA . ALA D 1 6 ? -7.109 -11.769 22.670 1.00 39.45 3 ALA D CA 1
ATOM 2979 C C . ALA D 1 6 ? -5.981 -12.238 23.592 1.00 37.74 3 ALA D C 1
ATOM 2980 O O . ALA D 1 6 ? -5.261 -11.436 24.190 1.00 37.18 3 ALA D O 1
ATOM 2982 N N . ASP D 1 7 ? -5.875 -13.552 23.721 1.00 36.02 4 ASP D N 1
ATOM 2983 C CA . ASP D 1 7 ? -4.713 -14.195 24.313 1.00 34.91 4 ASP D CA 1
ATOM 2984 C C . ASP D 1 7 ? -3.882 -14.868 23.238 1.00 33.43 4 ASP D C 1
ATOM 2985 O O . ASP D 1 7 ? -4.410 -15.664 22.451 1.00 33.31 4 ASP D O 1
ATOM 2990 N N . ILE D 1 8 ? -2.595 -14.527 23.192 1.00 31.42 5 ILE D N 1
ATOM 2991 C CA . ILE D 1 8 ? -1.686 -15.152 22.226 1.00 30.35 5 ILE D CA 1
ATOM 2992 C C . ILE D 1 8 ? -0.911 -16.288 22.892 1.00 29.11 5 ILE D C 1
ATOM 2993 O O . ILE D 1 8 ? -0.255 -16.087 23.938 1.00 28.96 5 ILE D O 1
ATOM 2998 N N . LEU D 1 9 ? -1.048 -17.473 22.304 1.00 27.66 6 LEU D N 1
ATOM 2999 C CA . LEU D 1 9 ? -0.449 -18.679 22.836 1.00 27.16 6 LEU D CA 1
ATOM 3000 C C . LEU D 1 9 ? 0.724 -19.084 21.973 1.00 26.96 6 LEU D C 1
ATOM 3001 O O . LEU D 1 9 ? 0.576 -19.284 20.772 1.00 26.51 6 LEU D O 1
ATOM 3006 N N . LEU D 1 10 ? 1.910 -19.128 22.574 1.00 27.60 7 LEU D N 1
ATOM 3007 C CA . LEU D 1 10 ? 3.136 -19.473 21.825 1.00 28.32 7 LEU D CA 1
ATOM 3008 C C . LEU D 1 10 ? 3.547 -20.936 22.052 1.00 28.53 7 LEU D C 1
ATOM 3009 O O . LEU D 1 10 ? 3.844 -21.318 23.188 1.00 28.69 7 LEU D O 1
ATOM 3014 N N . VAL D 1 11 ? 3.527 -21.755 20.993 1.00 28.51 8 VAL D N 1
ATOM 3015 C CA . VAL D 1 11 ? 3.833 -23.188 21.137 1.00 27.70 8 VAL D CA 1
ATOM 3016 C C . VAL D 1 11 ? 5.121 -23.615 20.392 1.00 27.89 8 VAL D C 1
ATOM 3017 O O . VAL D 1 11 ? 5.283 -23.367 19.189 1.00 28.12 8 VAL D O 1
ATOM 3021 N N . SER D 1 12 ? 6.024 -24.246 21.131 1.00 26.84 9 SER D N 1
ATOM 3022 C CA . SER D 1 12 ? 7.317 -24.664 20.621 1.00 26.27 9 SER D CA 1
ATOM 3023 C C . SER D 1 12 ? 7.853 -25.835 21.436 1.00 26.18 9 SER D C 1
ATOM 3024 O O . SER D 1 12 ? 7.418 -26.048 22.564 1.00 26.32 9 SER D O 1
ATOM 3027 N N . HIS D 1 13 ? 8.789 -26.600 20.880 1.00 26.18 10 HIS D N 1
ATOM 3028 C CA . HIS D 1 13 ? 9.548 -27.514 21.709 1.00 26.54 10 HIS D CA 1
ATOM 3029 C C . HIS D 1 13 ? 10.335 -26.691 22.752 1.00 26.67 10 HIS D C 1
ATOM 3030 O O . HIS D 1 13 ? 10.542 -27.128 23.880 1.00 27.02 10 HIS D O 1
ATOM 3037 N N . SER D 1 14 ? 10.761 -25.487 22.371 1.00 27.30 11 SER D N 1
ATOM 3038 C CA . SER D 1 14 ? 11.641 -24.709 23.230 1.00 27.91 11 SER D CA 1
ATOM 3039 C C . SER D 1 14 ? 10.887 -23.692 24.075 1.00 28.12 11 SER D C 1
ATOM 3040 O O . SER D 1 14 ? 10.274 -22.751 23.544 1.00 29.13 11 SER D O 1
ATOM 3043 N N . LYS D 1 15 ? 10.943 -23.890 25.389 1.00 28.84 12 LYS D N 1
ATOM 3044 C CA . LYS D 1 15 ? 10.535 -22.859 26.335 1.00 29.43 12 LYS D CA 1
ATOM 3045 C C . LYS D 1 15 ? 11.375 -21.586 26.293 1.00 29.70 12 LYS D C 1
ATOM 3046 O O . LYS D 1 15 ? 10.877 -20.530 26.662 1.00 29.53 12 LYS D O 1
ATOM 3060 N N . ILE D 1 17 ? 12.570 -20.171 23.489 1.00 27.67 14 ILE D N 1
ATOM 3061 C CA . ILE D 1 17 ? 12.029 -19.474 22.325 1.00 25.53 14 ILE D CA 1
ATOM 3062 C C . ILE D 1 17 ? 10.788 -18.731 22.701 1.00 26.45 14 ILE D C 1
ATOM 3063 O O . ILE D 1 17 ? 10.688 -17.541 22.406 1.00 27.12 14 ILE D O 1
ATOM 3068 N N . THR D 1 18 ? 9.857 -19.394 23.391 1.00 26.37 15 THR D N 1
ATOM 3069 C CA . THR D 1 18 ? 8.561 -18.755 23.725 1.00 25.38 15 THR D CA 1
ATOM 3070 C C . THR D 1 18 ? 8.683 -17.676 24.825 1.00 25.61 15 THR D C 1
ATOM 3071 O O . THR D 1 18 ? 7.990 -16.642 24.779 1.00 25.29 15 THR D O 1
ATOM 3075 N N . ASP D 1 19 ? 9.584 -17.913 25.779 1.00 25.80 16 ASP D N 1
ATOM 3076 C CA . ASP D 1 19 ? 10.042 -16.900 26.750 1.00 26.01 16 ASP D CA 1
ATOM 3077 C C . ASP D 1 19 ? 10.690 -15.682 26.082 1.00 25.72 16 ASP D C 1
ATOM 3078 O O . ASP D 1 19 ? 10.489 -14.540 26.525 1.00 25.48 16 ASP D O 1
ATOM 3083 N N . GLY D 1 20 ? 11.510 -15.939 25.062 1.00 25.65 17 GLY D N 1
ATOM 3084 C CA . GLY D 1 20 ? 12.213 -14.885 24.353 1.00 25.58 17 GLY D CA 1
ATOM 3085 C C . GLY D 1 20 ? 11.226 -14.032 23.575 1.00 26.30 17 GLY D C 1
ATOM 3086 O O . GLY D 1 20 ? 11.254 -12.803 23.667 1.00 26.27 17 GLY D O 1
ATOM 3087 N N . ILE D 1 21 ? 10.353 -14.694 22.810 1.00 26.83 18 ILE D N 1
ATOM 3088 C CA . ILE D 1 21 ? 9.277 -14.040 22.078 1.00 27.10 18 ILE D CA 1
ATOM 3089 C C . ILE D 1 21 ? 8.411 -13.160 22.991 1.00 27.65 18 ILE D C 1
ATOM 3090 O O . ILE D 1 21 ? 8.103 -12.030 22.654 1.00 26.45 18 ILE D O 1
ATOM 3095 N N . LYS D 1 22 ? 8.043 -13.698 24.155 1.00 28.88 19 LYS D N 1
ATOM 3096 C CA . LYS D 1 22 ? 7.186 -12.988 25.101 1.00 30.01 19 LYS D CA 1
ATOM 3097 C C . LYS D 1 22 ? 7.866 -11.735 25.646 1.00 30.14 19 LYS D C 1
ATOM 3098 O O . LYS D 1 22 ? 7.232 -10.701 25.785 1.00 30.26 19 LYS D O 1
ATOM 3104 N N . GLU D 1 23 ? 9.152 -11.846 25.961 1.00 30.77 20 GLU D N 1
ATOM 3105 C CA . GLU D 1 23 ? 9.973 -10.731 26.464 1.00 31.54 20 GLU D CA 1
ATOM 3106 C C . GLU D 1 23 ? 10.060 -9.579 25.453 1.00 32.46 20 GLU D C 1
ATOM 3107 O O . GLU D 1 23 ? 9.936 -8.407 25.813 1.00 31.54 20 GLU D O 1
ATOM 3121 N N . ILE D 1 25 ? 7.858 -8.940 22.977 1.00 35.24 22 ILE D N 1
ATOM 3122 C CA . ILE D 1 25 ? 6.491 -8.417 22.905 1.00 36.04 22 ILE D CA 1
ATOM 3123 C C . ILE D 1 25 ? 6.154 -7.515 24.104 1.00 37.32 22 ILE D C 1
ATOM 3124 O O . ILE D 1 25 ? 5.551 -6.449 23.944 1.00 37.51 22 ILE D O 1
ATOM 3129 N N . GLU D 1 26 ? 6.578 -7.913 25.297 1.00 38.87 23 GLU D N 1
ATOM 3130 C CA . GLU D 1 26 ? 6.301 -7.122 26.491 1.00 41.16 23 GLU D CA 1
ATOM 3131 C C . GLU D 1 26 ? 7.181 -5.874 26.645 1.00 42.39 23 GLU D C 1
ATOM 3132 O O . GLU D 1 26 ? 6.876 -4.994 27.448 1.00 42.15 23 GLU D O 1
ATOM 3138 N N . GLN D 1 27 ? 8.259 -5.796 25.871 1.00 44.16 24 GLN D N 1
ATOM 3139 C CA . GLN D 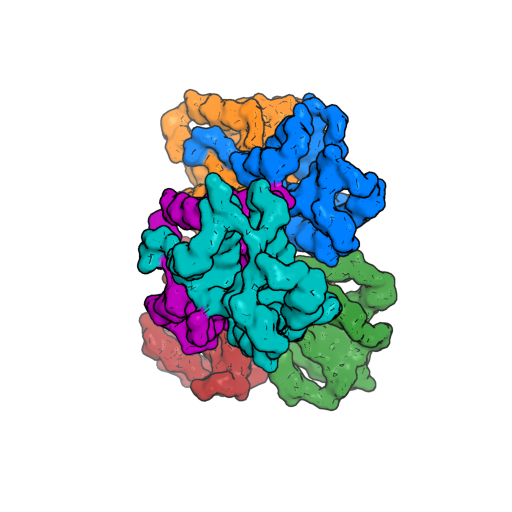1 27 ? 9.101 -4.602 25.841 1.00 46.25 24 GLN D CA 1
ATOM 3140 C C . GLN D 1 27 ? 8.519 -3.608 24.843 1.00 47.97 24 GLN D C 1
ATOM 3141 O O . GLN D 1 27 ? 8.744 -2.400 24.940 1.00 47.90 24 GLN D O 1
ATOM 3155 N N . ASN D 1 29 ? 5.095 -3.758 24.274 1.00 53.21 26 ASN D N 1
ATOM 3156 C CA . ASN D 1 29 ? 3.904 -3.370 25.052 1.00 53.33 26 ASN D CA 1
ATOM 3157 C C . ASN D 1 29 ? 2.806 -2.658 24.242 1.00 53.36 26 ASN D C 1
ATOM 3158 O O . ASN D 1 29 ? 2.118 -1.753 24.736 1.00 53.49 26 ASN D O 1
ATOM 3160 N N . GLU D 1 32 ? -1.594 -3.791 28.260 1.00 44.28 29 GLU D N 1
ATOM 3161 C CA . GLU D 1 32 ? -1.962 -5.204 28.234 1.00 44.27 29 GLU D CA 1
ATOM 3162 C C . GLU D 1 32 ? -3.468 -5.423 28.375 1.00 44.29 29 GLU D C 1
ATOM 3163 O O . GLU D 1 32 ? -4.038 -5.334 29.481 1.00 44.45 29 GLU D O 1
ATOM 3165 N N . GLU D 1 33 ? -4.108 -5.662 27.229 1.00 43.97 30 GLU D N 1
ATOM 3166 C CA . GLU D 1 33 ? -5.442 -6.272 27.169 1.00 43.33 30 GLU D CA 1
ATOM 3167 C C . GLU D 1 33 ? -5.227 -7.532 26.355 1.00 42.25 30 GLU D C 1
ATOM 3168 O O . GLU D 1 33 ? -6.134 -8.366 26.195 1.00 42.39 30 GLU D O 1
ATOM 3174 N N . ILE D 1 34 ? -4.019 -7.632 25.808 1.00 40.49 31 ILE D N 1
ATOM 3175 C CA . ILE D 1 34 ? -3.583 -8.827 25.124 1.00 39.16 31 ILE D CA 1
ATOM 3176 C C . ILE D 1 34 ? -2.561 -9.509 26.018 1.00 37.86 31 ILE D C 1
ATOM 3177 O O . ILE D 1 34 ? -1.495 -8.944 26.310 1.00 38.11 31 ILE D O 1
ATOM 3182 N N . THR D 1 35 ? -2.926 -10.702 26.490 1.00 35.49 32 THR D N 1
ATOM 3183 C CA . THR D 1 35 ? -2.051 -11.484 27.344 1.00 33.49 32 THR D CA 1
ATOM 3184 C C . THR D 1 35 ? -1.197 -12.443 26.507 1.00 32.69 32 THR D C 1
ATOM 3185 O O . THR D 1 35 ? -1.690 -13.084 25.586 1.00 32.10 32 THR D O 1
ATOM 3189 N N . ILE D 1 36 ? 0.091 -12.515 26.830 1.00 32.02 33 ILE D N 1
ATOM 3190 C CA . ILE D 1 36 ? 1.006 -13.445 26.162 1.00 31.34 33 ILE D CA 1
ATOM 3191 C C . ILE D 1 36 ? 1.276 -14.680 27.034 1.00 30.68 33 ILE D C 1
ATOM 3192 O O . ILE D 1 36 ? 1.526 -14.561 28.234 1.00 30.17 33 ILE D O 1
ATOM 3197 N N . HIS D 1 37 ? 1.193 -15.854 26.420 1.00 30.01 34 HIS D N 1
ATOM 3198 C CA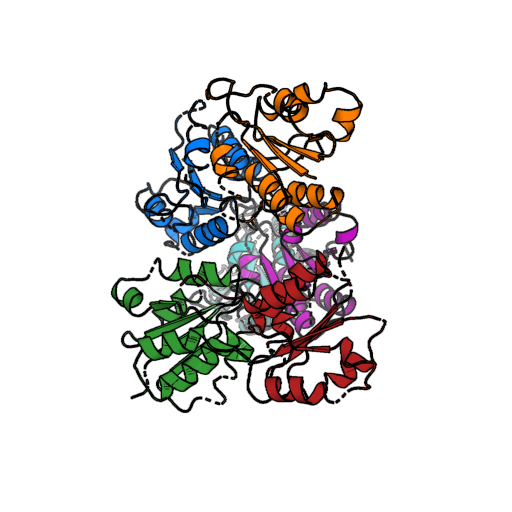 . HIS D 1 37 ? 1.522 -17.096 27.110 1.00 29.96 34 HIS D CA 1
ATOM 3199 C C . HIS D 1 37 ? 2.660 -17.812 26.431 1.00 29.35 34 HIS D C 1
ATOM 3200 O O . HIS D 1 37 ? 2.599 -18.119 25.228 1.00 29.66 34 HIS D O 1
ATOM 3207 N N . SER D 1 38 ? 3.689 -18.093 27.222 1.00 29.24 35 SER D N 1
ATOM 3208 C CA . SER D 1 38 ? 4.867 -18.845 26.754 1.00 28.03 35 SER D CA 1
ATOM 3209 C C . SER D 1 38 ? 4.557 -20.302 27.052 1.00 27.57 35 SER D C 1
ATOM 3210 O O . SER D 1 38 ? 4.587 -20.724 28.201 1.00 27.35 35 SER D O 1
ATOM 3213 N N . LEU D 1 39 ? 4.236 -21.080 26.030 1.00 26.96 36 LEU D N 1
ATOM 3214 C CA . LEU D 1 39 ? 3.815 -22.442 26.289 1.00 26.57 36 LEU D CA 1
ATOM 3215 C C . LEU D 1 39 ? 4.789 -23.420 25.666 1.00 27.04 36 LEU D C 1
ATOM 3216 O O . LEU D 1 39 ? 4.414 -24.519 25.239 1.00 27.46 36 LEU D O 1
ATOM 3221 N N . GLY D 1 40 ? 6.049 -23.011 25.595 1.00 27.52 37 GLY D N 1
ATOM 3222 C CA . GLY D 1 40 ? 7.089 -23.907 25.100 1.00 27.68 37 GLY D CA 1
ATOM 3223 C C . GLY D 1 40 ? 7.455 -25.012 26.079 1.00 27.49 37 GLY D C 1
ATOM 3224 O O . GLY D 1 40 ? 7.323 -24.869 27.292 1.00 27.96 37 GLY D O 1
ATOM 3225 N N . GLY D 1 41 ? 7.953 -26.115 25.557 1.00 26.91 38 GLY D N 1
ATOM 3226 C CA . GLY D 1 41 ? 8.435 -27.164 26.421 1.00 27.04 38 GLY D CA 1
ATOM 3227 C C . GLY D 1 41 ? 7.403 -28.159 26.906 1.00 26.72 38 GLY D C 1
ATOM 3228 O O . GLY D 1 41 ? 6.194 -28.019 26.684 1.00 27.18 38 GLY D O 1
ATOM 3229 N N . THR D 1 42 ? 7.902 -29.194 27.559 1.00 26.56 39 THR D N 1
ATOM 3230 C CA . THR D 1 42 ? 7.058 -30.166 28.263 1.00 25.62 39 THR D CA 1
ATOM 3231 C C . THR D 1 42 ? 6.733 -29.582 29.653 1.00 26.25 39 THR D C 1
ATOM 3232 O O . THR D 1 42 ? 7.205 -28.495 30.003 1.00 25.49 39 THR D O 1
ATOM 3236 N N . SER D 1 43 ? 5.935 -30.307 30.429 1.00 26.85 40 SER D N 1
ATOM 3237 C CA . SER D 1 43 ? 5.502 -29.843 31.745 1.00 28.75 40 SER D CA 1
ATOM 3238 C C . SER D 1 43 ? 6.693 -29.533 32.639 1.00 29.49 40 SER D C 1
ATOM 3239 O O . SER D 1 43 ? 6.668 -28.542 33.375 1.00 30.37 40 SER D O 1
ATOM 3242 N N . ASP D 1 44 ? 7.748 -30.350 32.555 1.00 29.49 41 ASP D N 1
ATOM 3243 C CA . ASP D 1 44 ? 8.957 -30.072 33.323 1.00 29.43 41 ASP D CA 1
ATOM 3244 C C . ASP D 1 44 ? 9.917 -29.113 32.590 1.00 28.82 41 ASP D C 1
ATOM 3245 O O . ASP D 1 44 ? 11.030 -28.868 33.058 1.00 29.34 41 ASP D O 1
ATOM 3250 N N . GLY D 1 45 ? 9.483 -28.560 31.460 1.00 28.13 42 GLY D N 1
ATOM 3251 C CA . GLY D 1 45 ? 10.280 -27.565 30.732 1.00 27.34 42 GLY D CA 1
ATOM 3252 C C . GLY D 1 45 ? 11.234 -28.093 29.673 1.00 26.90 42 GLY D C 1
ATOM 3253 O O . GLY D 1 45 ? 11.888 -27.309 28.950 1.00 26.99 42 GLY D O 1
ATOM 3254 N N . SER D 1 46 ? 11.301 -29.415 29.558 1.00 25.85 43 SER D N 1
ATOM 3255 C CA . SER D 1 46 ? 12.131 -30.064 28.549 1.00 25.42 43 SER D CA 1
ATOM 3256 C C . SER D 1 46 ? 11.662 -29.822 27.126 1.00 25.55 43 SER D C 1
ATOM 3257 O O . SER D 1 46 ? 10.575 -29.275 26.892 1.00 25.75 43 SER D O 1
ATOM 3260 N N . LEU D 1 47 ? 12.500 -30.238 26.181 1.00 25.34 44 LEU D N 1
ATOM 3261 C CA . LEU D 1 47 ? 12.247 -30.042 24.773 1.00 25.88 44 LEU D CA 1
ATOM 3262 C C . LEU D 1 47 ? 11.098 -30.949 24.390 1.00 26.42 44 LEU D C 1
ATOM 3263 O O . LEU D 1 47 ? 11.175 -32.170 24.555 1.00 26.44 44 LEU D O 1
ATOM 3268 N N . GLY D 1 48 ? 10.013 -30.334 23.920 1.00 26.99 45 GLY D N 1
ATOM 3269 C CA . GLY D 1 48 ? 8.817 -31.065 23.498 1.00 27.25 45 GLY D CA 1
ATOM 3270 C C . GLY D 1 48 ? 7.606 -30.189 23.666 1.00 27.49 45 GLY D C 1
ATOM 3271 O O . GLY D 1 48 ? 7.721 -29.080 24.143 1.00 27.33 45 GLY D O 1
ATOM 3272 N N . SER D 1 49 ? 6.458 -30.700 23.243 1.00 28.63 46 SER D N 1
ATOM 3273 C CA . SER D 1 49 ? 5.147 -30.020 23.286 1.00 29.26 46 SER D CA 1
ATOM 3274 C C . SER D 1 49 ? 4.127 -30.871 24.056 1.00 28.68 46 SER D C 1
ATOM 3275 O O . SER D 1 49 ? 4.200 -32.082 24.028 1.00 27.31 46 SER D O 1
ATOM 3278 N N . ASP D 1 50 ? 3.136 -30.219 24.654 1.00 29.29 47 ASP D N 1
ATOM 3279 C CA . ASP D 1 50 ? 2.070 -30.878 25.422 1.00 30.17 47 ASP D CA 1
ATOM 3280 C C . ASP D 1 50 ? 0.776 -30.068 25.264 1.00 30.23 47 ASP D C 1
ATOM 3281 O O . ASP D 1 50 ? 0.703 -28.949 25.757 1.00 31.10 47 ASP D O 1
ATOM 3286 N N . PRO D 1 51 ? -0.246 -30.623 24.576 1.00 30.32 48 PRO D N 1
ATOM 3287 C CA . PRO D 1 51 ? -1.546 -29.951 24.355 1.00 30.42 48 PRO D CA 1
ATOM 3288 C C . PRO D 1 51 ? -2.299 -29.563 25.658 1.00 30.87 48 PRO D C 1
ATOM 3289 O O . PRO D 1 51 ? -3.108 -28.642 25.659 1.00 30.45 48 PRO D O 1
ATOM 3301 N N . LYS D 1 53 ? -1.002 -28.171 28.212 1.00 31.98 50 LYS D N 1
ATOM 3302 C CA . LYS D 1 53 ? -0.613 -26.758 28.391 1.00 31.01 50 LYS D CA 1
ATOM 3303 C C . LYS D 1 53 ? -1.527 -25.770 27.683 1.00 30.56 50 LYS D C 1
ATOM 3304 O O . LYS D 1 53 ? -1.869 -24.743 28.258 1.00 30.19 50 LYS D O 1
ATOM 3310 N N . ILE D 1 54 ? -1.917 -26.059 26.440 1.00 29.05 51 ILE D N 1
ATOM 3311 C CA . ILE D 1 54 ? -2.866 -25.176 25.767 1.00 28.48 51 ILE D CA 1
ATOM 3312 C C . ILE D 1 54 ? -4.225 -25.191 26.490 1.00 28.28 51 ILE D C 1
ATOM 3313 O O . ILE D 1 54 ? -4.785 -24.138 26.763 1.00 29.21 51 ILE D O 1
ATOM 3318 N N . ILE D 1 55 ? -4.758 -26.379 26.774 1.00 27.00 52 ILE D N 1
ATOM 3319 C CA . ILE D 1 55 ? -6.062 -26.504 27.426 1.00 26.73 52 ILE D CA 1
ATOM 3320 C C . ILE D 1 55 ? -6.091 -25.874 28.825 1.00 25.84 52 ILE D C 1
ATOM 3321 O O . ILE D 1 55 ? -7.075 -25.235 29.182 1.00 24.45 52 ILE D O 1
ATOM 3326 N N . ASP D 1 56 ? -5.020 -26.067 29.600 1.00 25.47 53 ASP D N 1
ATOM 3327 C CA . ASP D 1 56 ? -4.902 -25.461 30.928 1.00 26.74 53 ASP D CA 1
ATOM 3328 C C . ASP D 1 56 ? -5.000 -23.937 30.827 1.00 27.03 53 ASP D C 1
ATOM 3329 O O . ASP D 1 56 ? -5.740 -23.285 31.564 1.00 27.84 53 ASP D O 1
ATOM 3334 N N . THR D 1 57 ? -4.260 -23.378 29.897 1.00 27.95 54 THR D N 1
ATOM 3335 C CA . THR D 1 57 ? -4.320 -21.945 29.638 1.00 29.09 54 THR D CA 1
ATOM 3336 C C . THR D 1 57 ? -5.735 -21.446 29.326 1.00 28.61 54 THR D C 1
ATOM 3337 O O . THR D 1 57 ? -6.186 -20.476 29.924 1.00 28.78 54 THR D O 1
ATOM 3341 N N . ILE D 1 58 ? -6.425 -22.121 28.415 1.00 28.51 55 ILE D N 1
ATOM 3342 C CA . ILE D 1 58 ? -7.796 -21.746 28.053 1.00 29.35 55 ILE D CA 1
ATOM 3343 C C . ILE D 1 58 ? -8.767 -21.835 29.258 1.00 29.57 55 ILE D C 1
ATOM 3344 O O . ILE D 1 58 ? -9.551 -20.901 29.524 1.00 29.77 55 ILE D O 1
ATOM 3349 N N . ASN D 1 59 ? -8.678 -22.933 30.006 1.00 29.66 56 ASN D N 1
ATOM 3350 C CA . ASN D 1 59 ? -9.490 -23.104 31.209 1.00 29.92 56 ASN D CA 1
ATOM 3351 C C . ASN D 1 59 ? -9.213 -22.080 32.329 1.00 29.70 56 ASN D C 1
ATOM 3352 O O . ASN D 1 59 ? -10.105 -21.790 33.117 1.00 28.64 56 ASN D O 1
ATOM 3357 N N . GLU D 1 60 ? -7.999 -21.522 32.378 1.00 29.66 57 GLU D N 1
ATOM 3358 C CA . GLU D 1 60 ? -7.679 -20.474 33.365 1.00 30.47 57 GLU D CA 1
ATOM 3359 C C . GLU D 1 60 ? -8.202 -19.112 32.939 1.00 30.88 57 GLU D C 1
ATOM 3360 O O . GLU D 1 60 ? -8.318 -18.192 33.765 1.00 31.42 57 GLU D O 1
ATOM 3366 N N . ALA D 1 61 ? -8.574 -19.005 31.669 1.00 31.54 58 ALA D N 1
ATOM 3367 C CA . ALA D 1 61 ? -8.923 -17.722 31.077 1.00 32.38 58 ALA D CA 1
ATOM 3368 C C . ALA D 1 61 ? -10.341 -17.292 31.387 1.00 32.89 58 ALA D C 1
ATOM 3369 O O . ALA D 1 61 ? -11.228 -18.121 31.595 1.00 33.12 58 ALA D O 1
ATOM 3371 N N . ASP D 1 62 ? -10.531 -15.975 31.415 1.00 33.35 59 ASP D N 1
ATOM 3372 C CA . ASP D 1 62 ? -11.851 -15.366 31.375 1.00 33.26 59 ASP D CA 1
ATOM 3373 C C . ASP D 1 62 ? -12.518 -15.553 30.008 1.00 33.15 59 ASP D C 1
ATOM 3374 O O . ASP D 1 62 ? -11.900 -16.014 29.041 1.00 32.73 59 ASP D O 1
ATOM 3379 N N . ASP D 1 64 ? -15.380 -15.352 25.213 1.00 39.52 61 ASP D N 1
ATOM 3380 C CA . ASP D 1 64 ? -15.281 -13.908 25.424 1.00 39.46 61 ASP D CA 1
ATOM 3381 C C . ASP D 1 64 ? -13.860 -13.387 25.169 1.00 38.87 61 ASP D C 1
ATOM 3382 O O . ASP D 1 64 ? -13.692 -12.287 24.631 1.00 39.32 61 ASP D O 1
ATOM 3387 N N . ARG D 1 65 ? -12.844 -14.151 25.570 1.00 37.72 62 ARG D N 1
ATOM 3388 C CA . ARG D 1 65 ? -11.492 -13.909 25.055 1.00 36.43 62 ARG D CA 1
ATOM 3389 C C . ARG D 1 65 ? -11.298 -14.770 23.820 1.00 35.31 62 ARG D C 1
ATOM 3390 O O . ARG D 1 65 ? -11.820 -15.894 23.738 1.00 35.09 62 ARG D O 1
ATOM 3398 N N . GLU D 1 66 ? -10.576 -14.222 22.852 1.00 33.55 63 GLU D N 1
ATOM 3399 C CA . GLU D 1 66 ? -10.136 -14.975 21.699 1.00 32.45 63 GLU D CA 1
ATOM 3400 C C . GLU D 1 66 ? -8.758 -15.594 21.990 1.00 31.34 63 GLU D C 1
ATOM 3401 O O . GLU D 1 66 ? -7.942 -14.995 22.681 1.00 30.19 63 GLU D O 1
ATOM 3407 N N . PHE D 1 67 ? -8.520 -16.798 21.464 1.00 30.64 64 PHE D N 1
ATOM 3408 C CA . PHE D 1 67 ? -7.226 -17.468 21.596 1.00 30.30 64 PHE D CA 1
ATOM 3409 C C . PHE D 1 67 ? -6.508 -17.626 20.256 1.00 30.11 64 PHE D C 1
ATOM 3410 O O . PHE D 1 67 ? -6.973 -18.331 19.361 1.00 30.09 64 PHE D O 1
ATOM 3418 N N . LEU D 1 68 ? -5.360 -16.959 20.162 1.00 29.64 65 LEU D N 1
ATOM 3419 C CA . LEU D 1 68 ? -4.554 -16.896 18.970 1.00 29.70 65 LEU D CA 1
ATOM 3420 C C . LEU D 1 68 ? -3.330 -17.780 19.125 1.00 29.59 65 LEU D C 1
ATOM 3421 O O . LEU D 1 68 ? -2.459 -17.514 19.968 1.00 29.89 65 LEU D O 1
ATOM 3426 N N . ILE D 1 69 ? -3.256 -18.820 18.296 1.00 29.21 66 ILE D N 1
ATOM 3427 C CA . ILE D 1 69 ? -2.316 -19.920 18.500 1.00 28.94 66 ILE D CA 1
ATOM 3428 C C . ILE D 1 69 ? -1.193 -19.959 17.462 1.00 29.22 66 ILE D C 1
ATOM 3429 O O . ILE D 1 69 ? -1.431 -20.046 16.234 1.00 28.29 66 ILE D O 1
ATOM 3434 N N . PHE D 1 70 ? 0.042 -19.886 17.971 1.00 28.65 67 PHE D N 1
ATOM 3435 C CA . PHE D 1 70 ? 1.226 -19.840 17.118 1.00 28.12 67 PHE D CA 1
ATOM 3436 C C . PHE D 1 70 ? 2.078 -21.044 17.507 1.00 28.33 67 PHE D C 1
ATOM 3437 O O . PHE D 1 70 ? 2.178 -21.395 18.705 1.00 29.35 67 PHE D O 1
ATOM 3445 N N . ALA D 1 71 ? 2.638 -21.701 16.498 1.00 27.35 68 ALA D N 1
ATOM 3446 C CA . ALA D 1 71 ? 3.541 -22.809 16.713 1.00 27.56 68 ALA D CA 1
ATOM 3447 C C . ALA D 1 71 ? 4.660 -22.801 15.639 1.00 27.54 68 ALA D C 1
ATOM 3448 O O . ALA D 1 71 ? 4.555 -22.135 14.599 1.00 26.49 68 ALA D O 1
ATOM 3450 N N . ASP D 1 72 ? 5.753 -23.509 15.907 1.00 26.90 69 ASP D N 1
ATOM 3451 C CA . ASP D 1 72 ? 6.845 -23.460 14.974 1.00 26.72 69 ASP D CA 1
ATOM 3452 C C . ASP D 1 72 ? 6.915 -24.740 14.166 1.00 26.32 69 ASP D C 1
ATOM 3453 O O . ASP D 1 72 ? 6.772 -24.702 12.960 1.00 25.52 69 ASP D O 1
ATOM 3458 N N . LEU D 1 73 ? 7.103 -25.872 14.835 1.00 26.69 70 LEU D N 1
ATOM 3459 C CA . LEU D 1 73 ? 7.382 -27.108 14.107 1.00 27.20 70 LEU D CA 1
ATOM 3460 C C . LEU D 1 73 ? 7.223 -28.361 14.963 1.00 27.21 70 LEU D C 1
ATOM 3461 O O . LEU D 1 73 ? 7.155 -28.284 16.211 1.00 26.81 70 LEU D O 1
ATOM 3466 N N . GLY D 1 74 ? 7.159 -29.498 14.268 1.00 26.80 71 GLY D N 1
ATOM 3467 C CA . GLY D 1 74 ? 7.202 -30.818 14.893 1.00 26.64 71 GLY D CA 1
ATOM 3468 C C . GLY D 1 74 ? 5.936 -30.993 15.683 1.00 26.40 71 GLY D C 1
ATOM 3469 O O . GLY D 1 74 ? 4.866 -30.569 15.228 1.00 26.10 71 GLY D O 1
ATOM 3470 N N . SER D 1 75 ? 6.061 -31.562 16.879 1.00 25.58 72 SER D N 1
ATOM 3471 C CA . SER D 1 75 ? 4.899 -31.843 17.707 1.00 25.07 72 SER D CA 1
ATOM 3472 C C . SER D 1 75 ? 4.185 -30.593 18.229 1.00 25.08 72 SER D C 1
ATOM 3473 O O . SER D 1 75 ? 3.010 -30.668 18.582 1.00 25.26 72 SER D O 1
ATOM 3476 N N . ALA D 1 76 ? 4.896 -29.462 18.309 1.00 25.23 73 ALA D N 1
ATOM 3477 C CA . ALA D 1 76 ? 4.267 -28.162 18.631 1.00 25.43 73 ALA D CA 1
ATOM 3478 C C . ALA D 1 76 ? 3.089 -27.811 17.713 1.00 24.53 73 ALA D C 1
ATOM 3479 O O . ALA D 1 76 ? 2.063 -27.343 18.177 1.00 24.07 73 ALA D O 1
ATOM 3481 N N . VAL D 1 77 ? 3.245 -28.073 16.422 1.00 25.04 74 VAL D N 1
ATOM 3482 C CA . VAL D 1 77 ? 2.167 -27.954 15.436 1.00 25.19 74 VAL D CA 1
ATOM 3483 C C . VAL D 1 77 ? 1.068 -29.026 15.656 1.00 25.36 74 VAL D C 1
ATOM 3484 O O . VAL D 1 77 ? -0.114 -28.700 15.751 1.00 24.69 74 VAL D O 1
ATOM 3488 N N . LEU D 1 78 ? 1.441 -30.303 15.732 1.00 25.44 75 LEU D N 1
ATOM 3489 C CA . LEU D 1 78 ? 0.428 -31.317 16.051 1.00 25.08 75 LEU D CA 1
ATOM 3490 C C . LEU D 1 78 ? -0.326 -30.991 17.350 1.00 25.92 75 LEU D C 1
ATOM 3491 O O . LEU D 1 78 ? -1.561 -31.018 17.370 1.00 26.31 75 LEU D O 1
ATOM 3496 N N . SER D 1 79 ? 0.407 -30.651 18.415 1.00 26.37 76 SER D N 1
ATOM 3497 C CA . SER D 1 79 ? -0.224 -30.262 19.696 1.00 27.17 76 SER D CA 1
ATOM 3498 C C . SER D 1 79 ? -1.277 -29.175 19.587 1.00 27.14 76 SER D C 1
ATOM 3499 O O . SER D 1 79 ? -2.372 -29.310 20.133 1.00 28.40 76 SER D O 1
ATOM 3502 N N . SER D 1 80 ? -0.930 -28.083 18.925 1.00 27.90 77 SER D N 1
ATOM 3503 C CA . SER D 1 80 ? -1.881 -27.019 18.601 1.00 28.00 77 SER D CA 1
ATOM 3504 C C . SER D 1 80 ? -3.199 -27.562 17.963 1.00 28.56 77 SER D C 1
ATOM 3505 O O . SER D 1 80 ? -4.322 -27.159 18.334 1.00 28.40 77 SER D O 1
ATOM 3508 N N . GLU D 1 81 ? -3.060 -28.516 17.046 1.00 28.35 78 GLU D N 1
ATOM 3509 C CA . GLU D 1 81 ? -4.218 -29.101 16.364 1.00 28.39 78 GLU D CA 1
ATOM 3510 C C . GLU D 1 81 ? -5.036 -29.981 17.312 1.00 28.03 78 GLU D C 1
ATOM 3511 O O . GLU D 1 81 ? -6.262 -29.842 17.399 1.00 26.49 78 GLU D O 1
ATOM 3517 N N . LEU D 1 82 ? -4.341 -30.833 18.068 1.00 28.21 79 LEU D N 1
ATOM 3518 C CA . LEU D 1 82 ? -5.008 -31.762 18.982 1.00 28.72 79 LEU D CA 1
ATOM 3519 C C . LEU D 1 82 ? -5.799 -31.036 20.061 1.00 29.11 79 LEU D C 1
ATOM 3520 O O . LEU D 1 82 ? -6.844 -31.528 20.499 1.00 29.10 79 LEU D O 1
ATOM 3525 N N . ALA D 1 83 ? -5.286 -29.879 20.486 1.00 29.59 80 ALA D N 1
ATOM 3526 C CA . ALA D 1 83 ? -5.928 -29.070 21.531 1.00 30.76 80 ALA D CA 1
ATOM 3527 C C . ALA D 1 83 ? -7.374 -28.674 21.220 1.00 31.15 80 ALA D C 1
ATOM 3528 O O . ALA D 1 83 ? -8.216 -28.713 22.101 1.00 31.06 80 ALA D O 1
ATOM 3530 N N . PHE D 1 84 ? -7.652 -28.360 19.958 1.00 31.98 81 PHE D N 1
ATOM 3531 C CA . PHE D 1 84 ? -8.979 -27.946 19.495 1.00 32.30 81 PHE D CA 1
ATOM 3532 C C . PHE D 1 84 ? -10.089 -28.979 19.745 1.00 33.38 81 PHE D C 1
ATOM 3533 O O . PHE D 1 84 ? -11.208 -28.627 20.131 1.00 32.99 81 PHE D O 1
ATOM 3541 N N . ASP D 1 85 ? -9.777 -30.247 19.507 1.00 34.79 82 ASP D N 1
ATOM 3542 C CA . ASP D 1 85 ? -10.750 -31.310 19.667 1.00 36.29 82 ASP D CA 1
ATOM 3543 C C . ASP D 1 85 ? -10.962 -31.680 21.131 1.00 37.06 82 ASP D C 1
ATOM 3544 O O . ASP D 1 85 ? -11.880 -32.430 21.450 1.00 37.06 82 ASP D O 1
ATOM 3557 N N . LEU D 1 87 ? -11.505 -29.367 23.403 1.00 39.82 84 LEU D N 1
ATOM 3558 C CA . LEU D 1 87 ? -12.290 -28.253 23.919 1.00 39.60 84 LEU D CA 1
ATOM 3559 C C . LEU D 1 87 ? -13.783 -28.482 23.804 1.00 39.56 84 LEU D C 1
ATOM 3560 O O . LEU D 1 87 ? -14.256 -29.026 22.799 1.00 39.56 84 LEU D O 1
ATOM 3565 N N . GLU D 1 88 ? -14.517 -28.017 24.820 1.00 39.78 85 GLU D N 1
ATOM 3566 C CA . GLU D 1 88 ? -15.974 -27.847 24.751 1.00 39.89 85 GLU D CA 1
ATOM 3567 C C . GLU D 1 88 ? -16.378 -27.060 23.501 1.00 40.16 85 GLU D C 1
ATOM 3568 O O . GLU D 1 88 ? -15.654 -26.145 23.066 1.00 40.38 85 GLU D O 1
ATOM 3574 N N . GLU D 1 89 ? -17.534 -27.400 22.930 1.00 39.98 86 GLU D N 1
ATOM 3575 C CA . GLU D 1 89 ? -18.010 -26.742 21.701 1.00 40.19 86 GLU D CA 1
ATOM 3576 C C . GLU D 1 89 ? -18.036 -25.206 21.823 1.00 39.69 86 GLU D C 1
ATOM 3577 O O . GLU D 1 89 ? -17.895 -24.481 20.830 1.00 39.72 86 GLU D O 1
ATOM 3583 N N . ASP D 1 90 ? -18.185 -24.735 23.060 1.00 39.09 87 ASP D N 1
ATOM 3584 C CA . ASP D 1 90 ? -18.284 -23.311 23.385 1.00 38.21 87 ASP D CA 1
ATOM 3585 C C . ASP D 1 90 ? -16.913 -22.634 23.372 1.00 37.17 87 ASP D C 1
ATOM 3586 O O . ASP D 1 90 ? -16.813 -21.422 23.191 1.00 37.23 87 ASP D O 1
ATOM 3591 N N . GLN D 1 91 ? -15.864 -23.432 23.559 1.00 35.54 88 GLN D N 1
ATOM 3592 C CA . GLN D 1 91 ? -14.500 -22.940 23.559 1.00 33.65 88 GLN D CA 1
ATOM 3593 C C . GLN D 1 91 ? -13.894 -22.898 22.131 1.00 33.15 88 GLN D C 1
ATOM 3594 O O . GLN D 1 91 ? -13.118 -21.992 21.810 1.00 31.76 88 GLN D O 1
ATOM 3600 N N . GLN D 1 92 ? -14.307 -23.852 21.287 1.00 32.27 89 GLN D N 1
ATOM 3601 C CA . GLN D 1 92 ? -13.780 -24.022 19.929 1.00 32.30 89 GLN D CA 1
ATOM 3602 C C . GLN D 1 92 ? -13.888 -22.788 19.033 1.00 31.65 89 GLN D C 1
ATOM 3603 O O . GLN D 1 92 ? -13.007 -22.526 18.233 1.00 31.93 89 GLN D O 1
ATOM 3609 N N . LYS D 1 93 ? -14.963 -22.030 19.178 1.00 31.40 90 LYS D N 1
ATOM 3610 C CA . LYS D 1 93 ? -15.206 -20.872 18.322 1.00 31.13 90 LYS D CA 1
ATOM 3611 C C . LYS D 1 93 ? -14.187 -19.764 18.601 1.00 30.17 90 LYS D C 1
ATOM 3612 O O . LYS D 1 93 ? -13.893 -18.946 17.732 1.00 29.70 90 LYS D O 1
ATOM 3618 N N . HIS D 1 94 ? -13.641 -19.782 19.817 1.00 28.94 91 HIS D N 1
ATOM 3619 C CA . HIS D 1 94 ? -12.684 -18.792 20.292 1.00 27.25 91 HIS D CA 1
ATOM 3620 C C . HIS D 1 94 ? -11.250 -19.238 20.075 1.00 26.26 91 HIS D C 1
ATOM 3621 O O . HIS D 1 94 ? -10.324 -18.540 20.454 1.00 25.27 91 HIS D O 1
ATOM 3628 N N . TYR D 1 95 ? -11.091 -20.404 19.456 1.00 26.35 92 TYR D N 1
ATOM 3629 C CA . TYR D 1 95 ? -9.764 -21.027 19.228 1.00 26.44 92 TYR D CA 1
ATOM 3630 C C . TYR D 1 95 ? -9.296 -20.816 17.793 1.00 26.51 92 TYR D C 1
ATOM 3631 O O . TYR D 1 95 ? -9.844 -21.435 16.860 1.00 26.07 92 TYR D O 1
ATOM 3640 N N . HIS D 1 96 ? -8.253 -19.995 17.626 1.00 26.49 93 HIS D N 1
ATOM 3641 C CA . HIS D 1 96 ? -7.774 -19.613 16.302 1.00 26.56 93 HIS D CA 1
ATOM 3642 C C . HIS D 1 96 ? -6.355 -20.073 16.024 1.00 27.18 93 HIS D C 1
ATOM 3643 O O . HIS D 1 96 ? -5.398 -19.455 16.468 1.00 28.39 93 HIS D O 1
ATOM 3650 N N . LEU D 1 97 ? -6.217 -21.173 15.294 1.00 26.60 94 LEU D N 1
ATOM 3651 C CA . LEU D 1 97 ? -4.926 -21.554 14.751 1.00 26.50 94 LEU D CA 1
ATOM 3652 C C . LEU D 1 97 ? -4.516 -20.566 13.680 1.00 26.52 94 LEU D C 1
ATOM 3653 O O . LEU D 1 97 ? -5.172 -20.462 12.605 1.00 25.98 94 LEU D O 1
ATOM 3658 N N . VAL D 1 98 ? -3.444 -19.831 13.985 1.00 26.92 95 VAL D N 1
ATOM 3659 C CA . VAL D 1 98 ? -2.906 -18.811 13.080 1.00 26.36 95 VAL D CA 1
ATOM 3660 C C . VAL D 1 98 ? -1.751 -19.382 12.273 1.00 26.27 95 VAL D C 1
ATOM 3661 O O . VAL D 1 98 ? -0.750 -19.833 12.834 1.00 25.81 95 VAL D O 1
ATOM 3665 N N . ASP D 1 99 ? -1.899 -19.362 10.949 1.00 26.18 96 ASP D N 1
ATOM 3666 C CA . ASP D 1 99 ? -0.860 -19.874 10.061 1.00 26.52 96 ASP D CA 1
ATOM 3667 C C . ASP D 1 99 ? 0.164 -18.788 9.743 1.00 26.17 96 ASP D C 1
ATOM 3668 O O . ASP D 1 99 ? -0.007 -18.005 8.845 1.00 26.53 96 ASP D O 1
ATOM 3673 N N . ALA D 1 100 ? 1.254 -18.787 10.487 1.00 26.00 97 ALA D N 1
ATOM 3674 C CA . ALA D 1 100 ? 2.185 -17.698 10.430 1.00 26.25 97 ALA D CA 1
ATOM 3675 C C . ALA D 1 100 ? 3.498 -18.222 10.985 1.00 26.16 97 ALA D C 1
ATOM 3676 O O . ALA D 1 100 ? 3.480 -19.183 11.750 1.00 26.05 97 ALA D O 1
ATOM 3678 N N . PRO D 1 101 ? 4.641 -17.592 10.613 1.00 26.74 98 PRO D N 1
ATOM 3679 C CA . PRO D 1 101 ? 5.903 -17.912 11.321 1.00 26.74 98 PRO D CA 1
ATOM 3680 C C . PRO D 1 101 ? 5.748 -17.651 12.814 1.00 27.12 98 PRO D C 1
ATOM 3681 O O . PRO D 1 101 ? 5.132 -16.662 13.179 1.00 27.35 98 PRO D O 1
ATOM 3685 N N . LEU D 1 102 ? 6.279 -18.536 13.661 1.00 26.76 99 LEU D N 1
ATOM 3686 C CA . LEU D 1 102 ? 6.187 -18.375 15.117 1.00 26.14 99 LEU D CA 1
ATOM 3687 C C . LEU D 1 102 ? 6.599 -16.996 15.721 1.00 26.49 99 LEU D C 1
ATOM 3688 O O . LEU D 1 102 ? 5.780 -16.309 16.361 1.00 27.63 99 LEU D O 1
ATOM 3693 N N . VAL D 1 103 ? 7.852 -16.594 15.545 1.00 26.18 100 VAL D N 1
ATOM 3694 C CA . VAL D 1 103 ? 8.332 -15.343 16.112 1.00 25.62 100 VAL D CA 1
ATOM 3695 C C . VAL D 1 103 ? 7.702 -14.112 15.437 1.00 26.13 100 VAL D C 1
ATOM 3696 O O . VAL D 1 103 ? 7.195 -13.216 16.109 1.00 25.52 100 VAL D O 1
ATOM 3700 N N . GLU D 1 104 ? 7.773 -14.051 14.112 1.00 25.78 101 GLU D N 1
ATOM 3701 C CA . GLU D 1 104 ? 7.433 -12.823 13.418 1.00 25.98 101 GLU D CA 1
ATOM 3702 C C . GLU D 1 104 ? 5.915 -12.630 13.368 1.00 25.67 101 GLU D C 1
ATOM 3703 O O . GLU D 1 104 ? 5.429 -11.501 13.327 1.00 26.18 101 GLU D O 1
ATOM 3709 N N . GLY D 1 105 ? 5.181 -13.736 13.352 1.00 25.61 102 GLY D N 1
ATOM 3710 C CA . GLY D 1 105 ? 3.735 -13.724 13.230 1.00 25.12 102 GLY D CA 1
ATOM 3711 C C . GLY D 1 105 ? 3.131 -13.346 14.548 1.00 25.14 102 GLY D C 1
ATOM 3712 O O . GLY D 1 105 ? 2.128 -12.635 14.613 1.00 25.33 102 GLY D O 1
ATOM 3713 N N . ALA D 1 106 ? 3.753 -13.830 15.606 1.00 25.67 103 ALA D N 1
ATOM 3714 C CA . ALA D 1 106 ? 3.288 -13.611 16.969 1.00 26.41 103 ALA D CA 1
ATOM 3715 C C . ALA D 1 106 ? 3.455 -12.149 17.344 1.00 26.49 103 ALA D C 1
ATOM 3716 O O . ALA D 1 106 ? 2.509 -11.516 17.771 1.00 27.33 103 ALA D O 1
ATOM 3718 N N . PHE D 1 107 ? 4.677 -11.646 17.194 1.00 26.78 104 PHE D N 1
ATOM 3719 C CA . PHE D 1 107 ? 5.003 -10.248 17.377 1.00 26.52 104 PHE D CA 1
ATOM 3720 C C . PHE D 1 107 ? 4.091 -9.363 16.496 1.00 26.39 104 PHE D C 1
ATOM 3721 O O . PHE D 1 107 ? 3.493 -8.423 16.998 1.00 25.51 104 PHE D O 1
ATOM 3729 N N . ALA D 1 108 ? 3.982 -9.662 15.195 1.00 25.88 105 ALA D N 1
ATOM 3730 C CA . ALA D 1 108 ? 3.111 -8.867 14.296 1.00 26.13 105 ALA D CA 1
ATOM 3731 C C . ALA D 1 108 ? 1.674 -8.802 14.822 1.00 26.49 105 ALA D C 1
ATOM 3732 O O . ALA D 1 108 ? 1.020 -7.749 14.795 1.00 25.96 105 ALA D O 1
ATOM 3734 N N . SER D 1 109 ? 1.185 -9.945 15.294 1.00 26.45 106 SER D N 1
ATOM 3735 C CA . SER D 1 109 ? -0.173 -10.031 15.755 1.00 26.32 106 SER D CA 1
ATOM 3736 C C . SER D 1 109 ? -0.377 -9.342 17.097 1.00 26.97 106 SER D C 1
ATOM 3737 O O . SER D 1 109 ? -1.464 -8.802 17.341 1.00 27.01 106 SER D O 1
ATOM 3740 N N . ALA D 1 110 ? 0.644 -9.328 17.958 1.00 27.36 107 ALA D N 1
ATOM 3741 C CA . ALA D 1 110 ? 0.513 -8.551 19.207 1.00 29.03 107 ALA D CA 1
ATOM 3742 C C . ALA D 1 110 ? 0.265 -7.065 18.892 1.00 29.20 107 ALA D C 1
ATOM 3743 O O . ALA D 1 110 ? -0.676 -6.480 19.427 1.00 29.62 107 ALA D O 1
ATOM 3745 N N . ILE D 1 111 ? 1.072 -6.479 17.998 1.00 30.10 108 ILE D N 1
ATOM 3746 C CA . ILE D 1 111 ? 0.848 -5.117 17.539 1.00 30.59 108 ILE D CA 1
ATOM 3747 C C . ILE D 1 111 ? -0.621 -4.950 17.123 1.00 31.07 108 ILE D C 1
ATOM 3748 O O . ILE D 1 111 ? -1.381 -4.288 17.807 1.00 31.65 108 ILE D O 1
ATOM 3753 N N . THR D 1 112 ? -1.009 -5.577 16.016 1.00 31.33 109 THR D N 1
ATOM 3754 C CA . THR D 1 112 ? -2.296 -5.328 15.355 1.00 31.70 109 THR D CA 1
ATOM 3755 C C . THR D 1 112 ? -3.514 -5.487 16.259 1.00 31.45 109 THR D C 1
ATOM 3756 O O . THR D 1 112 ? -4.410 -4.649 16.245 1.00 31.20 109 THR D O 1
ATOM 3760 N N . ALA D 1 113 ? -3.519 -6.548 17.055 1.00 31.43 110 ALA D N 1
ATOM 3761 C CA . ALA D 1 113 ? -4.620 -6.853 17.950 1.00 31.38 110 ALA D CA 1
ATOM 3762 C C . ALA D 1 113 ? -4.906 -5.734 18.955 1.00 31.56 110 ALA D C 1
ATOM 3763 O O . ALA D 1 113 ? -5.989 -5.692 19.550 1.00 31.74 110 ALA D O 1
ATOM 3765 N N . GLY D 1 114 ? -3.942 -4.831 19.144 1.00 31.52 111 GLY D N 1
ATOM 3766 C CA . GLY D 1 114 ? -4.128 -3.695 20.048 1.00 31.60 111 GLY D CA 1
ATOM 3767 C C . GLY D 1 114 ? -4.797 -2.511 19.381 1.00 31.82 111 GLY D C 1
ATOM 3768 O O . GLY D 1 114 ? -5.071 -1.506 20.022 1.00 31.83 111 GLY D O 1
ATOM 3769 N N . VAL D 1 115 ? -5.062 -2.642 18.085 1.00 32.16 112 VAL D N 1
ATOM 3770 C CA . VAL D 1 115 ? -5.571 -1.553 17.254 1.00 32.61 112 VAL D CA 1
ATOM 3771 C C . VAL D 1 115 ? -6.786 -2.060 16.466 1.00 33.03 112 VAL D C 1
ATOM 3772 O O . VAL D 1 115 ? -7.473 -1.295 15.777 1.00 32.85 112 VAL D O 1
ATOM 3776 N N . SER D 1 116 ? -7.065 -3.356 16.602 1.00 33.65 113 SER D N 1
ATOM 3777 C CA . SER D 1 116 ? -8.056 -4.028 15.762 1.00 34.06 113 SER D CA 1
ATOM 3778 C C . SER D 1 116 ? -8.650 -5.260 16.425 1.00 34.07 113 SER D C 1
ATOM 3779 O O . SER D 1 116 ? -7.920 -6.039 17.030 1.00 34.34 113 SER D O 1
ATOM 3782 N N . ASP D 1 117 ? -9.966 -5.429 16.301 1.00 34.31 114 ASP D N 1
ATOM 3783 C CA . ASP D 1 117 ? -10.626 -6.710 16.609 1.00 34.79 114 ASP D CA 1
ATOM 3784 C C . ASP D 1 117 ? -10.903 -7.539 15.347 1.00 35.01 114 ASP D C 1
ATOM 3785 O O . ASP D 1 117 ? -11.478 -8.644 15.420 1.00 34.73 114 ASP D O 1
ATOM 3790 N N . ASP D 1 118 ? -10.488 -7.007 14.198 1.00 34.96 115 ASP D N 1
ATOM 3791 C CA . ASP D 1 118 ? -10.692 -7.691 12.937 1.00 35.53 115 ASP D CA 1
ATOM 3792 C C . ASP D 1 118 ? -9.813 -8.946 12.853 1.00 35.94 115 ASP D C 1
ATOM 3793 O O . ASP D 1 118 ? -8.589 -8.858 12.714 1.00 35.88 115 ASP D O 1
ATOM 3798 N N . LEU D 1 119 ? -10.465 -10.107 12.947 1.00 36.25 116 LEU D N 1
ATOM 3799 C CA . LEU D 1 119 ? -9.779 -11.396 12.941 1.00 37.09 116 LEU D CA 1
ATOM 3800 C C . LEU D 1 119 ? -9.147 -11.705 11.587 1.00 37.62 116 LEU D C 1
ATOM 3801 O O . LEU D 1 119 ? -7.953 -12.047 11.513 1.00 37.47 116 LEU D O 1
ATOM 3806 N N . THR D 1 120 ? -9.952 -11.590 10.530 1.00 37.97 117 THR D N 1
ATOM 3807 C CA . THR D 1 120 ? -9.488 -11.808 9.166 1.00 38.42 117 THR D CA 1
ATOM 3808 C C . THR D 1 120 ? -8.178 -11.037 8.986 1.00 38.71 117 THR D C 1
ATOM 3809 O O . THR D 1 120 ? -7.166 -11.626 8.596 1.00 38.67 117 THR D O 1
ATOM 3813 N N . GLN D 1 121 ? -8.205 -9.740 9.317 1.00 38.86 118 GLN D N 1
ATOM 3814 C CA . GLN D 1 121 ? -7.042 -8.851 9.201 1.00 39.17 118 GLN D CA 1
ATOM 3815 C C . GLN D 1 121 ? -5.811 -9.312 9.995 1.00 39.00 118 GLN D C 1
ATOM 3816 O O . GLN D 1 121 ? -4.710 -9.319 9.451 1.00 39.07 118 GLN D O 1
ATOM 3822 N N . ILE D 1 122 ? -5.994 -9.666 11.266 1.00 39.04 119 ILE D N 1
ATOM 3823 C CA . ILE D 1 122 ? -4.894 -10.166 12.103 1.00 39.35 119 ILE D CA 1
ATOM 3824 C C . ILE D 1 122 ? -4.350 -11.491 11.570 1.00 39.98 119 ILE D C 1
ATOM 3825 O O . ILE D 1 122 ? -3.136 -11.697 11.484 1.00 40.18 119 ILE D O 1
ATOM 3830 N N . LEU D 1 123 ? -5.258 -12.374 11.182 1.00 40.87 120 LEU D N 1
ATOM 3831 C CA . LEU D 1 123 ? -4.889 -13.641 10.558 1.00 41.88 120 LEU D CA 1
ATOM 3832 C C . LEU D 1 123 ? -4.123 -13.463 9.236 1.00 42.01 120 LEU D C 1
ATOM 3833 O O . LEU D 1 123 ? -3.113 -14.138 9.001 1.00 42.40 120 LEU D O 1
ATOM 3838 N N . ALA D 1 124 ? -4.589 -12.548 8.393 1.00 42.15 121 ALA D N 1
ATOM 3839 C CA . ALA D 1 124 ? -3.979 -12.325 7.091 1.00 42.70 121 ALA D CA 1
ATOM 3840 C C . ALA D 1 124 ? -2.603 -11.678 7.220 1.00 42.99 121 ALA D C 1
ATOM 3841 O O . ALA D 1 124 ? -1.715 -11.908 6.401 1.00 43.55 121 ALA D O 1
ATOM 3843 N N . GLU D 1 125 ? -2.430 -10.876 8.260 1.00 43.03 122 GLU D N 1
ATOM 3844 C CA . GLU D 1 125 ? -1.209 -10.112 8.437 1.00 43.16 122 GLU D CA 1
ATOM 3845 C C . GLU D 1 125 ? -0.083 -10.921 9.086 1.00 42.88 122 GLU D C 1
ATOM 3846 O O . GLU D 1 125 ? 1.078 -10.797 8.681 1.00 42.57 122 GLU D O 1
ATOM 3852 N N . ALA D 1 126 ? -0.429 -11.726 10.095 1.00 42.03 123 ALA D N 1
ATOM 3853 C CA . ALA D 1 126 ? 0.522 -12.660 10.692 1.00 41.39 123 ALA D CA 1
ATOM 3854 C C . ALA D 1 126 ? 1.072 -13.595 9.633 1.00 40.69 123 ALA D C 1
ATOM 3855 O O . ALA D 1 126 ? 2.260 -13.877 9.620 1.00 40.38 123 ALA D O 1
ATOM 3857 N N . GLN D 1 127 ? 0.212 -14.061 8.736 1.00 40.65 124 GLN D N 1
ATOM 3858 C CA . GLN D 1 127 ? 0.651 -14.948 7.652 1.00 41.05 124 GLN D CA 1
ATOM 3859 C C . GLN D 1 127 ? 1.673 -14.270 6.725 1.00 40.55 124 GLN D C 1
ATOM 3860 O O . GLN D 1 127 ? 2.605 -14.916 6.240 1.00 40.43 124 GLN D O 1
ATOM 3866 N N . ASN D 1 128 ? 1.496 -12.963 6.517 1.00 40.05 125 ASN D N 1
ATOM 3867 C CA . ASN D 1 128 ? 2.437 -12.120 5.761 1.00 39.18 125 ASN D CA 1
ATOM 3868 C C . ASN D 1 128 ? 3.761 -11.751 6.478 1.00 38.07 125 ASN D C 1
ATOM 3869 O O . ASN D 1 128 ? 4.693 -11.259 5.836 1.00 37.99 125 ASN D O 1
ATOM 3874 N N . ALA D 1 129 ? 3.843 -11.983 7.790 1.00 36.76 126 ALA D N 1
ATOM 3875 C CA . ALA D 1 129 ? 4.977 -11.514 8.605 1.00 35.88 126 ALA D CA 1
ATOM 3876 C C . ALA D 1 129 ? 6.270 -12.246 8.276 1.00 35.57 126 ALA D C 1
ATOM 3877 O O . ALA D 1 129 ? 6.236 -13.392 7.794 1.00 35.77 126 ALA D O 1
ATOM 3879 N N . GLY D 1 130 ? 7.405 -11.596 8.536 1.00 35.25 127 GLY D N 1
ATOM 3880 C CA . GLY D 1 130 ? 8.696 -12.272 8.474 1.00 35.41 127 GLY D CA 1
ATOM 3881 C C . GLY D 1 130 ? 9.348 -12.406 7.112 1.00 35.53 127 GLY D C 1
ATOM 3882 O O . GLY D 1 130 ? 10.386 -13.065 6.980 1.00 35.61 127 GLY D O 1
ATOM 3883 N N . LYS D 1 131 ? 8.728 -11.805 6.098 1.00 35.34 128 LYS D N 1
ATOM 3884 C CA . LYS D 1 131 ? 9.382 -11.602 4.812 1.00 34.96 128 LYS D CA 1
ATOM 3885 C C . LYS D 1 131 ? 10.418 -10.466 4.936 1.00 34.65 128 LYS D C 1
ATOM 3886 O O . LYS D 1 131 ? 10.089 -9.330 5.300 1.00 34.55 128 LYS D O 1
ATOM 3888 N N . LYS D 1 132 ? 11.675 -10.788 4.652 1.00 34.31 129 LYS D N 1
ATOM 3889 C CA . LYS D 1 132 ? 12.769 -9.849 4.887 1.00 34.40 129 LYS D CA 1
ATOM 3890 C C . LYS D 1 132 ? 13.041 -8.922 3.697 1.00 34.11 129 LYS D C 1
ATOM 3891 O O . LYS D 1 132 ? 13.538 -7.806 3.876 1.00 34.70 129 LYS D O 1
ATOM 3897 N N . GLY D 1 133 ? 12.709 -9.395 2.500 1.00 33.93 130 GLY D N 1
ATOM 3898 C CA . GLY D 1 133 ? 13.035 -8.706 1.261 1.00 33.94 130 GLY D CA 1
ATOM 3899 C C . GLY D 1 133 ? 14.487 -8.954 0.904 1.00 34.03 130 GLY D C 1
ATOM 3900 O O . GLY D 1 133 ? 15.193 -8.032 0.498 1.00 33.69 130 GLY D O 1
ATOM 3901 N N . TRP D 1 134 ? 14.937 -10.201 1.052 1.00 33.71 131 TRP D N 1
ATOM 3902 C CA . TRP D 1 134 ? 16.372 -10.523 0.933 1.00 33.98 131 TRP D CA 1
ATOM 3903 C C . TRP D 1 134 ? 16.735 -11.291 -0.343 1.00 34.06 131 TRP D C 1
ATOM 3904 O O . TRP D 1 134 ? 16.399 -12.468 -0.493 1.00 34.64 131 TRP D O 1
ATOM 3915 N N . ALA E 1 3 ? 15.954 -13.672 37.434 1.00 53.97 0 ALA E N 1
ATOM 3916 C CA . ALA E 1 3 ? 14.650 -13.253 36.843 1.00 54.01 0 ALA E CA 1
ATOM 3917 C C . ALA E 1 3 ? 14.379 -11.738 36.996 1.00 54.04 0 ALA E C 1
ATOM 3918 O O . ALA E 1 3 ? 13.967 -11.072 36.021 1.00 54.16 0 ALA E O 1
ATOM 3928 N N . LYS E 1 5 ? 14.549 -7.943 36.978 1.00 47.13 2 LYS E N 1
ATOM 3929 C CA . LYS E 1 5 ? 15.214 -6.999 36.095 1.00 44.06 2 LYS E CA 1
ATOM 3930 C C . LYS E 1 5 ? 15.823 -5.824 36.851 1.00 41.75 2 LYS E C 1
ATOM 3931 O O . LYS E 1 5 ? 15.113 -4.920 37.318 1.00 41.12 2 LYS E O 1
ATOM 3933 N N . ALA E 1 6 ? 17.143 -5.867 36.981 1.00 38.85 3 ALA E N 1
ATOM 3934 C CA . ALA E 1 6 ? 17.898 -4.757 37.522 1.00 36.59 3 ALA E CA 1
ATOM 3935 C C . ALA E 1 6 ? 19.087 -4.363 36.646 1.00 35.05 3 ALA E C 1
ATOM 3936 O O . ALA E 1 6 ? 19.656 -5.171 35.907 1.00 34.06 3 ALA E O 1
ATOM 3938 N N . ASP E 1 7 ? 19.408 -3.080 36.709 1.00 33.63 4 ASP E N 1
ATOM 3939 C CA . ASP E 1 7 ? 20.621 -2.548 36.144 1.00 32.80 4 ASP E CA 1
ATOM 3940 C C . ASP E 1 7 ? 21.414 -1.908 37.271 1.00 31.86 4 ASP E C 1
ATOM 3941 O O . ASP E 1 7 ? 20.847 -1.279 38.177 1.00 31.37 4 ASP E O 1
ATOM 3946 N N . ILE E 1 8 ? 22.731 -2.065 37.200 1.00 31.20 5 ILE E N 1
ATOM 3947 C CA . ILE E 1 8 ? 23.638 -1.359 38.097 1.00 30.44 5 ILE E CA 1
ATOM 3948 C C . ILE E 1 8 ? 24.242 -0.169 37.366 1.00 30.36 5 ILE E C 1
ATOM 3949 O O . ILE E 1 8 ? 24.803 -0.327 36.267 1.00 29.97 5 ILE E O 1
ATOM 3954 N N . LEU E 1 9 ? 24.025 1.023 37.930 1.00 29.14 6 LEU E N 1
ATOM 3955 C CA . LEU E 1 9 ? 24.586 2.249 37.377 1.00 29.28 6 LEU E CA 1
ATOM 3956 C C . LEU E 1 9 ? 25.800 2.625 38.218 1.00 28.82 6 LEU E C 1
ATOM 3957 O O . LEU E 1 9 ? 25.698 2.744 39.461 1.00 28.50 6 LEU E O 1
ATOM 3962 N N . LEU E 1 10 ? 26.943 2.769 37.540 1.00 28.51 7 LEU E N 1
ATOM 3963 C CA . LEU E 1 10 ? 28.231 3.127 38.171 1.00 28.14 7 LEU E CA 1
ATOM 3964 C C . LEU E 1 10 ? 28.582 4.595 37.974 1.00 27.41 7 LEU E C 1
ATOM 3965 O O . LEU E 1 10 ? 28.802 5.058 36.860 1.00 28.54 7 LEU E O 1
ATOM 3970 N N . VAL E 1 11 ? 28.630 5.335 39.060 1.00 27.48 8 VAL E N 1
ATOM 3971 C CA . VAL E 1 11 ? 28.848 6.776 38.982 1.00 27.18 8 VAL E CA 1
ATOM 3972 C C . VAL E 1 11 ? 30.127 7.165 39.717 1.00 27.34 8 VAL E C 1
ATOM 3973 O O . VAL E 1 11 ? 30.348 6.776 40.871 1.00 25.83 8 VAL E O 1
ATOM 3977 N N . SER E 1 12 ? 30.955 7.942 39.011 1.00 27.62 9 SER E N 1
ATOM 3978 C CA . SER E 1 12 ? 32.272 8.335 39.472 1.00 27.33 9 SER E CA 1
ATOM 3979 C C . SER E 1 12 ? 32.711 9.505 38.629 1.00 26.67 9 SER E C 1
ATOM 3980 O O . SER E 1 12 ? 32.159 9.714 37.540 1.00 26.05 9 SER E O 1
ATOM 3983 N N . HIS E 1 13 ? 33.726 10.241 39.087 1.00 25.19 10 HIS E N 1
ATOM 3984 C CA . HIS E 1 13 ? 34.394 11.201 38.202 1.00 25.11 10 HIS E CA 1
ATOM 3985 C C . HIS E 1 13 ? 35.135 10.475 37.072 1.00 24.73 10 HIS E C 1
ATOM 3986 O O . HIS E 1 13 ? 35.342 11.024 36.002 1.00 25.11 10 HIS E O 1
ATOM 3993 N N . SER E 1 14 ? 35.551 9.246 37.354 1.00 24.32 11 SER E N 1
ATOM 3994 C CA . SER E 1 14 ? 36.446 8.520 36.491 1.00 24.08 11 SER E CA 1
ATOM 3995 C C . SER E 1 14 ? 35.715 7.439 35.715 1.00 24.58 11 SER E C 1
ATOM 3996 O O . SER E 1 14 ? 35.156 6.510 36.295 1.00 24.16 11 SER E O 1
ATOM 3999 N N . LYS E 1 15 ? 35.712 7.613 34.404 1.00 25.28 12 LYS E N 1
ATOM 4000 C CA . LYS E 1 15 ? 35.302 6.612 33.461 1.00 26.58 12 LYS E CA 1
ATOM 4001 C C . LYS E 1 15 ? 36.206 5.358 33.453 1.00 27.36 12 LYS E C 1
ATOM 4002 O O . LYS E 1 15 ? 35.721 4.267 33.174 1.00 26.98 12 LYS E O 1
ATOM 4016 N N . ILE E 1 17 ? 37.759 3.931 36.167 1.00 27.69 14 ILE E N 1
ATOM 4017 C CA . ILE E 1 17 ? 37.143 3.190 37.278 1.00 25.66 14 ILE E CA 1
ATOM 4018 C C . ILE E 1 17 ? 35.846 2.480 36.879 1.00 24.75 14 ILE E C 1
ATOM 4019 O O . ILE E 1 17 ? 35.770 1.253 36.981 1.00 25.01 14 ILE E O 1
ATOM 4024 N N . THR E 1 18 ? 34.834 3.215 36.413 1.00 24.31 15 THR E N 1
ATOM 4025 C CA . THR E 1 18 ? 33.535 2.590 36.089 1.00 23.74 15 THR E CA 1
ATOM 4026 C C . THR E 1 18 ? 33.615 1.596 34.922 1.00 24.38 15 THR E C 1
ATOM 4027 O O . THR E 1 18 ? 32.888 0.571 34.926 1.00 25.51 15 THR E O 1
ATOM 4031 N N . ASP E 1 19 ? 34.498 1.867 33.950 1.00 23.96 16 ASP E N 1
ATOM 4032 C CA . ASP E 1 19 ? 34.762 0.932 32.820 1.00 23.73 16 ASP E CA 1
ATOM 4033 C C . ASP E 1 19 ? 35.497 -0.297 33.378 1.00 23.94 16 ASP E C 1
ATOM 4034 O O . ASP E 1 19 ? 35.337 -1.412 32.876 1.00 23.80 16 ASP E O 1
ATOM 4039 N N . GLY E 1 20 ? 36.333 -0.068 34.396 1.00 23.11 17 GLY E N 1
ATOM 4040 C CA . GLY E 1 20 ? 37.141 -1.118 35.021 1.00 23.09 17 GLY E CA 1
ATOM 4041 C C . GLY E 1 20 ? 36.296 -2.086 35.839 1.00 23.00 17 GLY E C 1
ATOM 4042 O O . GLY E 1 20 ? 36.422 -3.279 35.688 1.00 22.94 17 GLY E O 1
ATOM 4043 N N . ILE E 1 21 ? 35.459 -1.551 36.720 1.00 23.70 18 ILE E N 1
ATOM 4044 C CA . ILE E 1 21 ? 34.391 -2.305 37.396 1.00 24.12 18 ILE E CA 1
ATOM 4045 C C . ILE E 1 21 ? 33.449 -3.057 36.424 1.00 24.20 18 ILE E C 1
ATOM 4046 O O . ILE E 1 21 ? 33.139 -4.224 36.649 1.00 24.06 18 ILE E O 1
ATOM 4051 N N . LYS E 1 22 ? 33.006 -2.395 35.354 1.00 24.99 19 LYS E N 1
ATOM 4052 C CA . LYS E 1 22 ? 32.176 -3.052 34.363 1.00 26.16 19 LYS E CA 1
ATOM 4053 C C . LYS E 1 22 ? 32.866 -4.270 33.733 1.00 26.81 19 LYS E C 1
ATOM 4054 O O . LYS E 1 22 ? 32.277 -5.358 33.641 1.00 26.47 19 LYS E O 1
ATOM 4060 N N . GLU E 1 23 ? 34.117 -4.074 33.320 1.00 27.69 20 GLU E N 1
ATOM 4061 C CA . GLU E 1 23 ? 34.916 -5.119 32.706 1.00 28.79 20 GLU E CA 1
ATOM 4062 C C . GLU E 1 23 ? 35.141 -6.287 33.645 1.00 29.24 20 GLU E C 1
ATOM 4063 O O . GLU E 1 23 ? 34.959 -7.436 33.269 1.00 28.80 20 GLU E O 1
ATOM 4077 N N . ILE E 1 25 ? 33.523 -7.186 36.491 1.00 30.87 22 ILE E N 1
ATOM 4078 C CA . ILE E 1 25 ? 32.269 -7.904 36.768 1.00 31.99 22 ILE E CA 1
ATOM 4079 C C . ILE E 1 25 ? 31.884 -8.897 35.653 1.00 33.34 22 ILE E C 1
ATOM 4080 O O . ILE E 1 25 ? 31.551 -10.059 35.921 1.00 32.51 22 ILE E O 1
ATOM 4085 N N . GLU E 1 26 ? 31.965 -8.435 34.408 1.00 34.81 23 GLU E N 1
ATOM 4086 C CA . GLU E 1 26 ? 31.528 -9.222 33.269 1.00 36.62 23 GLU E CA 1
ATOM 4087 C C . GLU E 1 26 ? 32.432 -10.417 32.980 1.00 37.89 23 GLU E C 1
ATOM 4088 O O . GLU E 1 26 ? 31.931 -11.501 32.680 1.00 38.40 23 GLU E O 1
ATOM 4094 N N . GLN E 1 27 ? 33.750 -10.243 33.078 1.00 39.67 24 GLN E N 1
ATOM 4095 C CA . GLN E 1 27 ? 34.660 -11.379 32.848 1.00 41.69 24 GLN E CA 1
ATOM 4096 C C . GLN E 1 27 ? 34.491 -12.422 33.939 1.00 43.02 24 GLN E C 1
ATOM 4097 O O . GLN E 1 27 ? 34.398 -13.601 33.654 1.00 43.34 24 GLN E O 1
ATOM 4111 N N . ASN E 1 29 ? 31.984 -13.231 35.333 1.00 47.13 26 ASN E N 1
ATOM 4112 C CA . ASN E 1 29 ? 30.562 -13.647 35.250 1.00 46.94 26 ASN E CA 1
ATOM 4113 C C . ASN E 1 29 ? 29.684 -13.236 36.445 1.00 46.61 26 ASN E C 1
ATOM 4114 O O . ASN E 1 29 ? 29.565 -12.054 36.779 1.00 45.98 26 ASN E O 1
ATOM 4119 N N . SER E 1 31 ? 26.889 -13.096 34.848 1.00 56.74 28 SER E N 1
ATOM 4120 C CA . SER E 1 31 ? 26.321 -13.984 33.849 1.00 56.87 28 SER E CA 1
ATOM 4121 C C . SER E 1 31 ? 24.790 -13.976 33.864 1.00 56.94 28 SER E C 1
ATOM 4122 O O . SER E 1 31 ? 24.164 -14.762 33.146 1.00 57.19 28 SER E O 1
ATOM 4124 N N . GLU E 1 32 ? 24.190 -13.088 34.663 1.00 56.86 29 GLU E N 1
ATOM 4125 C CA . GLU E 1 32 ? 22.723 -12.971 34.718 1.00 56.67 29 GLU E CA 1
ATOM 4126 C C . GLU E 1 32 ? 22.162 -12.003 33.670 1.00 56.72 29 GLU E C 1
ATOM 4127 O O . GLU E 1 32 ? 22.774 -10.982 33.355 1.00 57.06 29 GLU E O 1
ATOM 4133 N N . ILE E 1 34 ? 20.945 -8.995 34.457 1.00 34.27 31 ILE E N 1
ATOM 4134 C CA . ILE E 1 34 ? 21.573 -7.902 35.241 1.00 33.68 31 ILE E CA 1
ATOM 4135 C C . ILE E 1 34 ? 22.553 -7.148 34.373 1.00 32.95 31 ILE E C 1
ATOM 4136 O O . ILE E 1 34 ? 23.553 -7.693 33.911 1.00 33.42 31 ILE E O 1
ATOM 4141 N N . THR E 1 35 ? 22.250 -5.879 34.149 1.00 32.06 32 THR E N 1
ATOM 4142 C CA . THR E 1 35 ? 22.986 -5.079 33.191 1.00 30.56 32 THR E CA 1
ATOM 4143 C C . THR E 1 35 ? 23.821 -4.057 33.910 1.00 29.24 32 THR E C 1
ATOM 4144 O O . THR E 1 35 ? 23.315 -3.359 34.769 1.00 29.48 32 THR E O 1
ATOM 4148 N N . ILE E 1 36 ? 25.095 -3.981 33.545 1.00 28.71 33 ILE E N 1
ATOM 4149 C CA . ILE E 1 36 ? 26.047 -2.977 34.086 1.00 28.25 33 ILE E CA 1
ATOM 4150 C C . ILE E 1 36 ? 26.220 -1.753 33.174 1.00 27.66 33 ILE E C 1
ATOM 4151 O O . ILE E 1 36 ? 26.577 -1.894 32.003 1.00 26.72 33 ILE E O 1
ATOM 4156 N N . HIS E 1 37 ? 25.978 -0.560 33.726 1.00 27.57 34 HIS E N 1
ATOM 4157 C CA . HIS E 1 37 ? 26.195 0.721 33.014 1.00 27.32 34 HIS E CA 1
ATOM 4158 C C . HIS E 1 37 ? 27.347 1.529 33.643 1.00 27.42 34 HIS E C 1
ATOM 4159 O O . HIS E 1 37 ? 27.311 1.887 34.825 1.00 27.34 34 HIS E O 1
ATOM 4166 N N . SER E 1 38 ? 28.365 1.782 32.832 1.00 27.13 35 SER E N 1
ATOM 4167 C CA . SER E 1 38 ? 29.502 2.613 33.188 1.00 27.73 35 SER E CA 1
ATOM 4168 C C . SER E 1 38 ? 29.277 4.129 32.950 1.00 27.22 35 SER E C 1
ATOM 4169 O O . SER E 1 38 ? 29.305 4.606 31.817 1.00 28.10 35 SER E O 1
ATOM 4172 N N . LEU E 1 39 ? 29.084 4.877 34.017 1.00 26.06 36 LEU E N 1
ATOM 4173 C CA . LEU E 1 39 ? 28.621 6.220 33.867 1.00 27.37 36 LEU E CA 1
ATOM 4174 C C . LEU E 1 39 ? 29.575 7.221 34.507 1.00 27.27 36 LEU E C 1
ATOM 4175 O O . LEU E 1 39 ? 29.166 8.327 34.855 1.00 28.13 36 LEU E O 1
ATOM 4180 N N . GLY E 1 40 ? 30.847 6.841 34.620 1.00 26.86 37 GLY E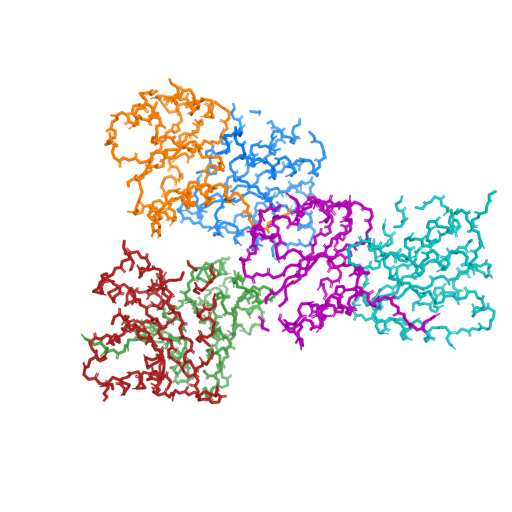 N 1
ATOM 4181 C CA . GLY E 1 40 ? 31.868 7.730 35.121 1.00 26.28 37 GLY E CA 1
ATOM 4182 C C . GLY E 1 40 ? 32.194 8.741 34.045 1.00 26.76 37 GLY E C 1
ATOM 4183 O O . GLY E 1 40 ? 32.062 8.479 32.851 1.00 27.83 37 GLY E O 1
ATOM 4184 N N . GLY E 1 41 ? 32.588 9.917 34.467 1.00 26.82 38 GLY E N 1
ATOM 4185 C CA . GLY E 1 41 ? 33.127 10.867 33.567 1.00 26.86 38 GLY E CA 1
ATOM 4186 C C . GLY E 1 41 ? 32.074 11.811 33.063 1.00 27.49 38 GLY E C 1
ATOM 4187 O O . GLY E 1 41 ? 30.880 11.644 33.268 1.00 27.97 38 GLY E O 1
ATOM 4188 N N . THR E 1 42 ? 32.574 12.799 32.369 1.00 27.48 39 THR E N 1
ATOM 4189 C CA . THR E 1 42 ? 31.823 13.896 31.866 1.00 28.55 39 THR E CA 1
ATOM 4190 C C . THR E 1 42 ? 31.445 13.547 30.408 1.00 28.79 39 THR E C 1
ATOM 4191 O O . THR E 1 42 ? 31.718 12.432 29.961 1.00 28.69 39 THR E O 1
ATOM 4195 N N . SER E 1 43 ? 30.820 14.478 29.681 1.00 29.07 40 SER E N 1
ATOM 4196 C CA . SER E 1 43 ? 30.367 14.224 28.301 1.00 28.73 40 SER E CA 1
ATOM 4197 C C . SER E 1 43 ? 31.465 13.718 27.343 1.00 28.51 40 SER E C 1
ATOM 4198 O O . SER E 1 43 ? 31.223 12.817 26.533 1.00 28.47 40 SER E O 1
ATOM 4201 N N . ASP E 1 44 ? 32.662 14.293 27.432 1.00 28.03 41 ASP E N 1
ATOM 4202 C CA . ASP E 1 44 ? 33.770 13.810 26.622 1.00 27.84 41 ASP E CA 1
ATOM 4203 C C . ASP E 1 44 ? 34.690 12.801 27.346 1.00 27.78 41 ASP E C 1
ATOM 4204 O O . ASP E 1 44 ? 35.791 12.512 26.883 1.00 27.46 41 ASP E O 1
ATOM 4209 N N . GLY E 1 45 ? 34.224 12.246 28.464 1.00 28.06 42 GLY E N 1
ATOM 4210 C CA . GLY E 1 45 ? 35.025 11.299 29.240 1.00 27.81 42 GLY E CA 1
ATOM 4211 C C . GLY E 1 45 ? 36.014 11.894 30.244 1.00 26.93 42 GLY E C 1
ATOM 4212 O O . GLY E 1 45 ? 36.765 11.156 30.888 1.00 27.08 42 GLY E O 1
ATOM 4213 N N . SER E 1 46 ? 36.027 13.215 30.378 1.00 26.53 43 SER E N 1
ATOM 4214 C CA . SER E 1 46 ? 36.906 13.902 31.344 1.00 26.09 43 SER E CA 1
ATOM 4215 C C . SER E 1 46 ? 36.431 13.711 32.796 1.00 25.98 43 SER E C 1
ATOM 4216 O O . SER E 1 46 ? 35.337 13.203 33.024 1.00 25.38 43 SER E O 1
ATOM 4219 N N . LEU E 1 47 ? 37.252 14.120 33.763 1.00 25.58 44 LEU E N 1
ATOM 4220 C CA . LEU E 1 47 ? 36.905 13.936 35.158 1.00 26.47 44 LEU E CA 1
ATOM 4221 C C . LEU E 1 47 ? 35.727 14.821 35.549 1.00 27.15 44 LEU E C 1
ATOM 4222 O O . LEU E 1 47 ? 35.774 16.049 35.388 1.00 27.09 44 LEU E O 1
ATOM 4227 N N . GLY E 1 48 ? 34.674 14.189 36.054 1.00 27.62 45 GLY E N 1
ATOM 4228 C CA . GLY E 1 48 ? 33.515 14.904 36.540 1.00 28.62 45 GLY E CA 1
ATOM 4229 C C . GLY E 1 48 ? 32.315 14.007 36.493 1.00 30.00 45 GLY E C 1
ATOM 4230 O O . GLY E 1 48 ? 32.400 12.876 36.010 1.00 29.73 45 GLY E O 1
ATOM 4231 N N . SER E 1 49 ? 31.189 14.517 36.981 1.00 31.63 46 SER E N 1
ATOM 4232 C CA . SER E 1 49 ? 29.953 13.753 36.990 1.00 33.45 46 SER E CA 1
ATOM 4233 C C . SER E 1 49 ? 28.814 14.595 36.500 1.00 34.20 46 SER E C 1
ATOM 4234 O O . SER E 1 49 ? 28.806 15.815 36.681 1.00 34.58 46 SER E O 1
ATOM 4237 N N . ASP E 1 50 ? 27.844 13.894 35.919 1.00 34.86 47 ASP E N 1
ATOM 4238 C CA . ASP E 1 50 ? 26.665 14.453 35.306 1.00 35.67 47 ASP E CA 1
ATOM 4239 C C . ASP E 1 50 ? 25.448 13.650 35.758 1.00 34.86 47 ASP E C 1
ATOM 4240 O O . ASP E 1 50 ? 25.370 12.454 35.479 1.00 35.58 47 ASP E O 1
ATOM 4245 N N . PRO E 1 51 ? 24.497 14.296 36.456 1.00 34.25 48 PRO E N 1
ATOM 4246 C CA . PRO E 1 51 ? 23.250 13.607 36.775 1.00 33.65 48 PRO E CA 1
ATOM 4247 C C . PRO E 1 51 ? 22.454 13.263 35.515 1.00 33.80 48 PRO E C 1
ATOM 4248 O O . PRO E 1 51 ? 21.735 12.259 35.499 1.00 32.97 48 PRO E O 1
ATOM 4260 N N . LYS E 1 53 ? 23.445 11.967 32.936 1.00 32.49 50 LYS E N 1
ATOM 4261 C CA . LYS E 1 53 ? 23.941 10.691 32.455 1.00 31.26 50 LYS E CA 1
ATOM 4262 C C . LYS E 1 53 ? 23.075 9.592 33.040 1.00 29.94 50 LYS E C 1
ATOM 4263 O O . LYS E 1 53 ? 22.767 8.627 32.346 1.00 28.56 50 LYS E O 1
ATOM 4269 N N . ILE E 1 54 ? 22.686 9.760 34.319 1.00 29.12 51 ILE E N 1
ATOM 4270 C CA . ILE E 1 54 ? 21.796 8.821 35.027 1.00 28.57 51 ILE E CA 1
ATOM 4271 C C . ILE E 1 54 ? 20.384 8.764 34.419 1.00 28.43 51 ILE E C 1
ATOM 4272 O O . ILE E 1 54 ? 19.848 7.664 34.189 1.00 27.19 51 ILE E O 1
ATOM 4277 N N . ILE E 1 55 ? 19.812 9.941 34.155 1.00 28.07 52 ILE E N 1
ATOM 4278 C CA . ILE E 1 55 ? 18.447 10.081 33.686 1.00 28.87 52 ILE E CA 1
ATOM 4279 C C . ILE E 1 55 ? 18.311 9.497 32.293 1.00 29.38 52 ILE E C 1
ATOM 4280 O O . ILE E 1 55 ? 17.380 8.718 32.047 1.00 30.00 52 ILE E O 1
ATOM 4285 N N . ASP E 1 56 ? 19.238 9.881 31.402 1.00 28.92 53 ASP E N 1
ATOM 4286 C CA . ASP E 1 56 ? 19.336 9.346 30.043 1.00 28.52 53 ASP E CA 1
ATOM 4287 C C . ASP E 1 56 ? 19.532 7.827 29.995 1.00 28.22 53 ASP E C 1
ATOM 4288 O O . ASP E 1 56 ? 18.963 7.155 29.137 1.00 28.13 53 ASP E O 1
ATOM 4293 N N . THR E 1 57 ? 20.314 7.280 30.915 1.00 27.88 54 THR E N 1
ATOM 4294 C CA . THR E 1 57 ? 20.414 5.828 30.997 1.00 28.26 54 THR E CA 1
ATOM 4295 C C . THR E 1 57 ? 19.056 5.225 31.424 1.00 28.23 54 THR E C 1
ATOM 4296 O O . THR E 1 57 ? 18.614 4.254 30.815 1.00 27.66 54 THR E O 1
ATOM 4300 N N . ILE E 1 58 ? 18.407 5.815 32.449 1.00 27.70 55 ILE E N 1
ATOM 4301 C CA . ILE E 1 58 ? 17.125 5.327 32.932 1.00 28.28 55 ILE E CA 1
ATOM 4302 C C . ILE E 1 58 ? 16.122 5.359 31.762 1.00 28.38 55 ILE E C 1
ATOM 4303 O O . ILE E 1 58 ? 15.404 4.401 31.545 1.00 28.76 55 ILE E O 1
ATOM 4308 N N . ASN E 1 59 ? 16.075 6.474 31.034 1.00 28.63 56 ASN E N 1
ATOM 4309 C CA . ASN E 1 59 ? 15.086 6.678 29.977 1.00 29.38 56 ASN E CA 1
ATOM 4310 C C . ASN E 1 59 ? 15.306 5.828 28.727 1.00 30.27 56 ASN E C 1
ATOM 4311 O O . ASN E 1 59 ? 14.376 5.637 27.941 1.00 30.16 56 ASN E O 1
ATOM 4316 N N . GLU E 1 60 ? 16.530 5.323 28.553 1.00 31.83 57 GLU E N 1
ATOM 4317 C CA . GLU E 1 60 ? 16.833 4.360 27.480 1.00 33.60 57 GLU E CA 1
ATOM 4318 C C . GLU E 1 60 ? 16.605 2.908 27.880 1.00 33.82 57 GLU E C 1
ATOM 4319 O O . GLU E 1 60 ? 16.566 2.032 27.026 1.00 34.09 57 GLU E O 1
ATOM 4325 N N . ALA E 1 61 ? 16.465 2.661 29.175 1.00 34.75 58 ALA E N 1
ATOM 4326 C CA . ALA E 1 61 ? 16.058 1.343 29.670 1.00 35.61 58 ALA E CA 1
ATOM 4327 C C . ALA E 1 61 ? 14.542 1.146 29.589 1.00 36.32 58 ALA E C 1
ATOM 4328 O O . ALA E 1 61 ? 13.788 2.112 29.436 1.00 35.78 58 ALA E O 1
ATOM 4330 N N . ASP E 1 62 ? 14.120 -0.111 29.731 1.00 37.43 59 ASP E N 1
ATOM 4331 C CA . ASP E 1 62 ? 12.713 -0.479 29.876 1.00 38.85 59 ASP E CA 1
ATOM 4332 C C . ASP E 1 62 ? 12.072 0.013 31.203 1.00 39.07 59 ASP E C 1
ATOM 4333 O O . ASP E 1 62 ? 12.770 0.295 32.192 1.00 38.67 59 ASP E O 1
ATOM 4338 N N . SER E 1 63 ? 10.734 0.082 31.205 1.00 39.28 60 SER E N 1
ATOM 4339 C CA . SER E 1 63 ? 9.936 0.536 32.352 1.00 39.50 60 SER E CA 1
ATOM 4340 C C . SER E 1 63 ? 9.793 -0.490 33.497 1.00 39.25 60 SER E C 1
ATOM 4341 O O . SER E 1 63 ? 9.214 -0.178 34.545 1.00 39.49 60 SER E O 1
ATOM 4344 N N . ASP E 1 64 ? 10.309 -1.702 33.291 1.00 38.73 61 ASP E N 1
ATOM 4345 C CA . ASP E 1 64 ? 10.142 -2.818 34.238 1.00 38.00 61 ASP E CA 1
ATOM 4346 C C . ASP E 1 64 ? 11.357 -3.071 35.155 1.00 37.63 61 ASP E C 1
ATOM 4347 O O . ASP E 1 64 ? 11.377 -4.063 35.905 1.00 37.79 61 ASP E O 1
ATOM 4352 N N . ARG E 1 65 ? 12.340 -2.162 35.122 1.00 35.93 62 ARG E N 1
ATOM 4353 C CA . ARG E 1 65 ? 13.662 -2.441 35.667 1.00 34.48 62 ARG E CA 1
ATOM 4354 C C . ARG E 1 65 ? 13.950 -1.744 36.994 1.00 33.27 62 ARG E C 1
ATOM 4355 O O . ARG E 1 65 ? 13.551 -0.601 37.207 1.00 32.36 62 ARG E O 1
ATOM 4363 N N . GLU E 1 66 ? 14.640 -2.447 37.883 1.00 32.08 63 GLU E N 1
ATOM 4364 C CA . GLU E 1 66 ? 15.112 -1.826 39.120 1.00 31.31 63 GLU E CA 1
ATOM 4365 C C . GLU E 1 66 ? 16.480 -1.244 38.864 1.00 30.55 63 GLU E C 1
ATOM 4366 O O . GLU E 1 66 ? 17.349 -1.907 38.303 1.00 30.28 63 GLU E O 1
ATOM 4372 N N . PHE E 1 67 ? 16.670 0.014 39.232 1.00 30.27 64 PHE E N 1
ATOM 4373 C CA . PHE E 1 67 ? 17.991 0.639 39.033 1.00 29.88 64 PHE E CA 1
ATOM 4374 C C . PHE E 1 67 ? 18.701 0.797 40.337 1.00 29.74 64 PHE E C 1
ATOM 4375 O O . PHE E 1 67 ? 18.137 1.345 41.293 1.00 30.03 64 PHE E O 1
ATOM 4383 N N . LEU E 1 68 ? 19.919 0.253 40.376 1.00 29.74 65 LEU E N 1
ATOM 4384 C CA . LEU E 1 68 ? 20.771 0.293 41.580 1.00 30.11 65 LEU E CA 1
ATOM 4385 C C . LEU E 1 68 ? 21.890 1.279 41.303 1.00 29.74 65 LEU E C 1
ATOM 4386 O O . LEU E 1 68 ? 22.669 1.107 40.334 1.00 28.71 65 LEU E O 1
ATOM 4391 N N . ILE E 1 69 ? 21.935 2.321 42.126 1.00 29.04 66 ILE E N 1
ATOM 4392 C CA . ILE E 1 69 ? 22.839 3.419 41.865 1.00 29.45 66 ILE E CA 1
ATOM 4393 C C . ILE E 1 69 ? 24.003 3.439 42.856 1.00 28.85 66 ILE E C 1
ATOM 4394 O O . ILE E 1 69 ? 23.798 3.570 44.060 1.00 29.42 66 ILE E O 1
ATOM 4399 N N . PHE E 1 70 ? 25.210 3.260 42.313 1.00 28.44 67 PHE E N 1
ATOM 4400 C CA . PHE E 1 70 ? 26.469 3.340 43.057 1.00 27.62 67 PHE E CA 1
ATOM 4401 C C . PHE E 1 70 ? 27.296 4.558 42.708 1.00 27.26 67 PHE E C 1
ATOM 4402 O O . PHE E 1 70 ? 27.370 4.950 41.534 1.00 27.79 67 PHE E O 1
ATOM 4410 N N . ALA E 1 71 ? 27.898 5.170 43.728 1.00 25.99 68 ALA E N 1
ATOM 4411 C CA . ALA E 1 71 ? 28.840 6.288 43.526 1.00 25.75 68 ALA E CA 1
ATOM 4412 C C . ALA E 1 71 ? 30.022 6.199 44.458 1.00 25.55 68 ALA E C 1
ATOM 4413 O O . ALA E 1 71 ? 29.990 5.498 45.456 1.00 25.81 68 ALA E O 1
ATOM 4415 N N . ASP E 1 72 ? 31.096 6.899 44.133 1.00 26.57 69 ASP E N 1
ATOM 4416 C CA . ASP E 1 72 ? 32.241 6.923 45.061 1.00 27.16 69 ASP E CA 1
ATOM 4417 C C . ASP E 1 72 ? 32.265 8.206 45.892 1.00 27.29 69 ASP E C 1
ATOM 4418 O O . ASP E 1 72 ? 32.069 8.148 47.095 1.00 27.29 69 ASP E O 1
ATOM 4423 N N . LEU E 1 73 ? 32.470 9.367 45.258 1.00 27.55 70 LEU E N 1
ATOM 4424 C CA . LEU E 1 73 ? 32.749 10.559 46.057 1.00 27.08 70 LEU E CA 1
ATOM 4425 C C . LEU E 1 73 ? 32.568 11.851 45.280 1.00 26.81 70 LEU E C 1
ATOM 4426 O O . LEU E 1 73 ? 32.445 11.827 44.058 1.00 26.96 70 LEU E O 1
ATOM 4431 N N . GLY E 1 74 ? 32.559 12.974 46.004 1.00 26.25 71 GLY E N 1
ATOM 4432 C CA . GLY E 1 74 ? 32.425 14.276 45.396 1.00 26.35 71 GLY E CA 1
ATOM 4433 C C . GLY E 1 74 ? 31.101 14.419 44.652 1.00 26.49 71 GLY E C 1
ATOM 4434 O O . GLY E 1 74 ? 30.053 13.968 45.132 1.00 26.65 71 GLY E O 1
ATOM 4435 N N . SER E 1 75 ? 31.168 15.040 43.483 1.00 25.71 72 SER E N 1
ATOM 4436 C CA . SER E 1 75 ? 30.001 15.360 42.656 1.00 25.77 72 SER E CA 1
ATOM 4437 C C . SER E 1 75 ? 29.274 14.107 42.144 1.00 26.07 72 SER E C 1
ATOM 4438 O O . SER E 1 75 ? 28.103 14.183 41.780 1.00 26.79 72 SER E O 1
ATOM 4441 N N . ALA E 1 76 ? 29.961 12.967 42.143 1.00 25.59 73 ALA E N 1
ATOM 4442 C CA . ALA E 1 76 ? 29.367 11.699 41.740 1.00 25.76 73 ALA E CA 1
ATOM 4443 C C . ALA E 1 76 ? 28.242 11.298 42.677 1.00 25.76 73 ALA E C 1
ATOM 4444 O O . ALA E 1 76 ? 27.247 10.792 42.225 1.00 26.74 73 ALA E O 1
ATOM 4446 N N . VAL E 1 77 ? 28.428 11.522 43.978 1.00 25.61 74 VAL E N 1
ATOM 4447 C CA . VAL E 1 77 ? 27.429 11.299 45.013 1.00 25.26 74 VAL E CA 1
ATOM 4448 C C . VAL E 1 77 ? 26.285 12.294 44.872 1.00 25.68 74 VAL E C 1
ATOM 4449 O O . VAL E 1 77 ? 25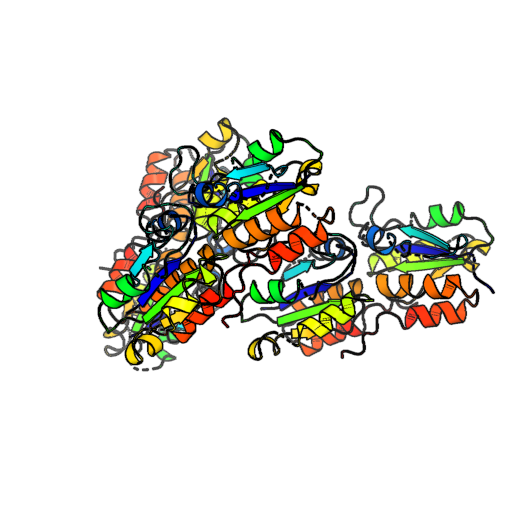.118 11.902 44.816 1.00 24.66 74 VAL E O 1
ATOM 4453 N N . LEU E 1 78 ? 26.613 13.588 44.800 1.00 26.42 75 LEU E N 1
ATOM 4454 C CA . LEU E 1 78 ? 25.570 14.587 44.611 1.00 26.41 75 LEU E CA 1
ATOM 4455 C C . LEU E 1 78 ? 24.745 14.287 43.363 1.00 27.40 75 LEU E C 1
ATOM 4456 O O . LEU E 1 78 ? 23.516 14.138 43.444 1.00 28.72 75 LEU E O 1
ATOM 4461 N N . SER E 1 79 ? 25.402 14.158 42.214 1.00 27.31 76 SER E N 1
ATOM 4462 C CA . SER E 1 79 ? 24.684 13.854 40.973 1.00 27.39 76 SER E CA 1
ATOM 4463 C C . SER E 1 79 ? 23.689 12.725 41.129 1.00 27.34 76 SER E C 1
ATOM 4464 O O . SER E 1 79 ? 22.577 12.783 40.559 1.00 28.31 76 SER E O 1
ATOM 4467 N N . SER E 1 80 ? 24.102 11.686 41.855 1.00 26.92 77 SER E N 1
ATOM 4468 C CA . SER E 1 80 ? 23.254 10.520 42.077 1.00 27.22 77 SER E CA 1
ATOM 4469 C C . SER E 1 80 ? 21.978 10.873 42.837 1.00 27.59 77 SER E C 1
ATOM 4470 O O . SER E 1 80 ? 20.872 10.376 42.515 1.00 27.41 77 SER E O 1
ATOM 4473 N N . GLU E 1 81 ? 22.133 11.746 43.833 1.00 27.62 78 GLU E N 1
ATOM 4474 C CA . GLU E 1 81 ? 20.994 12.250 44.580 1.00 28.28 78 GLU E CA 1
ATOM 4475 C C . GLU E 1 81 ? 20.139 13.148 43.707 1.00 28.32 78 GLU E C 1
ATOM 4476 O O . GLU E 1 81 ? 18.903 13.108 43.810 1.00 28.88 78 GLU E O 1
ATOM 4482 N N . LEU E 1 82 ? 20.790 13.953 42.855 1.00 27.98 79 LEU E N 1
ATOM 4483 C CA . LEU E 1 82 ? 20.086 15.018 42.122 1.00 27.87 79 LEU E CA 1
ATOM 4484 C C . LEU E 1 82 ? 19.191 14.445 41.032 1.00 27.92 79 LEU E C 1
ATOM 4485 O O . LEU E 1 82 ? 18.136 15.014 40.730 1.00 27.58 79 LEU E O 1
ATOM 4490 N N . ALA E 1 83 ? 19.631 13.308 40.474 1.00 27.69 80 ALA E N 1
ATOM 4491 C CA . ALA E 1 83 ? 18.927 12.602 39.422 1.00 27.41 80 ALA E CA 1
ATOM 4492 C C . ALA E 1 83 ? 17.547 12.012 39.841 1.00 28.19 80 ALA E C 1
ATOM 4493 O O . ALA E 1 83 ? 16.674 11.832 38.997 1.00 27.26 80 ALA E O 1
ATOM 4495 N N . PHE E 1 84 ? 17.352 11.744 41.138 1.00 29.04 81 PHE E N 1
ATOM 4496 C CA . PHE E 1 84 ? 16.105 11.183 41.660 1.00 30.06 81 PHE E CA 1
ATOM 4497 C C . PHE E 1 84 ? 14.920 12.131 41.431 1.00 31.21 81 PHE E C 1
ATOM 4498 O O . PHE E 1 84 ? 13.811 11.686 41.076 1.00 30.46 81 PHE E O 1
ATOM 4506 N N . ASP E 1 85 ? 15.186 13.425 41.635 1.00 32.71 82 ASP E N 1
ATOM 4507 C CA . ASP E 1 85 ? 14.206 14.512 41.541 1.00 35.14 82 ASP E CA 1
ATOM 4508 C C . ASP E 1 85 ? 13.880 14.927 40.119 1.00 36.48 82 ASP E C 1
ATOM 4509 O O . ASP E 1 85 ? 12.858 15.572 39.881 1.00 36.48 82 ASP E O 1
ATOM 4522 N N . LEU E 1 87 ? 13.676 12.740 37.655 1.00 37.44 84 LEU E N 1
ATOM 4523 C CA . LEU E 1 87 ? 12.853 11.639 37.161 1.00 36.59 84 LEU E CA 1
ATOM 4524 C C . LEU E 1 87 ? 11.371 11.949 37.232 1.00 36.30 84 LEU E C 1
ATOM 4525 O O . LEU E 1 87 ? 10.941 12.927 37.849 1.00 36.33 84 LEU E O 1
ATOM 4530 N N . GLU E 1 88 ? 10.586 11.081 36.612 1.00 35.86 85 GLU E N 1
ATOM 4531 C CA . GLU E 1 88 ? 9.143 11.158 36.715 1.00 35.33 85 GLU E CA 1
ATOM 4532 C C . GLU E 1 88 ? 8.712 10.325 37.915 1.00 35.02 85 GLU E C 1
ATOM 4533 O O . GLU E 1 88 ? 9.409 9.377 38.284 1.00 34.36 85 GLU E O 1
ATOM 4539 N N . GLU E 1 89 ? 7.572 10.693 38.511 1.00 35.34 86 GLU E N 1
ATOM 4540 C CA . GLU E 1 89 ? 6.995 10.004 39.682 1.00 35.54 86 GLU E CA 1
ATOM 4541 C C . GLU E 1 89 ? 7.030 8.478 39.559 1.00 35.18 86 GLU E C 1
ATOM 4542 O O . GLU E 1 89 ? 7.446 7.793 40.486 1.00 35.83 86 GLU E O 1
ATOM 4548 N N . ASP E 1 90 ? 6.632 7.966 38.398 1.00 34.77 87 ASP E N 1
ATOM 4549 C CA . ASP E 1 90 ? 6.473 6.533 38.154 1.00 34.73 87 ASP E CA 1
ATOM 4550 C C . ASP E 1 90 ? 7.807 5.807 37.948 1.00 34.42 87 ASP E C 1
ATOM 4551 O O . ASP E 1 90 ? 7.855 4.570 37.833 1.00 34.93 87 ASP E O 1
ATOM 4556 N N . GLN E 1 91 ? 8.887 6.582 37.911 1.00 33.71 88 GLN E N 1
ATOM 4557 C CA . GLN E 1 91 ? 10.237 6.056 37.738 1.00 32.69 88 GLN E CA 1
ATOM 4558 C C . GLN E 1 91 ? 10.960 5.953 39.069 1.00 31.88 88 GLN E C 1
ATOM 4559 O O . GLN E 1 91 ? 11.826 5.116 39.236 1.00 31.47 88 GLN E O 1
ATOM 4565 N N . GLN E 1 92 ? 10.599 6.840 39.989 1.00 31.36 89 GLN E N 1
ATOM 4566 C CA . GLN E 1 92 ? 11.255 6.990 41.273 1.00 30.73 89 GLN E CA 1
ATOM 4567 C C . GLN E 1 92 ? 11.161 5.739 42.143 1.00 30.22 89 GLN E C 1
ATOM 4568 O O . GLN E 1 92 ? 12.076 5.454 42.907 1.00 30.57 89 GLN E O 1
ATOM 4574 N N . LYS E 1 93 ? 10.072 4.989 42.019 1.00 29.87 90 LYS E N 1
ATOM 4575 C CA . LYS E 1 93 ? 9.902 3.729 42.760 1.00 29.53 90 LYS E CA 1
ATOM 4576 C C . LYS E 1 93 ? 10.873 2.631 42.275 1.00 29.31 90 LYS E C 1
ATOM 4577 O O . LYS E 1 93 ? 10.982 1.563 42.888 1.00 29.13 90 LYS E O 1
ATOM 4583 N N . HIS E 1 94 ? 11.591 2.923 41.187 1.00 28.59 91 HIS E N 1
ATOM 4584 C CA . HIS E 1 94 ? 12.579 2.011 40.628 1.00 27.91 91 HIS E CA 1
ATOM 4585 C C . HIS E 1 94 ? 14.004 2.559 40.761 1.00 27.02 91 HIS E C 1
ATOM 4586 O O . HIS E 1 94 ? 14.921 1.996 40.203 1.00 26.47 91 HIS E O 1
ATOM 4593 N N . TYR E 1 95 ? 14.181 3.651 41.503 1.00 26.74 92 TYR E N 1
ATOM 4594 C CA . TYR E 1 95 ? 15.500 4.274 41.662 1.00 26.23 92 TYR E CA 1
ATOM 4595 C C . TYR E 1 95 ? 16.047 3.925 43.035 1.00 26.13 92 TYR E C 1
ATOM 4596 O O . TYR E 1 95 ? 15.549 4.414 44.036 1.00 26.41 92 TYR E O 1
ATOM 4605 N N . HIS E 1 96 ? 17.071 3.074 43.083 1.00 26.77 93 HIS E N 1
ATOM 4606 C CA . HIS E 1 96 ? 17.635 2.621 44.368 1.00 27.19 93 HIS E CA 1
ATOM 4607 C C . HIS E 1 96 ? 19.077 3.067 44.542 1.00 27.52 93 HIS E C 1
ATOM 4608 O O . HIS E 1 96 ? 19.975 2.499 43.971 1.00 28.45 93 HIS E O 1
ATOM 4615 N N . LEU E 1 97 ? 19.273 4.113 45.331 1.00 28.02 94 LEU E N 1
ATOM 4616 C CA . LEU E 1 97 ? 20.587 4.534 45.775 1.00 27.78 94 LEU E CA 1
ATOM 4617 C C . LEU E 1 97 ? 21.066 3.508 46.766 1.00 27.59 94 LEU E C 1
ATOM 4618 O O . LEU E 1 97 ? 20.434 3.313 47.805 1.00 27.45 94 LEU E O 1
ATOM 4623 N N . VAL E 1 98 ? 22.187 2.870 46.446 1.00 27.21 95 VAL E N 1
ATOM 4624 C CA . VAL E 1 98 ? 22.787 1.882 47.310 1.00 26.29 95 VAL E CA 1
ATOM 4625 C C . VAL E 1 98 ? 23.911 2.567 48.062 1.00 26.71 95 VAL E C 1
ATOM 4626 O O . VAL E 1 98 ? 24.905 3.018 47.459 1.00 27.00 95 VAL E O 1
ATOM 4630 N N . ASP E 1 99 ? 23.753 2.653 49.378 1.00 26.89 96 ASP E N 1
ATOM 4631 C CA . ASP E 1 99 ? 24.784 3.229 50.237 1.00 27.07 96 ASP E CA 1
ATOM 4632 C C . ASP E 1 99 ? 25.865 2.174 50.464 1.00 27.26 96 ASP E C 1
ATOM 4633 O O . ASP E 1 99 ? 25.779 1.389 51.389 1.00 27.18 96 ASP E O 1
ATOM 4638 N N . ALA E 1 100 ? 26.872 2.179 49.586 1.00 28.10 97 ALA E N 1
ATOM 4639 C CA . ALA E 1 100 ? 27.911 1.170 49.544 1.00 27.72 97 ALA E CA 1
ATOM 4640 C C . ALA E 1 100 ? 29.198 1.704 48.912 1.00 27.62 97 ALA E C 1
ATOM 4641 O O . ALA E 1 100 ? 29.136 2.576 48.070 1.00 27.18 97 ALA E O 1
ATOM 4643 N N . PRO E 1 101 ? 30.377 1.141 49.293 1.00 28.01 98 PRO E N 1
ATOM 4644 C CA . PRO E 1 101 ? 31.611 1.301 48.488 1.00 26.96 98 PRO E CA 1
ATOM 4645 C C . PRO E 1 101 ? 31.344 1.028 47.022 1.00 26.85 98 PRO E C 1
ATOM 4646 O O . PRO E 1 101 ? 30.677 0.041 46.687 1.00 27.87 98 PRO E O 1
ATOM 4650 N N . LEU E 1 102 ? 31.837 1.898 46.149 1.00 25.85 99 LEU E N 1
ATOM 4651 C CA . LEU E 1 102 ? 31.623 1.775 44.709 1.00 24.78 99 LEU E CA 1
ATOM 4652 C C . LEU E 1 102 ? 32.003 0.386 44.085 1.00 24.83 99 LEU E C 1
ATOM 4653 O O . LEU E 1 102 ? 31.134 -0.335 43.509 1.00 24.31 99 LEU E O 1
ATOM 4658 N N . VAL E 1 103 ? 33.284 0.014 44.186 1.00 23.67 100 VAL E N 1
ATOM 4659 C CA . VAL E 1 103 ? 33.743 -1.239 43.592 1.00 22.29 100 VAL E CA 1
ATOM 4660 C C . VAL E 1 103 ? 33.082 -2.461 44.248 1.00 22.07 100 VAL E C 1
ATOM 4661 O O . VAL E 1 103 ? 32.453 -3.280 43.588 1.00 21.51 100 VAL E O 1
ATOM 4665 N N . GLU E 1 104 ? 33.241 -2.572 45.556 1.00 22.23 101 GLU E N 1
ATOM 4666 C CA . GLU E 1 104 ? 32.888 -3.772 46.313 1.00 21.33 101 GLU E CA 1
ATOM 4667 C C . GLU E 1 104 ? 31.380 -3.879 46.471 1.00 21.40 101 GLU E C 1
ATOM 4668 O O . GLU E 1 104 ? 30.832 -4.965 46.564 1.00 21.14 101 GLU E O 1
ATOM 4674 N N . GLY E 1 105 ? 30.714 -2.733 46.547 1.00 22.23 102 GLY E N 1
ATOM 4675 C CA . GLY E 1 105 ? 29.268 -2.708 46.630 1.00 23.01 102 GLY E CA 1
ATOM 4676 C C . GLY E 1 105 ? 28.656 -3.161 45.311 1.00 23.53 102 GLY E C 1
ATOM 4677 O O . GLY E 1 105 ? 27.811 -4.050 45.304 1.00 24.40 102 GLY E O 1
ATOM 4678 N N . ALA E 1 106 ? 29.073 -2.541 44.210 1.00 24.27 103 ALA E N 1
ATOM 4679 C CA . ALA E 1 106 ? 28.611 -2.907 42.861 1.00 25.17 103 ALA E CA 1
ATOM 4680 C C . ALA E 1 106 ? 28.890 -4.376 42.533 1.00 25.57 103 ALA E C 1
ATOM 4681 O O . ALA E 1 106 ? 27.990 -5.087 42.049 1.00 25.45 103 ALA E O 1
ATOM 4683 N N . PHE E 1 107 ? 30.117 -4.834 42.808 1.00 25.25 104 PHE E N 1
ATOM 4684 C CA . PHE E 1 107 ? 30.468 -6.258 42.587 1.00 25.80 104 PHE E CA 1
ATOM 4685 C C . PHE E 1 107 ? 29.574 -7.215 43.392 1.00 25.82 104 PHE E C 1
ATOM 4686 O O . PHE E 1 107 ? 28.951 -8.096 42.807 1.00 25.64 104 PHE E O 1
ATOM 4694 N N . ALA E 1 108 ? 29.485 -7.009 44.718 1.00 25.84 105 ALA E N 1
ATOM 4695 C CA . ALA E 1 108 ? 28.651 -7.847 45.581 1.00 25.56 105 ALA E CA 1
ATOM 4696 C C . ALA E 1 108 ? 27.180 -7.830 45.139 1.00 26.03 105 ALA E C 1
ATOM 4697 O O . ALA E 1 108 ? 26.521 -8.880 45.132 1.00 25.48 105 ALA E O 1
ATOM 4699 N N . SER E 1 109 ? 26.679 -6.641 44.784 1.00 25.41 106 SER E N 1
ATOM 4700 C CA . SER E 1 109 ? 25.360 -6.503 44.232 1.00 26.32 106 SER E CA 1
ATOM 4701 C C . SER E 1 109 ? 25.158 -7.274 42.931 1.00 25.76 106 SER E C 1
ATOM 4702 O O . SER E 1 109 ? 24.143 -7.945 42.777 1.00 25.34 106 SER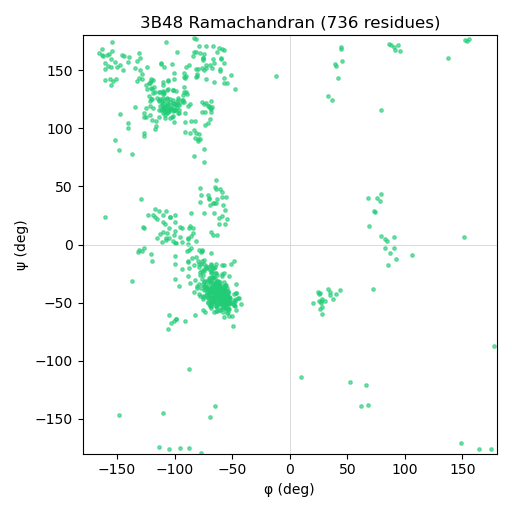 E O 1
ATOM 4705 N N . ALA E 1 110 ? 26.120 -7.191 42.018 1.00 25.73 107 ALA E N 1
ATOM 4706 C CA . ALA E 1 110 ? 26.033 -7.960 40.767 1.00 26.04 107 ALA E CA 1
ATOM 4707 C C . ALA E 1 110 ? 25.871 -9.454 41.057 1.00 26.44 107 ALA E C 1
ATOM 4708 O O . ALA E 1 110 ? 25.088 -10.131 40.384 1.00 26.79 107 ALA E O 1
ATOM 4710 N N . ILE E 1 111 ? 26.587 -9.943 42.072 1.00 26.33 108 ILE E N 1
ATOM 4711 C CA . ILE E 1 111 ? 26.596 -11.376 42.428 1.00 27.46 108 ILE E CA 1
ATOM 4712 C C . ILE E 1 111 ? 25.323 -11.820 43.139 1.00 27.31 108 ILE E C 1
ATOM 4713 O O . ILE E 1 111 ? 24.764 -12.848 42.836 1.00 26.76 108 ILE E O 1
ATOM 4718 N N . THR E 1 112 ? 24.883 -11.018 44.094 1.00 27.87 109 THR E N 1
ATOM 4719 C CA . THR E 1 112 ? 23.705 -11.333 44.863 1.00 28.44 109 THR E CA 1
ATOM 4720 C C . THR E 1 112 ? 22.440 -11.306 43.985 1.00 28.99 109 THR E C 1
ATOM 4721 O O . THR E 1 112 ? 21.536 -12.118 44.177 1.00 28.86 109 THR E O 1
ATOM 4725 N N . ALA E 1 113 ? 22.402 -10.379 43.020 1.00 30.04 110 ALA E N 1
ATOM 4726 C CA . ALA E 1 113 ? 21.309 -10.252 42.052 1.00 30.62 110 ALA E CA 1
ATOM 4727 C C . ALA E 1 113 ? 21.157 -11.472 41.139 1.00 31.58 110 ALA E C 1
ATOM 4728 O O . ALA E 1 113 ? 20.049 -11.814 40.756 1.00 32.42 110 ALA E O 1
ATOM 4730 N N . GLY E 1 114 ? 22.250 -12.157 40.817 1.00 32.37 111 GLY E N 1
ATOM 4731 C CA . GLY E 1 114 ? 22.159 -13.393 40.040 1.00 33.24 111 GLY E CA 1
ATOM 4732 C C . GLY E 1 114 ? 21.804 -14.657 40.811 1.00 33.97 111 GLY E C 1
ATOM 4733 O O . GLY E 1 114 ? 21.772 -15.752 40.233 1.00 34.03 111 GLY E O 1
ATOM 4734 N N . VAL E 1 115 ? 21.548 -14.512 42.113 1.00 34.48 112 VAL E N 1
ATOM 4735 C CA . VAL E 1 115 ? 21.180 -15.637 42.992 1.00 34.87 112 VAL E CA 1
ATOM 4736 C C . VAL E 1 115 ? 19.903 -15.311 43.780 1.00 34.93 112 VAL E C 1
ATOM 4737 O O . VAL E 1 115 ? 19.374 -16.165 44.512 1.00 34.43 112 VAL E O 1
ATOM 4741 N N . SER E 1 116 ? 19.424 -14.070 43.642 1.00 34.93 113 SER E N 1
ATOM 4742 C CA . SER E 1 116 ? 18.264 -13.593 44.410 1.00 35.24 113 SER E CA 1
ATOM 4743 C C . SER E 1 116 ? 17.436 -12.515 43.688 1.00 35.66 113 SER E C 1
ATOM 4744 O O . SER E 1 116 ? 17.975 -11.668 42.980 1.00 35.29 113 SER E O 1
ATOM 4747 N N . ASP E 1 117 ? 16.116 -12.590 43.855 1.00 36.82 114 ASP E N 1
ATOM 4748 C CA . ASP E 1 117 ? 15.164 -11.636 43.266 1.00 37.68 114 ASP E CA 1
ATOM 4749 C C . ASP E 1 117 ? 14.635 -10.685 44.344 1.00 37.91 114 ASP E C 1
ATOM 4750 O O . ASP E 1 117 ? 13.624 -10.002 44.133 1.00 38.19 114 ASP E O 1
ATOM 4755 N N . ASP E 1 118 ? 15.291 -10.666 45.505 1.00 38.00 115 ASP E N 1
ATOM 4756 C CA . ASP E 1 118 ? 14.838 -9.852 46.632 1.00 38.31 115 ASP E CA 1
ATOM 4757 C C . ASP E 1 118 ? 15.667 -8.595 46.778 1.00 38.61 115 ASP E C 1
ATOM 4758 O O . ASP E 1 118 ? 16.844 -8.643 47.174 1.00 38.79 115 ASP E O 1
ATOM 4763 N N . LEU E 1 119 ? 15.025 -7.475 46.461 1.00 38.74 116 LEU E N 1
ATOM 4764 C CA . LEU E 1 119 ? 15.642 -6.149 46.452 1.00 38.99 116 LEU E CA 1
ATOM 4765 C C . LEU E 1 119 ? 16.366 -5.792 47.757 1.00 38.94 116 LEU E C 1
ATOM 4766 O O . LEU E 1 119 ? 17.525 -5.407 47.731 1.00 39.28 116 LEU E O 1
ATOM 4771 N N . THR E 1 120 ? 15.684 -5.942 48.884 1.00 39.12 117 THR E N 1
ATOM 4772 C CA . THR E 1 120 ? 16.218 -5.566 50.193 1.00 39.64 117 THR E CA 1
ATOM 4773 C C . THR E 1 120 ? 17.456 -6.384 50.636 1.00 40.11 117 THR E C 1
ATOM 4774 O O . THR E 1 120 ? 18.345 -5.853 51.320 1.00 39.82 117 THR E O 1
ATOM 4778 N N . GLN E 1 121 ? 17.514 -7.662 50.242 1.00 40.50 118 GLN E N 1
ATOM 4779 C CA . GLN E 1 121 ? 18.707 -8.490 50.465 1.00 41.12 118 GLN E CA 1
ATOM 4780 C C . GLN E 1 121 ? 19.886 -7.985 49.624 1.00 41.19 118 GLN E C 1
ATOM 4781 O O . GLN E 1 121 ? 20.982 -7.760 50.150 1.00 40.74 118 GLN E O 1
ATOM 4787 N N . ILE E 1 122 ? 19.644 -7.796 48.323 1.00 41.44 119 ILE E N 1
ATOM 4788 C CA . ILE E 1 122 ? 20.668 -7.311 47.401 1.00 41.58 119 ILE E CA 1
ATOM 4789 C C . ILE E 1 122 ? 21.386 -6.077 47.950 1.00 41.67 119 ILE E C 1
ATOM 4790 O O . ILE E 1 122 ? 22.622 -6.064 48.019 1.00 42.24 119 ILE E O 1
ATOM 4795 N N . LEU E 1 123 ? 20.617 -5.067 48.360 1.00 41.56 120 LEU E N 1
ATOM 4796 C CA . LEU E 1 123 ? 21.161 -3.848 48.985 1.00 41.30 120 LEU E CA 1
ATOM 4797 C C . LEU E 1 123 ? 21.993 -4.148 50.224 1.00 41.19 120 LEU E C 1
ATOM 4798 O O . LEU E 1 123 ? 23.056 -3.543 50.427 1.00 41.40 120 LEU E O 1
ATOM 4803 N N . ALA E 1 124 ? 21.506 -5.087 51.035 1.00 40.43 121 ALA E N 1
ATOM 4804 C CA . ALA E 1 124 ? 22.087 -5.397 52.346 1.00 40.43 121 ALA E CA 1
ATOM 4805 C C . ALA E 1 124 ? 23.557 -5.837 52.276 1.00 40.16 121 ALA E C 1
ATOM 4806 O O . ALA E 1 124 ? 24.398 -5.328 53.025 1.00 40.20 121 ALA E O 1
ATOM 4808 N N . GLU E 1 125 ? 23.856 -6.767 51.369 1.00 39.96 122 GLU E N 1
ATOM 4809 C CA . GLU E 1 125 ? 25.225 -7.236 51.159 1.00 39.74 122 GLU E CA 1
ATOM 4810 C C . GLU E 1 125 ? 26.172 -6.165 50.588 1.00 39.50 122 GLU E C 1
ATOM 4811 O O . GLU E 1 125 ? 27.380 -6.217 50.833 1.00 38.87 122 GLU E O 1
ATOM 4817 N N . ALA E 1 126 ? 25.623 -5.200 49.841 1.00 39.21 123 ALA E N 1
ATOM 4818 C CA . ALA E 1 126 ? 26.434 -4.126 49.266 1.00 38.96 123 ALA E CA 1
ATOM 4819 C C . ALA E 1 126 ? 26.913 -3.130 50.335 1.00 39.37 123 ALA E C 1
ATOM 4820 O O . ALA E 1 126 ? 28.066 -2.730 50.323 1.00 39.00 123 ALA E O 1
ATOM 4822 N N . GLN E 1 127 ? 26.026 -2.753 51.259 1.00 39.96 124 GLN E N 1
ATOM 4823 C CA . GLN E 1 127 ? 26.369 -1.886 52.408 1.00 40.68 124 GLN E CA 1
ATOM 4824 C C . GLN E 1 127 ? 27.572 -2.418 53.191 1.00 40.42 124 GLN E C 1
ATOM 4825 O O . GLN E 1 127 ? 28.499 -1.660 53.546 1.00 40.41 124 GLN E O 1
ATOM 4831 N N . ASN E 1 128 ? 27.534 -3.728 53.444 1.00 39.74 125 ASN E N 1
ATOM 4832 C CA . ASN E 1 128 ? 28.478 -4.411 54.308 1.00 39.29 125 ASN E CA 1
ATOM 4833 C C . ASN E 1 128 ? 29.756 -4.810 53.581 1.00 38.80 125 ASN E C 1
ATOM 4834 O O . ASN E 1 128 ? 30.748 -5.188 54.227 1.00 38.90 125 ASN E O 1
ATOM 4836 N N . ALA E 1 129 ? 29.733 -4.706 52.247 1.00 38.30 126 ALA E N 1
ATOM 4837 C CA . ALA E 1 129 ? 30.914 -4.944 51.398 1.00 37.73 126 ALA E CA 1
ATOM 4838 C C . ALA E 1 129 ? 31.990 -3.908 51.716 1.00 37.87 126 ALA E C 1
ATOM 4839 O O . ALA E 1 129 ? 31.709 -2.913 52.395 1.00 38.55 126 ALA E O 1
ATOM 4841 N N . GLY E 1 130 ? 33.221 -4.133 51.259 1.00 37.61 127 GLY E N 1
ATOM 4842 C CA . GLY E 1 130 ? 34.293 -3.170 51.521 1.00 37.93 127 GLY E CA 1
ATOM 4843 C C . GLY E 1 130 ? 35.058 -3.326 52.832 1.00 37.93 127 GLY E C 1
ATOM 4844 O O . GLY E 1 130 ? 36.039 -2.606 53.055 1.00 37.81 127 GLY E O 1
ATOM 4845 N N . LYS E 1 131 ? 34.597 -4.231 53.706 1.00 37.81 128 LYS E N 1
ATOM 4846 C CA . LYS E 1 131 ? 35.386 -4.700 54.857 1.00 37.81 128 LYS E CA 1
ATOM 4847 C C . LYS E 1 131 ? 36.178 -5.953 54.454 1.00 37.62 128 LYS E C 1
ATOM 4848 O O . LYS E 1 131 ? 35.726 -6.737 53.604 1.00 37.24 128 LYS E O 1
ATOM 4854 N N . LYS E 1 132 ? 37.366 -6.124 55.046 1.00 37.57 129 LYS E N 1
ATOM 4855 C CA . LYS E 1 132 ? 38.338 -7.099 54.543 1.00 37.17 129 LYS E CA 1
ATOM 4856 C C . LYS E 1 132 ? 38.846 -8.103 55.578 1.00 37.06 129 LYS E C 1
ATOM 4857 O O . LYS E 1 132 ? 39.624 -8.996 55.242 1.00 37.33 129 LYS E O 1
ATOM 4863 N N . GLY E 1 133 ? 38.411 -7.958 56.823 1.00 36.67 130 GLY E N 1
ATOM 4864 C CA . GLY E 1 133 ? 38.888 -8.807 57.909 1.00 36.87 130 GLY E CA 1
ATOM 4865 C C . GLY E 1 133 ? 40.282 -8.352 58.287 1.00 37.31 130 GLY E C 1
ATOM 4866 O O . GLY E 1 133 ? 41.181 -9.177 58.518 1.00 37.14 130 GLY E O 1
ATOM 4867 N N . TRP E 1 134 ? 40.460 -7.027 58.295 1.00 37.36 131 TRP E N 1
ATOM 4868 C CA . TRP E 1 134 ? 41.736 -6.383 58.567 1.00 37.25 131 TRP E CA 1
ATOM 4869 C C . TRP E 1 134 ? 41.636 -5.439 59.750 1.00 37.67 131 TRP E C 1
ATOM 4870 O O . TRP E 1 134 ? 42.630 -4.795 60.113 1.00 38.29 131 TRP E O 1
ATOM 4881 N N . SER F 1 1 ? 52.979 22.027 60.851 1.00 44.73 -2 SER F N 1
ATOM 4882 C CA . SER F 1 1 ? 52.196 21.107 59.978 1.00 44.57 -2 SER F CA 1
ATOM 4883 C C . SER F 1 1 ? 52.953 19.803 59.680 1.00 44.05 -2 SER F C 1
ATOM 4884 O O . SER F 1 1 ? 54.137 19.831 59.315 1.00 44.37 -2 SER F O 1
ATOM 4886 N N . ASN F 1 2 ? 52.262 18.674 59.841 1.00 43.00 -1 ASN F N 1
ATOM 4887 C CA . ASN F 1 2 ? 52.806 17.356 59.505 1.00 42.05 -1 ASN F CA 1
ATOM 4888 C C . ASN F 1 2 ? 52.144 16.755 58.268 1.00 41.11 -1 ASN F C 1
ATOM 4889 O O . ASN F 1 2 ? 50.990 17.056 57.967 1.00 41.47 -1 ASN F O 1
ATOM 4894 N N . ALA F 1 3 ? 52.894 15.908 57.573 1.00 39.76 0 ALA F N 1
ATOM 4895 C CA . ALA F 1 3 ? 52.421 15.108 56.454 1.00 38.54 0 ALA F CA 1
ATOM 4896 C C . ALA F 1 3 ? 53.204 13.801 56.446 1.00 37.99 0 ALA F C 1
ATOM 4897 O O . ALA F 1 3 ? 54.434 13.801 56.507 1.00 36.81 0 ALA F O 1
ATOM 4907 N N . LYS F 1 5 ? 55.020 10.640 55.042 1.00 35.13 2 LYS F N 1
ATOM 4908 C CA . LYS F 1 5 ? 55.669 10.014 53.888 1.00 33.81 2 LYS F CA 1
ATOM 4909 C C . LYS F 1 5 ? 54.976 8.673 53.679 1.00 32.43 2 LYS F C 1
ATOM 4910 O O . LYS F 1 5 ? 55.300 7.689 54.325 1.00 32.59 2 LYS F O 1
ATOM 4916 N N . ALA F 1 6 ? 53.967 8.647 52.828 1.00 31.51 3 ALA F N 1
ATOM 4917 C CA . ALA F 1 6 ? 53.210 7.437 52.627 1.00 30.56 3 ALA F CA 1
ATOM 4918 C C . ALA F 1 6 ? 53.196 7.019 51.157 1.00 30.58 3 ALA F C 1
ATOM 4919 O O . ALA F 1 6 ? 52.990 7.844 50.241 1.00 29.64 3 ALA F O 1
ATOM 4921 N N . ASP F 1 7 ? 53.450 5.734 50.933 1.00 30.14 4 ASP F N 1
ATOM 4922 C CA . ASP F 1 7 ? 53.118 5.121 49.644 1.00 29.69 4 ASP F CA 1
ATOM 4923 C C . ASP F 1 7 ? 51.724 4.538 49.714 1.00 28.65 4 ASP F C 1
ATOM 4924 O O . ASP F 1 7 ? 51.428 3.714 50.575 1.00 29.39 4 ASP F O 1
ATOM 4929 N N . ILE F 1 8 ? 50.859 4.982 48.823 1.00 28.34 5 ILE F N 1
ATOM 4930 C CA . ILE F 1 8 ? 49.520 4.433 48.743 1.00 28.09 5 ILE F CA 1
ATOM 4931 C C . ILE F 1 8 ? 49.528 3.409 47.620 1.00 27.82 5 ILE F C 1
ATOM 4932 O O . ILE F 1 8 ? 49.727 3.757 46.474 1.00 28.20 5 ILE F O 1
ATOM 4937 N N . LEU F 1 9 ? 49.277 2.155 47.958 1.00 28.12 6 LEU F N 1
ATOM 4938 C CA . LEU F 1 9 ? 49.385 1.077 46.992 1.00 28.08 6 LEU F CA 1
ATOM 4939 C C . LEU F 1 9 ? 47.994 0.588 46.787 1.00 28.66 6 LEU F C 1
ATOM 4940 O O . LEU F 1 9 ? 47.311 0.233 47.768 1.00 28.30 6 LEU F O 1
ATOM 4945 N N . LEU F 1 10 ? 47.585 0.580 45.512 1.00 28.82 7 LEU F N 1
ATOM 4946 C CA . LEU F 1 10 ? 46.216 0.253 45.114 1.00 28.34 7 LEU F CA 1
ATOM 4947 C C . LEU F 1 10 ? 46.210 -1.083 44.419 1.00 28.10 7 LEU F C 1
ATOM 4948 O O . LEU F 1 10 ? 46.821 -1.222 43.376 1.00 28.30 7 LEU F O 1
ATOM 4953 N N . VAL F 1 11 ? 45.506 -2.048 45.012 1.00 28.03 8 VAL F N 1
ATOM 4954 C CA . VAL F 1 11 ? 45.538 -3.433 44.596 1.00 27.14 8 VAL F CA 1
ATOM 4955 C C . VAL F 1 11 ? 44.122 -3.886 44.194 1.00 27.62 8 VAL F C 1
ATOM 4956 O O . VAL F 1 11 ? 43.163 -3.758 44.970 1.00 27.94 8 VAL F O 1
ATOM 4960 N N . SER F 1 12 ? 44.021 -4.408 42.974 1.00 26.73 9 SER F N 1
ATOM 4961 C CA . SER F 1 12 ? 42.784 -4.802 42.361 1.00 27.71 9 SER F CA 1
ATOM 4962 C C . SER F 1 12 ? 43.089 -5.816 41.238 1.00 28.41 9 SER F C 1
ATOM 4963 O O . SER F 1 12 ? 44.243 -5.949 40.813 1.00 28.56 9 SER F O 1
ATOM 4966 N N . HIS F 1 13 ? 42.072 -6.554 40.797 1.00 28.56 10 HIS F N 1
ATOM 4967 C CA . HIS F 1 13 ? 42.161 -7.385 39.588 1.00 29.33 10 HIS F CA 1
ATOM 4968 C C . HIS F 1 13 ? 42.379 -6.456 38.384 1.00 28.54 10 HIS F C 1
ATOM 4969 O O . HIS F 1 13 ? 43.055 -6.779 37.382 1.00 28.36 10 HIS F O 1
ATOM 4976 N N . SER F 1 14 ? 41.789 -5.278 38.513 1.00 28.04 11 SER F N 1
ATOM 4977 C CA . SER F 1 14 ? 41.717 -4.333 37.430 1.00 27.09 11 SER F CA 1
ATOM 4978 C C . SER F 1 14 ? 42.815 -3.281 37.456 1.00 26.82 11 SER F C 1
ATOM 4979 O O . SER F 1 14 ? 42.948 -2.517 38.409 1.00 26.36 11 SER F O 1
ATOM 4982 N N . LYS F 1 15 ? 43.604 -3.245 36.391 1.00 27.44 12 LYS F N 1
ATOM 4983 C CA . LYS F 1 15 ? 44.548 -2.168 36.203 1.00 27.74 12 LYS F CA 1
ATOM 4984 C C . LYS F 1 15 ? 43.808 -0.848 35.899 1.00 28.34 12 LYS F C 1
ATOM 4985 O O . LYS F 1 15 ? 44.247 0.211 36.381 1.00 27.37 12 LYS F O 1
ATOM 4999 N N . ILE F 1 17 ? 40.878 0.090 37.128 1.00 25.77 14 ILE F N 1
ATOM 5000 C CA . ILE F 1 17 ? 40.371 0.607 38.375 1.00 24.09 14 ILE F CA 1
ATOM 5001 C C . ILE F 1 17 ? 41.456 1.374 39.118 1.00 23.76 14 ILE F C 1
ATOM 5002 O O . ILE F 1 17 ? 41.243 2.517 39.550 1.00 23.71 14 ILE F O 1
ATOM 5007 N N . THR F 1 18 ? 42.631 0.766 39.226 1.00 22.49 15 THR F N 1
ATOM 5008 C CA . THR F 1 18 ? 43.695 1.361 40.000 1.00 22.10 15 THR F CA 1
ATOM 5009 C C . THR F 1 18 ? 44.353 2.534 39.261 1.00 21.80 15 THR F C 1
ATOM 5010 O O . THR F 1 18 ? 44.696 3.531 39.895 1.00 20.37 15 THR F O 1
ATOM 5014 N N . ASP F 1 19 ? 44.450 2.460 37.932 1.00 21.63 16 ASP F N 1
ATOM 5015 C CA . ASP F 1 19 ? 44.898 3.637 37.193 1.00 22.38 16 ASP F CA 1
ATOM 5016 C C . ASP F 1 19 ? 43.940 4.812 37.451 1.00 22.78 16 ASP F C 1
ATOM 5017 O O . ASP F 1 19 ? 44.405 5.925 37.664 1.00 23.20 16 ASP F O 1
ATOM 5022 N N . GLY F 1 20 ? 42.624 4.560 37.422 1.00 23.36 17 GLY F N 1
ATOM 5023 C CA . GLY F 1 20 ? 41.618 5.594 37.666 1.00 23.99 17 GLY F CA 1
ATOM 5024 C C . GLY F 1 20 ? 41.635 6.213 39.069 1.00 24.65 17 GLY F C 1
ATOM 5025 O O . GLY F 1 20 ? 41.462 7.429 39.233 1.00 24.39 17 GLY F O 1
ATOM 5026 N N . ILE F 1 21 ? 41.831 5.384 40.097 1.00 24.52 18 ILE F N 1
ATOM 5027 C CA . ILE F 1 21 ? 41.887 5.919 41.461 1.00 23.03 18 ILE F CA 1
ATOM 5028 C C . ILE F 1 21 ? 43.113 6.830 41.510 1.00 23.37 18 ILE F C 1
ATOM 5029 O O . ILE F 1 21 ? 43.071 7.895 42.126 1.00 23.10 18 ILE F O 1
ATOM 5034 N N . LYS F 1 22 ? 44.204 6.366 40.899 1.00 22.46 19 LYS F N 1
ATOM 5035 C CA . LYS F 1 22 ? 45.482 7.060 40.946 1.00 24.07 19 LYS F CA 1
ATOM 5036 C C . LYS F 1 22 ? 45.378 8.471 40.339 1.00 23.77 19 LYS F C 1
ATOM 5037 O O . LYS F 1 22 ? 45.800 9.453 40.961 1.00 23.55 19 LYS F O 1
ATOM 5043 N N . GLU F 1 23 ? 44.815 8.562 39.141 1.00 23.93 20 GLU F N 1
ATOM 5044 C CA . GLU F 1 23 ? 44.552 9.858 38.497 1.00 25.16 20 GLU F CA 1
ATOM 5045 C C . GLU F 1 23 ? 43.727 10.854 39.347 1.00 25.53 20 GLU F C 1
ATOM 5046 O O . GLU F 1 23 ? 43.980 12.058 39.292 1.00 24.18 20 GLU F O 1
ATOM 5060 N N . ILE F 1 25 ? 43.386 10.811 42.776 1.00 27.84 22 ILE F N 1
ATOM 5061 C CA . ILE F 1 25 ? 44.160 11.152 43.973 1.00 28.06 22 ILE F CA 1
ATOM 5062 C C . ILE F 1 25 ? 45.214 12.202 43.640 1.00 28.84 22 ILE F C 1
ATOM 5063 O O . ILE F 1 25 ? 45.411 13.170 44.385 1.00 29.75 22 ILE F O 1
ATOM 5068 N N . GLU F 1 26 ? 45.839 12.024 42.483 1.00 28.80 23 GLU F N 1
ATOM 5069 C CA . GLU F 1 26 ? 46.913 12.882 42.043 1.00 29.37 23 GLU F CA 1
ATOM 5070 C C . GLU F 1 26 ? 46.429 14.264 41.606 1.00 28.60 23 GLU F C 1
ATOM 5071 O O . GLU F 1 26 ? 47.211 15.190 41.590 1.00 28.38 23 GLU F O 1
ATOM 5077 N N . GLN F 1 27 ? 45.140 14.387 41.290 1.00 28.51 24 GLN F N 1
ATOM 5078 C CA . GLN F 1 27 ? 44.490 15.686 41.099 1.00 28.59 24 GLN F CA 1
ATOM 5079 C C . GLN F 1 27 ? 44.501 16.485 42.370 1.00 28.59 24 GLN F C 1
ATOM 5080 O O . GLN F 1 27 ? 44.639 17.690 42.340 1.00 29.24 24 GLN F O 1
ATOM 5094 N N . ASN F 1 29 ? 46.246 15.738 45.515 1.00 27.60 26 ASN F N 1
ATOM 5095 C CA . ASN F 1 29 ? 47.395 15.675 46.411 1.00 27.16 26 ASN F CA 1
ATOM 5096 C C . ASN F 1 29 ? 48.390 16.811 46.214 1.00 27.00 26 ASN F C 1
ATOM 5097 O O . ASN F 1 29 ? 48.844 17.070 45.086 1.00 26.50 26 ASN F O 1
ATOM 5102 N N . ALA F 1 30 ? 48.712 17.491 47.319 1.00 26.29 27 ALA F N 1
ATOM 5103 C CA . ALA F 1 30 ? 49.647 18.610 47.297 1.00 26.34 27 ALA F CA 1
ATOM 5104 C C . ALA F 1 30 ? 51.009 18.271 47.923 1.00 25.99 27 ALA F C 1
ATOM 5105 O O . ALA F 1 30 ? 51.876 19.117 48.032 1.00 25.23 27 ALA F O 1
ATOM 5107 N N . SER F 1 31 ? 51.205 17.016 48.288 1.00 26.27 28 SER F N 1
ATOM 5108 C CA . SER F 1 31 ? 52.315 16.649 49.144 1.00 27.35 28 SER F CA 1
ATOM 5109 C C . SER F 1 31 ? 53.301 15.777 48.387 1.00 27.36 28 SER F C 1
ATOM 5110 O O . SER F 1 31 ? 52.923 14.754 47.831 1.00 27.00 28 SER F O 1
ATOM 5113 N N . GLU F 1 32 ? 54.568 16.196 48.348 1.00 27.53 29 GLU F N 1
ATOM 5114 C CA . GLU F 1 32 ? 55.585 15.385 47.682 1.00 28.38 29 GLU F CA 1
ATOM 5115 C C . GLU F 1 32 ? 55.873 14.079 48.411 1.00 27.14 29 GLU F C 1
ATOM 5116 O O . GLU F 1 32 ? 56.323 13.108 47.796 1.00 27.24 29 GLU F O 1
ATOM 5122 N N . GLU F 1 33 ? 55.564 14.069 49.705 1.00 26.82 30 GLU F N 1
ATOM 5123 C CA . GLU F 1 33 ? 55.729 12.913 50.618 1.00 26.21 30 GLU F CA 1
ATOM 5124 C C . GLU F 1 33 ? 54.823 11.699 50.296 1.00 24.92 30 GLU F C 1
ATOM 5125 O O . GLU F 1 33 ? 55.078 10.568 50.716 1.00 24.18 30 GLU F O 1
ATOM 5131 N N . ILE F 1 34 ? 53.759 11.945 49.553 1.00 24.51 31 ILE F N 1
ATOM 5132 C CA . ILE F 1 34 ? 52.789 10.917 49.234 1.00 24.66 31 ILE F CA 1
ATOM 5133 C C . ILE F 1 34 ? 52.981 10.451 47.810 1.00 25.17 31 ILE F C 1
ATOM 5134 O O . ILE F 1 34 ? 53.035 11.258 46.877 1.00 25.13 31 ILE F O 1
ATOM 5139 N N . THR F 1 35 ? 53.146 9.139 47.678 1.00 25.42 32 THR F N 1
ATOM 5140 C CA . THR F 1 35 ? 53.303 8.467 46.368 1.00 25.96 32 THR F CA 1
ATOM 5141 C C . THR F 1 35 ? 52.174 7.464 46.166 1.00 25.62 32 THR F C 1
ATOM 5142 O O . THR F 1 35 ? 51.822 6.719 47.067 1.00 25.77 32 THR F O 1
ATOM 5146 N N . ILE F 1 36 ? 51.577 7.493 44.978 1.00 26.31 33 ILE F N 1
ATOM 5147 C CA . ILE F 1 36 ? 50.452 6.629 44.662 1.00 25.73 33 ILE F CA 1
ATOM 5148 C C . ILE F 1 36 ? 50.853 5.533 43.649 1.00 25.32 33 ILE F C 1
ATOM 5149 O O . ILE F 1 36 ? 51.385 5.816 42.567 1.00 25.30 33 ILE F O 1
ATOM 5154 N N . HIS F 1 37 ? 50.618 4.282 44.027 1.00 24.58 34 HIS F N 1
ATOM 5155 C CA . HIS F 1 37 ? 51.049 3.154 43.222 1.00 25.14 34 HIS F CA 1
ATOM 5156 C C . HIS F 1 37 ? 49.893 2.380 42.666 1.00 24.74 34 HIS F C 1
ATOM 5157 O O . HIS F 1 37 ? 49.223 1.693 43.398 1.00 26.06 34 HIS F O 1
ATOM 5164 N N . SER F 1 38 ? 49.676 2.466 41.363 1.00 24.57 35 SER F N 1
ATOM 5165 C CA . SER F 1 38 ? 48.634 1.673 40.717 1.00 25.27 35 SER F CA 1
ATOM 5166 C C . SER F 1 38 ? 49.053 0.220 40.482 1.00 25.55 35 SER F C 1
ATOM 5167 O O . SER F 1 38 ? 49.697 -0.094 39.472 1.00 25.34 35 SER F O 1
ATOM 5170 N N . LEU F 1 39 ? 48.692 -0.673 41.395 1.00 25.99 36 LEU F N 1
ATOM 5171 C CA . LEU F 1 39 ? 49.212 -2.040 41.309 1.00 25.44 36 LEU F CA 1
ATOM 5172 C C . LEU F 1 39 ? 48.175 -3.056 40.857 1.00 25.52 36 LEU F C 1
ATOM 5173 O O . LEU F 1 39 ? 48.260 -4.251 41.192 1.00 25.06 36 LEU F O 1
ATOM 5178 N N . GLY F 1 40 ? 47.209 -2.593 40.075 1.00 26.00 37 GLY F N 1
ATOM 5179 C CA . GLY F 1 40 ? 46.130 -3.464 39.644 1.00 26.44 37 GLY F CA 1
ATOM 5180 C C . GLY F 1 40 ? 46.533 -4.341 38.485 1.00 26.73 37 GLY F C 1
ATOM 5181 O O . GLY F 1 40 ? 47.329 -3.945 37.643 1.00 26.62 37 GLY F O 1
ATOM 5182 N N . GLY F 1 41 ? 45.991 -5.548 38.454 1.00 27.36 38 GLY F N 1
ATOM 5183 C CA . GLY F 1 41 ? 46.113 -6.397 37.292 1.00 28.60 38 GLY F CA 1
ATOM 5184 C C . GLY F 1 41 ? 47.360 -7.254 37.321 1.00 29.63 38 GLY F C 1
ATOM 5185 O O . GLY F 1 41 ? 48.231 -7.104 38.183 1.00 30.07 38 GLY F O 1
ATOM 5186 N N . THR F 1 42 ? 47.431 -8.170 36.376 1.00 29.95 39 THR F N 1
ATOM 5187 C CA . THR F 1 42 ? 48.540 -9.078 36.292 1.00 31.46 39 THR F CA 1
ATOM 5188 C C . THR F 1 42 ? 49.708 -8.318 35.645 1.00 32.31 39 THR F C 1
ATOM 5189 O O . THR F 1 42 ? 49.530 -7.176 35.170 1.00 32.40 39 THR F O 1
ATOM 5193 N N . SER F 1 43 ? 50.889 -8.940 35.653 1.00 32.81 40 SER F N 1
ATOM 5194 C CA . SER F 1 43 ? 52.117 -8.379 35.065 1.00 33.79 40 SER F CA 1
ATOM 5195 C C . SER F 1 43 ? 51.978 -7.785 33.643 1.00 33.76 40 SER F C 1
ATOM 5196 O O . SER F 1 43 ? 52.548 -6.715 33.353 1.00 34.09 40 SER F O 1
ATOM 5199 N N . ASP F 1 44 ? 51.231 -8.476 32.777 1.00 33.00 41 ASP F N 1
ATOM 5200 C CA . ASP F 1 44 ? 50.853 -7.941 31.458 1.00 32.94 41 ASP F CA 1
ATOM 5201 C C . ASP F 1 44 ? 49.605 -7.026 31.428 1.00 32.23 41 ASP F C 1
ATOM 5202 O O . ASP F 1 44 ? 49.067 -6.778 30.354 1.00 31.53 41 ASP F O 1
ATOM 5207 N N . GLY F 1 45 ? 49.136 -6.555 32.592 1.00 32.00 42 GLY F N 1
ATOM 5208 C CA . GLY F 1 45 ? 47.992 -5.610 32.660 1.00 30.81 42 GLY F CA 1
ATOM 5209 C C . GLY F 1 45 ? 46.595 -6.237 32.652 1.00 30.48 42 GLY F C 1
ATOM 5210 O O . GLY F 1 45 ? 45.621 -5.590 33.043 1.00 30.99 42 GLY F O 1
ATOM 5211 N N . SER F 1 46 ? 46.498 -7.499 32.224 1.00 29.63 43 SER F N 1
ATOM 5212 C CA . SER F 1 46 ? 45.256 -8.277 32.265 1.00 28.58 43 SER F CA 1
ATOM 5213 C C . SER F 1 46 ? 44.715 -8.474 33.673 1.00 28.11 43 SER F C 1
ATOM 5214 O O . SER F 1 46 ? 45.413 -8.207 34.657 1.00 26.52 43 SER F O 1
ATOM 5217 N N . LEU F 1 47 ? 43.472 -8.981 33.730 1.00 27.56 44 LEU F N 1
ATOM 5218 C CA . LEU F 1 47 ? 42.739 -9.234 34.983 1.00 27.01 44 LEU F CA 1
ATOM 5219 C C . LEU F 1 47 ? 43.335 -10.379 35.796 1.00 26.83 44 LEU F C 1
ATOM 5220 O O . LEU F 1 47 ? 43.374 -11.525 35.351 1.00 26.31 44 LEU F O 1
ATOM 5225 N N . GLY F 1 48 ? 43.796 -10.030 36.995 1.00 26.80 45 GLY F N 1
ATOM 5226 C CA . GLY F 1 48 ? 44.383 -10.974 37.925 1.00 27.25 45 GLY F CA 1
ATOM 5227 C C . GLY F 1 48 ? 45.146 -10.229 38.995 1.00 27.78 45 GLY F C 1
ATOM 5228 O O . GLY F 1 48 ? 45.147 -9.004 39.012 1.00 26.87 45 GLY F O 1
ATOM 5229 N N . SER F 1 49 ? 45.807 -10.992 39.869 1.00 29.10 46 SER F N 1
ATOM 5230 C CA . SER F 1 49 ? 46.578 -10.479 41.017 1.00 29.61 46 SER F CA 1
ATOM 5231 C C . SER F 1 49 ? 48.065 -10.732 40.780 1.00 29.74 46 SER F C 1
ATOM 5232 O O . SER F 1 49 ? 48.437 -11.630 40.019 1.00 29.90 46 SER F O 1
ATOM 5235 N N . ASP F 1 50 ? 48.927 -9.949 41.418 1.00 29.54 47 ASP F N 1
ATOM 5236 C CA . ASP F 1 50 ? 50.361 -10.168 41.293 1.00 29.89 47 ASP F CA 1
ATOM 5237 C C . ASP F 1 50 ? 51.074 -9.682 42.554 1.00 29.83 47 ASP F C 1
ATOM 5238 O O . ASP F 1 50 ? 51.481 -8.507 42.645 1.00 28.80 47 ASP F O 1
ATOM 5243 N N . PRO F 1 51 ? 51.229 -10.590 43.534 1.00 29.94 48 PRO F N 1
ATOM 5244 C CA . PRO F 1 51 ? 51.800 -10.166 44.816 1.00 30.10 48 PRO F CA 1
ATOM 5245 C C . PRO F 1 51 ? 53.207 -9.627 44.610 1.00 30.38 48 PRO F C 1
ATOM 5246 O O . PRO F 1 51 ? 53.633 -8.729 45.322 1.00 30.41 48 PRO F O 1
ATOM 5258 N N . LYS F 1 53 ? 54.263 -7.558 42.484 1.00 31.03 50 LYS F N 1
ATOM 5259 C CA . LYS F 1 53 ? 54.168 -6.087 42.331 1.00 30.72 50 LYS F CA 1
ATOM 5260 C C . LYS F 1 53 ? 54.259 -5.375 43.663 1.00 29.33 50 LYS F C 1
ATOM 5261 O O . LYS F 1 53 ? 54.947 -4.360 43.809 1.00 30.04 50 LYS F O 1
ATOM 5267 N N . ILE F 1 54 ? 53.514 -5.873 44.620 1.00 27.59 51 ILE F N 1
ATOM 5268 C CA . ILE F 1 54 ? 53.540 -5.305 45.953 1.00 26.98 51 ILE F CA 1
ATOM 5269 C C . ILE F 1 54 ? 54.961 -5.415 46.519 1.00 26.72 51 ILE F C 1
ATOM 5270 O O . ILE F 1 54 ? 55.571 -4.400 46.869 1.00 25.44 51 ILE F O 1
ATOM 5275 N N . ILE F 1 55 ? 55.484 -6.643 46.565 1.00 26.54 52 ILE F N 1
ATOM 5276 C CA . ILE F 1 55 ? 56.830 -6.926 47.115 1.00 26.94 52 ILE F CA 1
ATOM 5277 C C . ILE F 1 55 ? 57.935 -6.059 46.465 1.00 27.37 52 ILE F C 1
ATOM 5278 O O . ILE F 1 55 ? 58.667 -5.367 47.166 1.00 27.24 52 ILE F O 1
ATOM 5283 N N . ASP F 1 56 ? 58.033 -6.099 45.138 1.00 27.56 53 ASP F N 1
ATOM 5284 C CA . ASP F 1 56 ? 58.906 -5.184 44.402 1.00 29.21 53 ASP F CA 1
ATOM 5285 C C . ASP F 1 56 ? 58.785 -3.701 44.825 1.00 29.31 53 ASP F C 1
ATOM 5286 O O . ASP F 1 56 ? 59.805 -3.027 45.048 1.00 30.01 53 ASP F O 1
ATOM 5291 N N . THR F 1 57 ? 57.553 -3.205 44.903 1.00 29.16 54 THR F N 1
ATOM 5292 C CA . THR F 1 57 ? 57.285 -1.826 45.299 1.00 29.76 54 THR F CA 1
ATOM 5293 C C . THR F 1 57 ? 57.907 -1.496 46.672 1.00 29.71 54 THR F C 1
ATOM 5294 O O . THR F 1 57 ? 58.590 -0.477 46.818 1.00 28.88 54 THR F O 1
ATOM 5298 N N . ILE F 1 58 ? 57.685 -2.363 47.665 1.00 29.75 55 ILE F N 1
ATOM 5299 C CA . ILE F 1 58 ? 58.173 -2.100 49.017 1.00 30.33 55 ILE F CA 1
ATOM 5300 C C . ILE F 1 58 ? 59.721 -2.094 49.101 1.00 30.81 55 ILE F C 1
ATOM 5301 O O . ILE F 1 58 ? 60.283 -1.271 49.817 1.00 30.52 55 ILE F O 1
ATOM 5306 N N . ASN F 1 59 ? 60.375 -3.006 48.356 1.00 30.76 56 ASN F N 1
ATOM 5307 C CA . ASN F 1 59 ? 61.825 -3.140 48.306 1.00 30.72 56 ASN F CA 1
ATOM 5308 C C . ASN F 1 59 ? 62.511 -1.976 47.589 1.00 30.96 56 ASN F C 1
ATOM 5309 O O . ASN F 1 59 ? 63.667 -1.642 47.877 1.00 30.96 56 ASN F O 1
ATOM 5314 N N . GLU F 1 60 ? 61.793 -1.377 46.642 1.00 31.20 57 GLU F N 1
ATOM 5315 C CA . GLU F 1 60 ? 62.269 -0.203 45.923 1.00 31.33 57 GLU F CA 1
ATOM 5316 C C . GLU F 1 60 ? 62.103 1.048 46.755 1.00 30.95 57 GLU F C 1
ATOM 5317 O O . GLU F 1 60 ? 62.741 2.061 46.493 1.00 31.13 57 GLU F O 1
ATOM 5323 N N . ALA F 1 61 ? 61.245 0.974 47.758 1.00 30.35 58 ALA F N 1
ATOM 5324 C CA . ALA F 1 61 ? 60.883 2.155 48.524 1.00 31.22 58 ALA F CA 1
ATOM 5325 C C . ALA F 1 61 ? 61.940 2.484 49.562 1.00 31.76 58 ALA F C 1
ATOM 5326 O O . ALA F 1 61 ? 62.550 1.591 50.147 1.00 31.81 58 ALA F O 1
ATOM 5328 N N . ASP F 1 62 ? 62.141 3.775 49.794 1.00 32.73 59 ASP F N 1
ATOM 5329 C CA . ASP F 1 62 ? 62.934 4.213 50.922 1.00 33.81 59 ASP F CA 1
ATOM 5330 C C . ASP F 1 62 ? 62.381 3.689 52.244 1.00 33.92 59 ASP F C 1
ATOM 5331 O O . ASP F 1 62 ? 61.182 3.577 52.445 1.00 33.79 59 ASP F O 1
ATOM 5336 N N . SER F 1 63 ? 63.288 3.363 53.146 1.00 34.51 60 SER F N 1
ATOM 5337 C CA . SER F 1 63 ? 62.942 2.566 54.296 1.00 34.85 60 SER F CA 1
ATOM 5338 C C . SER F 1 63 ? 62.436 3.399 55.474 1.00 34.57 60 SER F C 1
ATOM 5339 O O . SER F 1 63 ? 62.294 2.895 56.588 1.00 35.15 60 SER F O 1
ATOM 5342 N N . ASP F 1 64 ? 62.104 4.656 55.201 1.00 33.72 61 ASP F N 1
ATOM 5343 C CA . ASP F 1 64 ? 61.480 5.528 56.189 1.00 33.49 61 ASP F CA 1
ATOM 5344 C C . ASP F 1 64 ? 59.984 5.833 55.925 1.00 33.05 61 ASP F C 1
ATOM 5345 O O . ASP F 1 64 ? 59.435 6.769 56.482 1.00 33.26 61 ASP F O 1
ATOM 5350 N N . ARG F 1 65 ? 59.323 5.035 55.093 1.00 32.84 62 ARG F N 1
ATOM 5351 C CA . ARG F 1 65 ? 57.942 5.328 54.670 1.00 32.23 62 ARG F CA 1
ATOM 5352 C C . ARG F 1 65 ? 56.919 4.324 55.222 1.00 31.32 62 ARG F C 1
ATOM 5353 O O . ARG F 1 65 ? 57.261 3.198 55.554 1.00 31.18 62 ARG F O 1
ATOM 5361 N N . GLU F 1 66 ? 55.670 4.757 55.335 1.00 30.65 63 GLU F N 1
ATOM 5362 C CA . GLU F 1 66 ? 54.558 3.848 55.605 1.00 30.32 63 GLU F CA 1
ATOM 5363 C C . GLU F 1 66 ? 53.964 3.369 54.289 1.00 29.73 63 GLU F C 1
ATOM 5364 O O . GLU F 1 66 ? 53.873 4.137 53.314 1.00 30.41 63 GLU F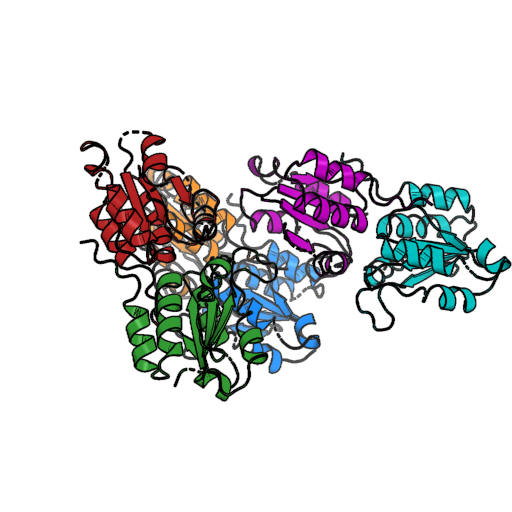 O 1
ATOM 5370 N N . PHE F 1 67 ? 53.550 2.107 54.270 1.00 28.85 64 PHE F N 1
ATOM 5371 C CA . PHE F 1 67 ? 52.860 1.529 53.123 1.00 28.15 64 PHE F CA 1
ATOM 5372 C C . PHE F 1 67 ? 51.382 1.296 53.418 1.00 27.30 64 PHE F C 1
ATOM 5373 O O . PHE F 1 67 ? 51.033 0.490 54.285 1.00 27.02 64 PHE F O 1
ATOM 5381 N N . LEU F 1 68 ? 50.522 2.035 52.718 1.00 26.63 65 LEU F N 1
ATOM 5382 C CA . LEU F 1 68 ? 49.069 1.920 52.938 1.00 27.31 65 LEU F CA 1
ATOM 5383 C C . LEU F 1 68 ? 48.444 1.141 51.794 1.00 27.15 65 LEU F C 1
ATOM 5384 O O . LEU F 1 68 ? 48.460 1.579 50.642 1.00 26.54 65 LEU F O 1
ATOM 5389 N N . ILE F 1 69 ? 47.917 -0.030 52.131 1.00 27.97 66 ILE F N 1
ATOM 5390 C CA . ILE F 1 69 ? 47.509 -0.984 51.114 1.00 28.91 66 ILE F CA 1
ATOM 5391 C C . ILE F 1 69 ? 46.013 -1.068 51.119 1.00 29.01 66 ILE F C 1
ATOM 5392 O O . ILE F 1 69 ? 45.403 -1.316 52.155 1.00 29.82 66 ILE F O 1
ATOM 5397 N N . PHE F 1 70 ? 45.436 -0.861 49.944 1.00 29.33 67 PHE F N 1
ATOM 5398 C CA . PHE F 1 70 ? 44.005 -0.966 49.745 1.00 29.25 67 PHE F CA 1
ATOM 5399 C C . PHE F 1 70 ? 43.777 -2.033 48.689 1.00 28.77 67 PHE F C 1
ATOM 5400 O O . PHE F 1 70 ? 44.482 -2.083 47.687 1.00 28.30 67 PHE F O 1
ATOM 5408 N N . ALA F 1 71 ? 42.815 -2.914 48.946 1.00 28.91 68 ALA F N 1
ATOM 5409 C CA . ALA F 1 71 ? 42.467 -3.977 48.009 1.00 28.78 68 ALA F CA 1
ATOM 5410 C C . ALA F 1 71 ? 40.950 -3.951 47.805 1.00 29.04 68 ALA F C 1
ATOM 5411 O O . ALA F 1 71 ? 40.238 -3.353 48.606 1.00 29.51 68 ALA F O 1
ATOM 5413 N N . ASP F 1 72 ? 40.450 -4.540 46.722 1.00 28.61 69 ASP F N 1
ATOM 5414 C CA . ASP F 1 72 ? 39.009 -4.564 46.540 1.00 28.45 69 ASP F CA 1
ATOM 5415 C C . ASP F 1 72 ? 38.332 -5.898 46.846 1.00 28.41 69 ASP F C 1
ATOM 5416 O O . ASP F 1 72 ? 37.613 -5.977 47.828 1.00 28.71 69 ASP F O 1
ATOM 5421 N N . LEU F 1 73 ? 38.586 -6.931 46.043 1.00 28.21 70 LEU F N 1
ATOM 5422 C CA . LEU F 1 73 ? 37.864 -8.201 46.145 1.00 28.41 70 LEU F CA 1
ATOM 5423 C C . LEU F 1 73 ? 38.750 -9.293 46.751 1.00 28.76 70 LEU F C 1
ATOM 5424 O O . LEU F 1 73 ? 39.948 -9.064 46.965 1.00 28.58 70 LEU F O 1
ATOM 5429 N N . GLY F 1 74 ? 38.152 -10.463 46.995 1.00 28.46 71 GLY F N 1
ATOM 5430 C CA . GLY F 1 74 ? 38.806 -11.558 47.702 1.00 29.04 71 GLY F CA 1
ATOM 5431 C C . GLY F 1 74 ? 40.250 -11.796 47.288 1.00 29.49 71 GLY F C 1
ATOM 5432 O O . GLY F 1 74 ? 41.152 -11.836 48.130 1.00 28.66 71 GLY F O 1
ATOM 5433 N N . SER F 1 75 ? 40.449 -11.917 45.974 1.00 30.53 72 SER F N 1
ATOM 5434 C CA . SER F 1 75 ? 41.732 -12.273 45.372 1.00 31.29 72 SER F CA 1
ATOM 5435 C C . SER F 1 75 ? 42.828 -11.218 45.580 1.00 30.72 72 SER F C 1
ATOM 5436 O O . SER F 1 75 ? 44.004 -11.567 45.792 1.00 31.07 72 SER F O 1
ATOM 5439 N N . ALA F 1 76 ? 42.456 -9.936 45.501 1.00 29.85 73 ALA F N 1
ATOM 5440 C CA . ALA F 1 76 ? 43.411 -8.856 45.736 1.00 28.55 73 ALA F CA 1
ATOM 5441 C C . ALA F 1 76 ? 43.812 -8.818 47.222 1.00 28.09 73 ALA F C 1
ATOM 5442 O O . ALA F 1 76 ? 44.940 -8.456 47.564 1.00 28.65 73 ALA F O 1
ATOM 5444 N N . VAL F 1 77 ? 42.867 -9.184 48.078 1.00 26.72 74 VAL F N 1
ATOM 5445 C CA . VAL F 1 77 ? 43.041 -9.252 49.528 1.00 26.26 74 VAL F CA 1
ATOM 5446 C C . VAL F 1 77 ? 44.001 -10.384 49.926 1.00 25.87 74 VAL F C 1
ATOM 5447 O O . VAL F 1 77 ? 44.906 -10.173 50.723 1.00 26.23 74 VAL F O 1
ATOM 5451 N N . LEU F 1 78 ? 43.823 -11.563 49.332 1.00 25.52 75 LEU F N 1
ATOM 5452 C CA . LEU F 1 78 ? 44.729 -12.715 49.527 1.00 25.00 75 LEU F CA 1
ATOM 5453 C C . LEU F 1 78 ? 46.180 -12.421 49.095 1.00 24.33 75 LEU F C 1
ATOM 5454 O O . LEU F 1 78 ? 47.127 -12.735 49.801 1.00 23.34 75 LEU F O 1
ATOM 5459 N N . SER F 1 79 ? 46.316 -11.810 47.921 1.00 24.55 76 SER F N 1
ATOM 5460 C CA . SER F 1 79 ? 47.588 -11.398 47.361 1.00 23.83 76 SER F CA 1
ATOM 5461 C C . SER F 1 79 ? 48.268 -10.308 48.222 1.00 24.27 76 SER F C 1
ATOM 5462 O O . SER F 1 79 ? 49.488 -10.303 48.385 1.00 24.08 76 SER F O 1
ATOM 5465 N N . SER F 1 80 ? 47.467 -9.381 48.748 1.00 24.65 77 SER F N 1
ATOM 5466 C CA . SER F 1 80 ? 47.945 -8.348 49.665 1.00 25.37 77 SER F CA 1
ATOM 5467 C C . SER F 1 80 ? 48.479 -8.913 50.984 1.00 25.85 77 SER F C 1
ATOM 5468 O O . SER F 1 80 ? 49.481 -8.435 51.508 1.00 25.65 77 SER F O 1
ATOM 5471 N N . GLU F 1 81 ? 47.794 -9.923 51.526 1.00 26.32 78 GLU F N 1
ATOM 5472 C CA . GLU F 1 81 ? 48.217 -10.586 52.761 1.00 27.00 78 GLU F CA 1
ATOM 5473 C C . GLU F 1 81 ? 49.443 -11.469 52.512 1.00 26.40 78 GLU F C 1
ATOM 5474 O O . GLU F 1 81 ? 50.319 -11.582 53.376 1.00 25.19 78 GLU F O 1
ATOM 5480 N N . LEU F 1 82 ? 49.482 -12.102 51.330 1.00 26.37 79 LEU F N 1
ATOM 5481 C CA . LEU F 1 82 ? 50.647 -12.874 50.882 1.00 25.65 79 LEU F CA 1
ATOM 5482 C C . LEU F 1 82 ? 51.885 -11.989 50.736 1.00 26.03 79 LEU F C 1
ATOM 5483 O O . LEU F 1 82 ? 52.953 -12.356 51.213 1.00 26.36 79 LEU F O 1
ATOM 5488 N N . ALA F 1 83 ? 51.755 -10.827 50.098 1.00 26.30 80 ALA F N 1
ATOM 5489 C CA . ALA F 1 83 ? 52.901 -9.931 49.980 1.00 26.89 80 ALA F CA 1
ATOM 5490 C C . ALA F 1 83 ? 53.519 -9.629 51.360 1.00 27.27 80 ALA F C 1
ATOM 5491 O O . ALA F 1 83 ? 54.723 -9.738 51.532 1.00 28.01 80 ALA F O 1
ATOM 5493 N N . PHE F 1 84 ? 52.671 -9.292 52.329 1.00 27.42 81 PHE F N 1
ATOM 5494 C CA . PHE F 1 84 ? 53.073 -9.041 53.705 1.00 27.59 81 PHE F CA 1
ATOM 5495 C C . PHE F 1 84 ? 53.887 -10.153 54.332 1.00 27.99 81 PHE F C 1
ATOM 5496 O O . PHE F 1 84 ? 54.901 -9.877 54.970 1.00 27.35 81 PHE F O 1
ATOM 5504 N N . ASP F 1 85 ? 53.429 -11.400 54.154 1.00 28.67 82 ASP F N 1
ATOM 5505 C CA . ASP F 1 85 ? 54.061 -12.570 54.762 1.00 29.81 82 ASP F CA 1
ATOM 5506 C C . ASP F 1 85 ? 55.403 -12.903 54.123 1.00 29.98 82 ASP F C 1
ATOM 5507 O O . ASP F 1 85 ? 56.197 -13.649 54.695 1.00 30.23 82 ASP F O 1
ATOM 5520 N N . LEU F 1 87 ? 57.437 -10.366 53.439 1.00 28.48 84 LEU F N 1
ATOM 5521 C CA . LEU F 1 87 ? 58.348 -9.269 53.851 1.00 28.55 84 LEU F CA 1
ATOM 5522 C C . LEU F 1 87 ? 59.285 -9.584 55.027 1.00 28.79 84 LEU F C 1
ATOM 5523 O O . LEU F 1 87 ? 59.030 -10.454 55.883 1.00 28.04 84 LEU F O 1
ATOM 5528 N N . GLU F 1 88 ? 60.407 -8.886 55.038 1.00 29.56 85 GLU F N 1
ATOM 5529 C CA . GLU F 1 88 ? 61.288 -8.963 56.170 1.00 30.66 85 GLU F CA 1
ATOM 5530 C C . GLU F 1 88 ? 60.693 -8.097 57.277 1.00 30.96 85 GLU F C 1
ATOM 5531 O O . GLU F 1 88 ? 59.783 -7.291 57.032 1.00 30.86 85 GLU F O 1
ATOM 5537 N N . GLU F 1 89 ? 61.192 -8.289 58.488 1.00 31.39 86 GLU F N 1
ATOM 5538 C CA . GLU F 1 89 ? 60.531 -7.815 59.692 1.00 32.20 86 GLU F CA 1
ATOM 5539 C C . GLU F 1 89 ? 60.351 -6.308 59.809 1.00 32.34 86 GLU F C 1
ATOM 5540 O O . GLU F 1 89 ? 59.280 -5.849 60.232 1.00 32.00 86 GLU F O 1
ATOM 5546 N N . ASP F 1 90 ? 61.394 -5.547 59.463 1.00 32.75 87 ASP F N 1
ATOM 5547 C CA . ASP F 1 90 ? 61.320 -4.078 59.483 1.00 33.12 87 ASP F CA 1
ATOM 5548 C C . ASP F 1 90 ? 60.393 -3.524 58.391 1.00 32.01 87 ASP F C 1
ATOM 5549 O O . ASP F 1 90 ? 59.808 -2.472 58.566 1.00 32.17 87 ASP F O 1
ATOM 5554 N N . GLN F 1 91 ? 60.265 -4.252 57.290 1.00 30.77 88 GLN F N 1
ATOM 5555 C CA . GLN F 1 91 ? 59.373 -3.893 56.197 1.00 30.17 88 GLN F CA 1
ATOM 5556 C C . GLN F 1 91 ? 57.916 -4.091 56.644 1.00 29.83 88 GLN F C 1
ATOM 5557 O O . GLN F 1 91 ? 57.084 -3.183 56.507 1.00 29.63 88 GLN F O 1
ATOM 5563 N N . GLN F 1 92 ? 57.637 -5.270 57.209 1.00 29.40 89 GLN F N 1
ATOM 5564 C CA . GLN F 1 92 ? 56.356 -5.606 57.843 1.00 28.92 89 GLN F CA 1
ATOM 5565 C C . GLN F 1 92 ? 55.811 -4.551 58.806 1.00 29.29 89 GLN F C 1
ATOM 5566 O O . GLN F 1 92 ? 54.607 -4.345 58.881 1.00 28.90 89 GLN F O 1
ATOM 5572 N N . LYS F 1 93 ? 56.706 -3.860 59.502 1.00 30.11 90 LYS F N 1
ATOM 5573 C CA . LYS F 1 93 ? 56.326 -2.827 60.461 1.00 30.88 90 LYS F CA 1
ATOM 5574 C C . LYS F 1 93 ? 55.950 -1.484 59.821 1.00 30.89 90 LYS F C 1
ATOM 5575 O O . LYS F 1 93 ? 55.521 -0.538 60.497 1.00 31.66 90 LYS F O 1
ATOM 5581 N N . HIS F 1 94 ? 56.109 -1.379 58.515 1.00 30.54 91 HIS F N 1
ATOM 5582 C CA . HIS F 1 94 ? 55.718 -0.165 57.821 1.00 29.66 91 HIS F CA 1
ATOM 5583 C C . HIS F 1 94 ? 54.571 -0.484 56.852 1.00 28.68 91 HIS F C 1
ATOM 5584 O O . HIS F 1 94 ? 54.136 0.377 56.085 1.00 27.80 91 HIS F O 1
ATOM 5591 N N . TYR F 1 95 ? 54.084 -1.724 56.916 1.00 27.21 92 TYR F N 1
ATOM 5592 C CA . TYR F 1 95 ? 53.109 -2.247 55.968 1.00 26.67 92 TYR F CA 1
ATOM 5593 C C . TYR F 1 95 ? 51.722 -2.362 56.586 1.00 26.67 92 TYR F C 1
ATOM 5594 O O . TYR F 1 95 ? 51.498 -3.186 57.470 1.00 26.73 92 TYR F O 1
ATOM 5603 N N . HIS F 1 96 ? 50.787 -1.550 56.103 1.00 26.79 93 HIS F N 1
ATOM 5604 C CA . HIS F 1 96 ? 49.456 -1.434 56.747 1.00 26.63 93 HIS F CA 1
ATOM 5605 C C . HIS F 1 96 ? 48.323 -1.824 55.809 1.00 26.52 93 HIS F C 1
ATOM 5606 O O . HIS F 1 96 ? 47.995 -1.067 54.875 1.00 26.97 93 HIS F O 1
ATOM 5613 N N . LEU F 1 97 ? 47.733 -2.999 56.078 1.00 26.43 94 LEU F N 1
ATOM 5614 C CA . LEU F 1 97 ? 46.586 -3.514 55.353 1.00 26.81 94 LEU F CA 1
ATOM 5615 C C . LEU F 1 97 ? 45.347 -2.727 55.778 1.00 27.50 94 LEU F C 1
ATOM 5616 O O . LEU F 1 97 ? 44.816 -2.978 56.855 1.00 28.74 94 LEU F O 1
ATOM 5621 N N . VAL F 1 98 ? 44.870 -1.791 54.954 1.00 27.55 95 VAL F N 1
ATOM 5622 C CA . VAL F 1 98 ? 43.759 -0.913 55.388 1.00 27.73 95 VAL F CA 1
ATOM 5623 C C . VAL F 1 98 ? 42.359 -1.478 55.102 1.00 28.39 95 VAL F C 1
ATOM 5624 O O . VAL F 1 98 ? 41.951 -1.682 53.925 1.00 27.84 95 VAL F O 1
ATOM 5628 N N . ASP F 1 99 ? 41.625 -1.669 56.203 1.00 27.90 96 ASP F N 1
ATOM 5629 C CA . ASP F 1 99 ? 40.280 -2.166 56.189 1.00 27.63 96 ASP F CA 1
ATOM 5630 C C . ASP F 1 99 ? 39.320 -1.067 55.701 1.00 27.72 96 ASP F C 1
ATOM 5631 O O . ASP F 1 99 ? 38.512 -0.550 56.472 1.00 29.78 96 ASP F O 1
ATOM 5636 N N . ALA F 1 100 ? 39.374 -0.743 54.418 1.00 26.07 97 ALA F N 1
ATOM 5637 C CA . ALA F 1 100 ? 38.632 0.381 53.899 1.00 25.52 97 ALA F CA 1
ATOM 5638 C C . ALA F 1 100 ? 38.197 0.099 52.476 1.00 25.03 97 ALA F C 1
ATOM 5639 O O . ALA F 1 100 ? 38.876 -0.649 51.761 1.00 25.48 97 ALA F O 1
ATOM 5641 N N . PRO F 1 101 ? 37.107 0.743 52.023 1.00 24.54 98 PRO F N 1
ATOM 5642 C CA . PRO F 1 101 ? 36.788 0.534 50.602 1.00 24.55 98 PRO F CA 1
ATOM 5643 C C . PRO F 1 101 ? 37.954 1.019 49.731 1.00 24.49 98 PRO F C 1
ATOM 5644 O O . PRO F 1 101 ? 38.682 1.946 50.116 1.00 24.68 98 PRO F O 1
ATOM 5648 N N . LEU F 1 102 ? 38.143 0.390 48.574 1.00 25.19 99 LEU F N 1
ATOM 5649 C CA . LEU F 1 102 ? 39.289 0.702 47.719 1.00 25.17 99 LEU F CA 1
ATOM 5650 C C . LEU F 1 102 ? 39.372 2.163 47.223 1.00 25.01 99 LEU F C 1
ATOM 5651 O O . LEU F 1 102 ? 40.393 2.849 47.414 1.00 26.65 99 LEU F O 1
ATOM 5656 N N . VAL F 1 103 ? 38.326 2.624 46.563 1.00 24.17 100 VAL F N 1
ATOM 5657 C CA . VAL F 1 103 ? 38.335 3.950 45.963 1.00 23.12 100 VAL F CA 1
ATOM 5658 C C . VAL F 1 103 ? 38.203 4.987 47.095 1.00 23.60 100 VAL F C 1
ATOM 5659 O O . VAL F 1 103 ? 39.058 5.839 47.262 1.00 23.77 100 VAL F O 1
ATOM 5663 N N . GLU F 1 104 ? 37.129 4.892 47.867 1.00 23.30 101 GLU F N 1
ATOM 5664 C CA . GLU F 1 104 ? 36.809 5.907 48.848 1.00 24.06 101 GLU F CA 1
ATOM 5665 C C . GLU F 1 104 ? 37.856 5.925 49.956 1.00 24.76 101 GLU F C 1
ATOM 5666 O O . GLU F 1 104 ? 38.336 7.011 50.352 1.00 25.32 101 GLU F O 1
ATOM 5672 N N . GLY F 1 105 ? 38.225 4.735 50.440 1.00 24.86 102 GLY F N 1
ATOM 5673 C CA . GLY F 1 105 ? 39.248 4.628 51.486 1.00 24.42 102 GLY F CA 1
ATOM 5674 C C . GLY F 1 105 ? 40.601 5.209 51.074 1.00 24.71 102 GLY F C 1
ATOM 5675 O O . GLY F 1 105 ? 41.243 5.887 51.865 1.00 25.57 102 GLY F O 1
ATOM 5676 N N . ALA F 1 106 ? 41.060 4.919 49.857 1.00 24.64 103 ALA F N 1
ATOM 5677 C CA . ALA F 1 106 ? 42.365 5.412 49.379 1.00 24.18 103 ALA F CA 1
ATOM 5678 C C . ALA F 1 106 ? 42.384 6.910 49.234 1.00 24.03 103 ALA F C 1
ATOM 5679 O O . ALA F 1 106 ? 43.369 7.540 49.561 1.00 23.77 103 ALA F O 1
ATOM 5681 N N . PHE F 1 107 ? 41.290 7.458 48.712 1.00 23.83 104 PHE F N 1
ATOM 5682 C CA . PHE F 1 107 ? 41.150 8.887 48.521 1.00 23.57 104 PHE F CA 1
ATOM 5683 C C . PHE F 1 107 ? 41.033 9.598 49.871 1.00 24.09 104 PHE F C 1
ATOM 5684 O O . PHE F 1 107 ? 41.632 10.646 50.057 1.00 24.92 104 PHE F O 1
ATOM 5692 N N . ALA F 1 108 ? 40.254 9.055 50.803 1.00 24.29 105 ALA F N 1
ATOM 5693 C CA . ALA F 1 108 ? 40.174 9.647 52.152 1.00 24.94 105 ALA F CA 1
ATOM 5694 C C . ALA F 1 108 ? 41.531 9.596 52.832 1.00 24.96 105 ALA F C 1
ATOM 5695 O O . ALA F 1 108 ? 41.950 10.572 53.458 1.00 25.70 105 ALA F O 1
ATOM 5697 N N A SER F 1 109 ? 42.176 8.437 52.746 0.50 25.25 106 SER F N 1
ATOM 5698 N N B SER F 1 109 ? 42.257 8.487 52.686 0.50 24.70 106 SER F N 1
ATOM 5699 C CA A SER F 1 109 ? 43.549 8.378 53.421 0.00 12.64 106 SER F CA 1
ATOM 5700 C CA B SER F 1 109 ? 43.603 8.360 53.281 0.50 24.26 106 SER F CA 1
ATOM 5701 C C A SER F 1 109 ? 44.764 9.329 52.775 0.50 26.09 106 SER F C 1
ATOM 5702 C C B SER F 1 109 ? 44.603 9.393 52.768 0.50 24.98 106 SER F C 1
ATOM 5703 O O A SER F 1 109 ? 45.607 9.841 53.511 0.50 25.45 106 SER F O 1
ATOM 5704 O O B SER F 1 109 ? 45.219 10.108 53.560 0.50 24.69 106 SER F O 1
ATOM 5709 N N . ALA F 1 110 ? 44.780 9.421 51.443 1.00 25.52 107 ALA F N 1
ATOM 5710 C CA . ALA F 1 110 ? 45.577 10.422 50.744 1.00 27.12 107 ALA F CA 1
ATOM 5711 C C . ALA F 1 110 ? 45.386 11.843 51.315 1.00 28.22 107 ALA F C 1
ATOM 5712 O O . ALA F 1 110 ? 46.371 12.500 51.636 1.00 29.45 107 ALA F O 1
ATOM 5714 N N . ILE F 1 111 ? 44.130 12.271 51.468 1.00 28.38 108 ILE F N 1
ATOM 5715 C CA . ILE F 1 111 ? 43.753 13.585 52.059 1.00 29.35 108 ILE F CA 1
ATOM 5716 C C . ILE F 1 111 ? 44.260 13.833 53.479 1.00 28.73 108 ILE F C 1
ATOM 5717 O O . ILE F 1 111 ? 44.901 14.848 53.753 1.00 30.03 108 ILE F O 1
ATOM 5722 N N . THR F 1 112 ? 43.944 12.920 54.392 1.00 28.13 109 THR F N 1
ATOM 5723 C CA . THR F 1 112 ? 44.418 13.005 55.768 1.00 26.80 109 THR F CA 1
ATOM 5724 C C . THR F 1 112 ? 45.960 12.917 55.858 1.00 26.09 109 THR F C 1
ATOM 5725 O O . THR F 1 112 ? 46.571 13.641 56.641 1.00 25.25 109 THR F O 1
ATOM 5729 N N . ALA F 1 113 ? 46.570 12.027 55.074 1.00 25.07 110 ALA F N 1
ATOM 5730 C CA . ALA F 1 113 ? 48.026 11.796 55.130 1.00 24.91 110 ALA F CA 1
ATOM 5731 C C . ALA F 1 113 ? 48.793 13.010 54.636 1.00 24.92 110 ALA F C 1
ATOM 5732 O O . ALA F 1 113 ? 49.977 13.168 54.936 1.00 24.11 110 ALA F O 1
ATOM 5734 N N . GLY F 1 114 ? 48.103 13.875 53.894 1.00 25.22 111 GLY F N 1
ATOM 5735 C CA . GLY F 1 114 ? 48.721 15.079 53.363 1.00 25.65 111 GLY F CA 1
ATOM 5736 C C . GLY F 1 114 ? 48.901 16.155 54.420 1.00 26.44 111 GLY F C 1
ATOM 5737 O O . GLY F 1 114 ? 49.742 17.044 54.238 1.00 27.37 111 GLY F O 1
ATOM 5738 N N . VAL F 1 115 ? 48.099 16.097 55.495 1.00 26.39 112 VAL F N 1
ATOM 5739 C CA . VAL F 1 115 ? 48.121 17.078 56.612 1.00 26.81 112 VAL F CA 1
ATOM 5740 C C . VAL F 1 115 ? 48.290 16.457 58.027 1.00 27.16 112 VAL F C 1
ATOM 5741 O O . VAL F 1 115 ? 48.065 17.113 59.061 1.00 27.47 112 VAL F O 1
ATOM 5745 N N . SER F 1 116 ? 48.684 15.194 58.081 1.00 27.34 113 SER F N 1
ATOM 5746 C CA . SER F 1 116 ? 48.805 14.508 59.361 1.00 27.27 113 SER F CA 1
ATOM 5747 C C . SER F 1 116 ? 49.699 13.309 59.165 1.00 27.42 113 SER F C 1
ATOM 5748 O O . SER F 1 116 ? 49.621 12.648 58.125 1.00 27.35 113 SER F O 1
ATOM 5751 N N . ASP F 1 117 ? 50.545 13.027 60.158 1.00 27.39 114 ASP F N 1
ATOM 5752 C CA . ASP F 1 117 ? 51.236 11.746 60.211 1.00 27.15 114 ASP F CA 1
ATOM 5753 C C . ASP F 1 117 ? 50.743 10.828 61.343 1.00 27.33 114 ASP F C 1
ATOM 5754 O O . ASP F 1 117 ? 51.445 9.882 61.739 1.00 27.67 114 ASP F O 1
ATOM 5759 N N . ASP F 1 118 ? 49.538 11.114 61.850 1.00 26.94 115 ASP F N 1
ATOM 5760 C CA . ASP F 1 118 ? 48.861 10.294 62.853 1.00 26.89 115 ASP F CA 1
ATOM 5761 C C . ASP F 1 118 ? 48.246 9.066 62.165 1.00 27.25 115 ASP F C 1
ATOM 5762 O O . ASP F 1 118 ? 47.097 9.120 61.717 1.00 26.75 115 ASP F O 1
ATOM 5767 N N . LEU F 1 119 ? 49.008 7.970 62.095 1.00 27.21 116 LEU F N 1
ATOM 5768 C CA . LEU F 1 119 ? 48.554 6.758 61.415 1.00 27.54 116 LEU F CA 1
ATOM 5769 C C . LEU F 1 119 ? 47.206 6.234 61.891 1.00 27.79 116 LEU F C 1
ATOM 5770 O O . LEU F 1 119 ? 46.392 5.775 61.075 1.00 27.57 116 LEU F O 1
ATOM 5775 N N . THR F 1 120 ? 46.967 6.273 63.191 1.00 28.09 117 THR F N 1
ATOM 5776 C CA . THR F 1 120 ? 45.705 5.747 63.699 1.00 29.37 117 THR F CA 1
ATOM 5777 C C . THR F 1 120 ? 44.496 6.599 63.266 1.00 29.73 117 THR F C 1
ATOM 5778 O O . THR F 1 120 ? 43.457 6.041 62.934 1.00 30.23 117 THR F O 1
ATOM 5782 N N . GLN F 1 121 ? 44.630 7.928 63.268 1.00 30.01 118 GLN F N 1
ATOM 5783 C CA . GLN F 1 121 ? 43.596 8.821 62.709 1.00 30.50 118 GLN F CA 1
ATOM 5784 C C . GLN F 1 121 ? 43.360 8.639 61.198 1.00 30.94 118 GLN F C 1
ATOM 5785 O O . GLN F 1 121 ? 42.228 8.810 60.711 1.00 30.39 118 GLN F O 1
ATOM 5787 N N . ILE F 1 122 ? 44.427 8.301 60.466 1.00 31.25 119 ILE F N 1
ATOM 5788 C CA . ILE F 1 122 ? 44.365 8.128 59.012 1.00 31.41 119 ILE F CA 1
ATOM 5789 C C . ILE F 1 122 ? 43.543 6.884 58.665 1.00 32.01 119 ILE F C 1
ATOM 5790 O O . ILE F 1 122 ? 42.743 6.899 57.715 1.00 32.10 119 ILE F O 1
ATOM 5795 N N . LEU F 1 123 ? 43.744 5.822 59.448 1.00 31.91 120 LEU F N 1
ATOM 5796 C CA . LEU F 1 123 ? 43.095 4.537 59.221 1.00 32.04 120 LEU F CA 1
ATOM 5797 C C . LEU F 1 123 ? 41.616 4.554 59.598 1.00 32.61 120 LEU F C 1
ATOM 5798 O O . LEU F 1 123 ? 40.814 3.888 58.962 1.00 32.23 120 LEU F O 1
ATOM 5803 N N . ALA F 1 124 ? 41.271 5.284 60.660 1.00 33.16 121 ALA F N 1
ATOM 5804 C CA . ALA F 1 124 ? 39.872 5.515 61.013 1.00 33.57 121 ALA F CA 1
ATOM 5805 C C . ALA F 1 124 ? 39.152 6.308 59.926 1.00 33.70 121 ALA F C 1
ATOM 5806 O O . ALA F 1 124 ? 38.112 5.908 59.445 1.00 34.12 121 ALA F O 1
ATOM 5808 N N . GLU F 1 125 ? 39.715 7.442 59.543 1.00 34.49 122 GLU F N 1
ATOM 5809 C CA . GLU F 1 125 ? 39.216 8.209 58.411 1.00 35.39 122 GLU F CA 1
ATOM 5810 C C . GLU F 1 125 ? 38.951 7.305 57.169 1.00 35.53 122 GLU F C 1
ATOM 5811 O O . GLU F 1 125 ? 37.889 7.392 56.543 1.00 35.59 122 GLU F O 1
ATOM 5817 N N . ALA F 1 126 ? 39.921 6.442 56.851 1.00 34.97 123 ALA F N 1
ATOM 5818 C CA . ALA F 1 126 ? 39.847 5.527 55.713 1.00 35.23 123 ALA F CA 1
ATOM 5819 C C . ALA F 1 126 ? 38.804 4.438 55.903 1.00 35.18 123 ALA F C 1
ATOM 5820 O O . ALA F 1 126 ? 38.090 4.096 54.958 1.00 35.23 123 ALA F O 1
ATOM 5822 N N . GLN F 1 127 ? 38.689 3.911 57.114 1.00 34.70 124 GLN F N 1
ATOM 5823 C CA . GLN F 1 127 ? 37.757 2.808 57.328 1.00 35.31 124 GLN F CA 1
ATOM 5824 C C . GLN F 1 127 ? 36.315 3.268 57.348 1.00 35.02 124 GLN F C 1
ATOM 5825 O O . GLN F 1 127 ? 35.406 2.481 57.061 1.00 34.55 124 GLN F O 1
ATOM 5831 N N . ASN F 1 128 ? 36.124 4.560 57.641 1.00 34.64 125 ASN F N 1
ATOM 5832 C CA . ASN F 1 128 ? 34.794 5.168 57.653 1.00 33.85 125 ASN F CA 1
ATOM 5833 C C . ASN F 1 128 ? 34.427 5.871 56.342 1.00 33.14 125 ASN F C 1
ATOM 5834 O O . ASN F 1 128 ? 33.384 6.518 56.250 1.00 32.52 125 ASN F O 1
ATOM 5839 N N . ALA F 1 129 ? 35.289 5.726 55.338 1.00 33.06 126 ALA F N 1
ATOM 5840 C CA . ALA F 1 129 ? 35.070 6.318 54.020 1.00 33.41 126 ALA F CA 1
ATOM 5841 C C . ALA F 1 129 ? 34.024 5.562 53.213 1.00 33.11 126 ALA F C 1
ATOM 5842 O O . ALA F 1 129 ? 33.693 4.410 53.514 1.00 33.42 126 ALA F O 1
ATOM 5844 N N . GLY F 1 130 ? 33.485 6.237 52.208 1.00 33.12 127 GLY F N 1
ATOM 5845 C CA . GLY F 1 130 ? 32.484 5.656 51.320 1.00 33.50 127 GLY F CA 1
ATOM 5846 C C . GLY F 1 130 ? 31.048 5.573 51.795 1.00 33.55 127 GLY F C 1
ATOM 5847 O O . GLY F 1 130 ? 30.210 4.956 51.113 1.00 32.72 127 GLY F O 1
ATOM 5848 N N . LYS F 1 131 ? 30.764 6.188 52.952 1.00 33.67 128 LYS F N 1
ATOM 5849 C CA . LYS F 1 131 ? 29.410 6.194 53.530 1.00 34.10 128 LYS F CA 1
ATOM 5850 C C . LYS F 1 131 ? 28.588 7.375 52.958 1.00 34.18 128 LYS F C 1
ATOM 5851 O O . LYS F 1 131 ? 29.006 8.527 53.039 1.00 34.07 128 LYS F O 1
ATOM 5857 N N . LYS F 1 132 ? 27.453 7.102 52.310 1.00 34.72 129 LYS F N 1
ATOM 5858 C CA . LYS F 1 132 ? 26.786 8.207 51.599 1.00 34.37 129 LYS F CA 1
ATOM 5859 C C . LYS F 1 132 ? 25.740 8.872 52.444 1.00 34.18 129 LYS F C 1
ATOM 5860 O O . LYS F 1 132 ? 25.375 10.011 52.186 1.00 34.39 129 LYS F O 1
ATOM 5866 N N . GLY F 1 133 ? 25.272 8.164 53.462 1.00 34.22 130 GLY F N 1
ATOM 5867 C CA . GLY F 1 133 ? 24.089 8.583 54.196 1.00 34.01 130 GLY F CA 1
ATOM 5868 C C . GLY F 1 133 ? 22.826 8.483 53.349 1.00 34.15 130 GLY F C 1
ATOM 5869 O O . GLY F 1 133 ? 21.978 9.368 53.414 1.00 34.13 130 GLY F O 1
ATOM 5870 N N . TRP F 1 134 ? 22.704 7.415 52.557 1.00 33.92 131 TRP F N 1
ATOM 5871 C CA . TRP F 1 134 ? 21.532 7.197 51.711 1.00 34.65 131 TRP F CA 1
ATOM 5872 C C . TRP F 1 134 ? 20.560 6.229 52.343 1.00 35.28 131 TRP F C 1
ATOM 5873 O O . TRP F 1 134 ? 19.410 6.575 52.622 1.00 35.49 131 TRP F O 1
ATOM 5884 N N . ASN F 1 135 ? 21.025 4.993 52.506 1.00 36.24 132 ASN F N 1
ATOM 5885 C CA . ASN F 1 135 ? 20.333 3.980 53.308 1.00 37.01 132 ASN F CA 1
ATOM 5886 C C . ASN F 1 135 ? 21.184 3.532 54.498 1.00 37.40 132 ASN F C 1
ATOM 5887 O O . ASN F 1 135 ? 22.397 3.827 54.572 1.00 38.10 132 ASN F O 1
#

Solvent-accessible surface area: 32880 Å² total

Foldseek 3Di:
DEEEEAEFLALVLVVLVVLVVVDPYHYHSQHHDPVGHRAGHLVVLVVLVPDDLPYAYEYAYADDRRVVSLVVNLCPDPSSNVRYHDAQAHRRQLRNQLSVCVVDPDPVVSSVSSNVTDDDPPD/DEEEEFEFLALVLVVLQVLVVPLAPQYHYDSQHHDPVRGRDHALSVLVVLVVDDLPYQYEYAYADDVSLVSLVVNLCPDPSSNVRYHDQCAHRNFLRSQLRNCSVVDPDPVNSRVRRNVTDDDPDD/DFAEEEEFEFLALVLVVLQVLVVFPAPNYHYDSQHHDPVRHRAGALSVLVVLVVDDLVYAYEYEYADDRRVVSLVVNLCDDPSSNVSRDYAQAHRRFLSSQLSVDNSPDPPVVCSRVVRHPGPPDPPD/DFAEEEEAFFLALVLVVLQVLVVPPNYHYHSQHHDPVRHRDHDLSVLVVLVVDDVYAYEYAYADDVSVVSLVVNLVPDPVSNVRRDDAQAHRRFLRSQLSVVNGVDPDPVVSSVVRNVTDDPVD/DAEAEEAFFQALVLVVLQVLVVDDAHHYHRQHHDPVRHGDHALSVLVVLVPDDLPYAYEYDYADDVRVVSLVVNLVPDPSSNVRRHYQQAHRNFLSSQLSVVVRVDPDPVVSSVRRRVTPDDVD/DAAAEEEEFEELACVLVVLQVLVVFPAPNYHYHSQHHDPVRHGAGDLNVLVVLVPDDLPYAYEYAYADDRRLVSLVVNLVDDDSSVVRYDDAQAHRNFLSSQLSVCNSPDPPVVVSSVSSRPTPDDPPD

B-factor: mean 30.48, std 6.2, range [11.41, 72.74]

Radius of gyration: 29.39 Å; Cα contacts (8 Å, |Δi|>4): 1670; chains: 6; bounding box: 81×69×68 Å